Protein AF-0000000081582496 (afdb_homodimer)

Organism: NCBI:txid460523

Solvent-accessible surface area (backbone atoms only — not comparable to full-atom values): 32795 Å² total; per-residue (Å²): 132,81,77,72,76,75,75,75,60,67,48,39,59,70,50,70,57,38,61,45,75,78,51,91,51,25,32,35,33,73,54,89,53,68,57,45,88,94,46,88,23,47,51,65,20,52,56,51,10,37,45,50,36,55,61,50,64,74,45,65,82,84,45,55,41,68,44,33,37,45,34,38,58,63,46,76,42,65,54,88,54,52,40,36,38,40,53,42,82,64,35,84,55,95,46,43,34,33,32,37,34,37,32,26,52,83,92,40,62,26,34,41,30,43,34,34,34,30,39,67,72,52,60,71,69,73,53,64,67,69,48,64,46,75,47,62,74,78,61,83,85,82,77,72,66,38,47,50,65,61,41,47,51,44,29,15,64,70,65,73,37,63,89,49,40,64,62,48,48,53,54,52,72,30,41,46,47,43,46,37,34,44,53,44,44,32,26,65,86,64,49,52,73,71,59,74,72,46,71,79,52,75,46,69,44,32,39,24,45,35,80,91,40,65,69,86,48,70,60,47,21,48,16,50,44,42,32,59,67,50,63,65,45,76,40,45,54,33,41,46,64,82,33,37,46,86,65,64,77,41,76,43,67,45,34,42,33,40,39,48,69,44,64,62,67,83,66,43,61,29,41,32,41,35,36,73,60,34,31,41,92,31,29,33,37,34,39,34,39,32,21,47,71,84,40,66,27,31,39,37,38,34,38,27,41,42,31,89,133,80,78,72,76,75,74,74,60,67,46,40,57,70,50,71,58,40,62,45,75,80,52,90,50,26,32,36,32,75,54,88,54,69,57,45,91,93,47,88,20,46,53,64,20,53,55,51,10,35,44,49,36,56,61,50,63,73,45,66,82,83,44,56,41,67,42,32,36,46,36,37,56,62,47,75,42,64,55,89,54,53,40,36,37,40,53,42,82,64,36,84,55,94,47,43,34,33,32,38,35,38,32,27,51,82,91,40,62,26,34,42,30,43,35,34,34,29,40,66,74,52,61,70,68,73,52,64,67,67,49,63,47,75,45,64,76,77,61,84,85,82,76,74,66,36,48,49,63,59,40,47,51,44,28,16,64,69,65,74,38,62,87,49,40,64,63,48,48,55,54,50,70,30,42,46,45,44,48,37,34,45,55,42,43,31,27,64,87,64,49,53,72,72,59,73,71,47,71,79,51,74,44,68,44,33,40,27,46,35,81,92,41,65,68,88,47,70,60,47,22,46,16,49,46,42,32,59,65,50,60,65,45,75,40,45,55,32,41,46,65,81,34,38,46,85,65,64,76,41,77,44,68,44,35,44,34,40,40,50,68,44,65,61,66,82,67,43,61,29,42,32,42,35,34,74,61,34,30,40,91,32,30,34,35,34,36,33,40,31,21,49,72,83,42,66,26,31,40,36,39,33,39,26,40,42,31,88

pLDDT: mean 91.7, std 11.13, range [24.85, 98.92]

Nearest PDB structures (foldseek):
  4qfw-assembly3_C  TM=8.342E-01  e=4.354E-23  Yersinia pestis
  4qfw-assembly1_A  TM=8.258E-01  e=9.793E-23  Yersinia pestis
  4r4u-assembly2_D  TM=8.215E-01  e=9.242E-23  Yersinia pestis
  3rd7-assembly1_A  TM=8.370E-01  e=1.488E-21  Mycobacterium avium 104
  1c8u-assembly1_B  TM=7.742E-01  e=6.919E-23  Escherichia coli

Structure (mmCIF, N/CA/C/O backbone):
data_AF-0000000081582496-model_v1
#
loop_
_entity.id
_entity.type
_entity.pdbx_description
1 polymer 'Acyl-CoA thioesterase II'
#
loop_
_atom_site.group_PDB
_atom_site.id
_atom_site.type_symbol
_atom_site.label_atom_id
_atom_site.label_alt_id
_atom_site.label_comp_id
_atom_site.label_asym_id
_atom_site.label_entity_id
_atom_site.label_seq_id
_atom_site.pdbx_PDB_ins_code
_atom_site.Cartn_x
_atom_site.Cartn_y
_atom_site.Cartn_z
_atom_site.occupancy
_atom_site.B_iso_or_equiv
_atom_site.auth_seq_id
_atom_site.auth_comp_id
_atom_site.auth_asym_id
_atom_site.auth_atom_id
_atom_site.pdbx_PDB_model_num
ATOM 1 N N . MET A 1 1 ? -4.523 48.758 4.085 1 25.29 1 MET A N 1
ATOM 2 C CA . MET A 1 1 ? -5.417 47.7 3.623 1 25.29 1 MET A CA 1
ATOM 3 C C . MET A 1 1 ? -5.265 46.447 4.478 1 25.29 1 MET A C 1
ATOM 5 O O . MET A 1 1 ? -4.181 45.864 4.546 1 25.29 1 MET A O 1
ATOM 9 N N . LEU A 1 2 ? -5.959 46.281 5.609 1 25.79 2 LEU A N 1
ATOM 10 C CA . LEU A 1 2 ? -5.875 45.351 6.73 1 25.79 2 LEU A CA 1
ATOM 11 C C . LEU A 1 2 ? -5.902 43.906 6.241 1 25.79 2 LEU A C 1
ATOM 13 O O . LEU A 1 2 ? -6.847 43.494 5.564 1 25.79 2 LEU A O 1
ATOM 17 N N . LYS A 1 3 ? -4.798 43.379 5.773 1 33.47 3 LYS A N 1
ATOM 18 C CA . LYS A 1 3 ? -4.622 41.948 5.546 1 33.47 3 LYS A CA 1
ATOM 19 C C . LYS A 1 3 ? -5.41 41.129 6.565 1 33.47 3 LYS A C 1
ATOM 21 O O . LYS A 1 3 ? -5.143 41.201 7.766 1 33.47 3 LYS A O 1
ATOM 26 N N . THR A 1 4 ? -6.713 41.06 6.446 1 34.92 4 THR A N 1
ATOM 27 C CA . THR A 1 4 ? -7.64 40.383 7.346 1 34.92 4 THR A CA 1
ATOM 28 C C . THR A 1 4 ? -7.041 39.074 7.855 1 34.92 4 THR A C 1
ATOM 30 O O . THR A 1 4 ? -6.507 38.284 7.073 1 34.92 4 THR A O 1
ATOM 33 N N . ALA A 1 5 ? -6.509 39.025 8.996 1 35.31 5 ALA A N 1
ATOM 34 C CA . ALA A 1 5 ? -6.197 37.884 9.853 1 35.31 5 ALA A CA 1
ATOM 35 C C . ALA A 1 5 ? -7.149 36.722 9.587 1 35.31 5 ALA A C 1
ATOM 37 O O . ALA A 1 5 ? -8.324 36.775 9.959 1 35.31 5 ALA A O 1
ATOM 38 N N . ARG A 1 6 ? -7.235 36.133 8.483 1 40.43 6 ARG A N 1
ATOM 39 C CA . ARG A 1 6 ? -8.03 34.935 8.231 1 40.43 6 ARG A CA 1
ATOM 40 C C . ARG A 1 6 ? -8.07 34.035 9.461 1 40.43 6 ARG A C 1
ATOM 42 O O . ARG A 1 6 ? -7.031 33.56 9.924 1 40.43 6 ARG A O 1
ATOM 49 N N . ARG A 1 7 ? -8.917 34.256 10.439 1 40.38 7 ARG A N 1
ATOM 50 C CA . ARG A 1 7 ? -9.23 33.613 11.712 1 40.38 7 ARG A CA 1
ATOM 51 C C . ARG A 1 7 ? -9.123 32.095 11.599 1 40.38 7 ARG A C 1
ATOM 53 O O . ARG A 1 7 ? -9.838 31.474 10.811 1 40.38 7 ARG A O 1
ATOM 60 N N . TYR A 1 8 ? -7.948 31.611 11.731 1 45.64 8 TYR A N 1
ATOM 61 C CA . TYR A 1 8 ? -7.736 30.18 11.917 1 45.64 8 TYR A CA 1
ATOM 62 C C . TYR A 1 8 ? -8.702 29.616 12.952 1 45.64 8 TYR A C 1
ATOM 64 O O . TYR A 1 8 ? -8.46 29.719 14.157 1 45.64 8 TYR A O 1
ATOM 72 N N . SER A 1 9 ? -9.935 29.955 12.846 1 47.35 9 SER A N 1
ATOM 73 C CA . SER A 1 9 ? -10.839 29.249 13.748 1 47.35 9 SER A CA 1
ATOM 74 C C . SER A 1 9 ? -10.437 27.786 13.9 1 47.35 9 SER A C 1
ATOM 76 O O . SER A 1 9 ? -9.844 27.202 12.991 1 47.35 9 SER A O 1
ATOM 78 N N . THR A 1 10 ? -10.324 27.422 15.224 1 56.46 10 THR A N 1
ATOM 79 C CA . THR A 1 10 ? -10.097 26.032 15.602 1 56.46 10 THR A CA 1
ATOM 80 C C . THR A 1 10 ? -10.803 25.086 14.635 1 56.46 10 THR A C 1
ATOM 82 O O . THR A 1 10 ? -11.994 25.246 14.36 1 56.46 10 THR A O 1
ATOM 85 N N . ARG A 1 11 ? -9.968 24.352 13.918 1 75.79 11 ARG A N 1
ATOM 86 C CA . ARG A 1 11 ? -10.469 23.392 12.94 1 75.79 11 ARG A CA 1
ATOM 87 C C . ARG A 1 11 ? -11.106 22.19 13.63 1 75.79 11 ARG A C 1
ATOM 89 O O . ARG A 1 11 ? -10.455 21.504 14.421 1 75.79 11 ARG A O 1
ATOM 96 N N . ALA A 1 12 ? -12.48 22.2 13.746 1 85.24 12 ALA A N 1
ATOM 97 C CA . ALA A 1 12 ? -13.225 21.065 14.284 1 85.24 12 ALA A CA 1
ATOM 98 C C . ALA A 1 12 ? -13.414 19.982 13.226 1 85.24 12 ALA A C 1
ATOM 100 O O . ALA A 1 12 ? -13.621 20.284 12.049 1 85.24 12 ALA A O 1
ATOM 101 N N . PHE A 1 13 ? -13.256 18.7 13.698 1 91.38 13 PHE A N 1
ATOM 102 C CA . PHE A 1 13 ? -13.48 17.59 12.779 1 91.38 13 PHE A CA 1
ATOM 103 C C . PHE A 1 13 ? -14.873 17.669 12.165 1 91.38 13 PHE A C 1
ATOM 105 O O . PHE A 1 13 ? -15.084 17.228 11.034 1 91.38 13 PHE A O 1
ATOM 112 N N . GLU A 1 14 ? -15.734 18.344 12.9 1 88.09 14 GLU A N 1
ATOM 113 C CA . GLU A 1 14 ? -17.088 18.527 12.386 1 88.09 14 GLU A CA 1
ATOM 114 C C . GLU A 1 14 ? -17.077 19.276 11.056 1 88.09 14 GLU A C 1
ATOM 116 O O . GLU A 1 14 ? -17.899 19.004 10.178 1 88.09 14 GLU A O 1
ATOM 121 N N . ASN A 1 15 ? -16.175 20.196 10.975 1 89.93 15 ASN A N 1
ATOM 122 C CA . ASN A 1 15 ? -16.065 20.963 9.738 1 89.93 15 ASN A CA 1
ATOM 123 C C . ASN A 1 15 ? -15.19 20.249 8.712 1 89.93 15 ASN A C 1
ATOM 125 O O . ASN A 1 15 ? -15.558 20.146 7.541 1 89.93 15 ASN A O 1
ATOM 129 N N . ILE A 1 16 ? -14.112 19.734 9.167 1 93.65 16 ILE A N 1
ATOM 130 C CA . ILE A 1 16 ? -13.143 19.088 8.288 1 93.65 16 ILE A CA 1
ATOM 131 C C . ILE A 1 16 ? -13.794 17.898 7.588 1 93.65 16 ILE A C 1
ATOM 133 O O . ILE A 1 16 ? -13.596 17.69 6.389 1 93.65 16 ILE A O 1
ATOM 137 N N . LEU A 1 17 ? -14.652 17.161 8.314 1 95.89 17 LEU A N 1
ATOM 138 C CA . LEU A 1 17 ? -15.158 15.889 7.812 1 95.89 17 LEU A CA 1
ATOM 139 C C . LEU A 1 17 ? -16.611 16.019 7.366 1 95.89 17 LEU A C 1
ATOM 141 O O . LEU A 1 17 ? -17.249 15.023 7.017 1 95.89 17 LEU A O 1
ATOM 145 N N . HIS A 1 18 ? -17.09 17.238 7.404 1 94.17 18 HIS A N 1
ATOM 146 C CA . HIS A 1 18 ? -18.463 17.438 6.956 1 94.17 18 HIS A CA 1
ATOM 147 C C . HIS A 1 18 ? -18.566 17.353 5.437 1 94.17 18 HIS A C 1
ATOM 149 O O . HIS A 1 18 ? -17.935 18.137 4.724 1 94.17 18 HIS A O 1
ATOM 155 N N . LEU A 1 19 ? -19.338 16.44 4.932 1 96.65 19 LEU A N 1
ATOM 156 C CA . LEU A 1 19 ? -19.586 16.259 3.506 1 96.65 19 LEU A CA 1
ATOM 157 C C . LEU A 1 19 ? -21.078 16.336 3.2 1 96.65 19 LEU A C 1
ATOM 159 O O . LEU A 1 19 ? -21.848 15.471 3.624 1 96.65 19 LEU A O 1
ATOM 163 N N . ARG A 1 20 ? -21.429 17.285 2.446 1 96.9 20 ARG A N 1
ATOM 164 C CA . ARG A 1 20 ? -22.823 17.428 2.037 1 96.9 20 ARG A CA 1
ATOM 165 C C . ARG A 1 20 ? -23.113 16.609 0.784 1 96.9 20 ARG A C 1
ATOM 167 O O . ARG A 1 20 ? -22.475 16.804 -0.253 1 96.9 20 ARG A O 1
ATOM 174 N N . PRO A 1 21 ? -24.116 15.739 0.883 1 96.61 21 PRO A N 1
ATOM 175 C CA . PRO A 1 21 ? -24.494 15.032 -0.342 1 96.61 21 PRO A CA 1
ATOM 176 C C . PRO A 1 21 ? -25.153 15.947 -1.372 1 96.61 21 PRO A C 1
ATOM 178 O O . PRO A 1 21 ? -25.975 16.795 -1.014 1 96.61 21 PRO A O 1
ATOM 181 N N . THR A 1 22 ? -24.843 15.864 -2.595 1 96.18 22 THR A N 1
ATOM 182 C CA . THR A 1 22 ? -25.444 16.677 -3.646 1 96.18 22 THR A CA 1
ATOM 183 C C . THR A 1 22 ? -26.157 15.798 -4.669 1 96.18 22 THR A C 1
ATOM 185 O O . THR A 1 22 ? -27.261 16.122 -5.112 1 96.18 22 THR A O 1
ATOM 188 N N . GLN A 1 23 ? -25.548 14.801 -5.194 1 95.2 23 GLN A N 1
ATOM 189 C CA . GLN A 1 23 ? -26.08 13.783 -6.093 1 95.2 23 GLN A CA 1
ATOM 190 C C . GLN A 1 23 ? -25.76 12.38 -5.585 1 95.2 23 GLN A C 1
ATOM 192 O O . GLN A 1 23 ? -25.145 12.221 -4.529 1 95.2 23 GLN A O 1
ATOM 197 N N . HIS A 1 24 ? -26.282 11.503 -6.294 1 95.71 24 HIS A N 1
ATOM 198 C CA . HIS A 1 24 ? -25.985 10.126 -5.917 1 95.71 24 HIS A CA 1
ATOM 199 C C . HIS A 1 24 ? -24.481 9.874 -5.887 1 95.71 24 HIS A C 1
ATOM 201 O O . HIS A 1 24 ? -23.798 10.051 -6.899 1 95.71 24 HIS A O 1
ATOM 207 N N . ASN A 1 25 ? -24.01 9.565 -4.743 1 97.3 25 ASN A N 1
ATOM 208 C CA . ASN A 1 25 ? -22.616 9.194 -4.521 1 97.3 25 ASN A CA 1
ATOM 209 C C . ASN A 1 25 ? -21.674 10.358 -4.812 1 97.3 25 ASN A C 1
ATOM 211 O O . ASN A 1 25 ? -20.55 10.152 -5.275 1 97.3 25 ASN A O 1
ATOM 215 N N . VAL A 1 26 ? -22.188 11.627 -4.705 1 98.48 26 VAL A N 1
ATOM 216 C CA . VAL A 1 26 ? -21.362 12.825 -4.816 1 98.48 26 VAL A CA 1
ATOM 217 C C . VAL A 1 26 ? -21.492 13.662 -3.546 1 98.48 26 VAL A C 1
ATOM 219 O O . VAL A 1 26 ? -22.604 13.958 -3.101 1 98.48 26 VAL A O 1
ATOM 222 N N . PHE A 1 27 ? -20.39 14.06 -2.977 1 98.52 27 PHE A N 1
ATOM 223 C CA . PHE A 1 27 ? -20.338 14.778 -1.709 1 98.52 27 PHE A CA 1
ATOM 224 C C . PHE A 1 27 ? -19.456 16.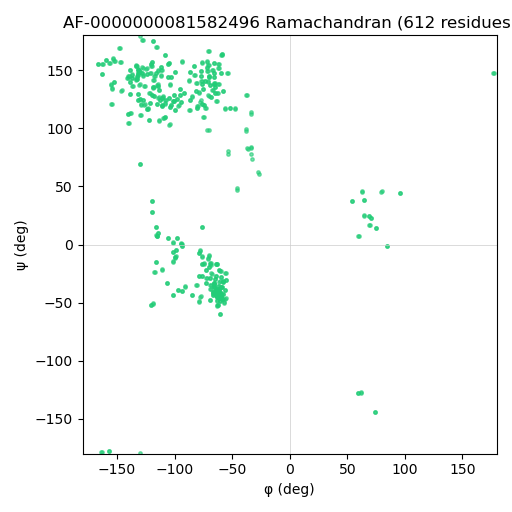016 -1.823 1 98.52 27 PHE A C 1
ATOM 226 O O . PHE A 1 27 ? -18.458 16.009 -2.546 1 98.52 27 PHE A O 1
ATOM 233 N N . VAL A 1 28 ? -19.774 17.08 -1.037 1 98.02 28 VAL A N 1
ATOM 234 C CA . VAL A 1 28 ? -19.051 18.342 -1.151 1 98.02 28 VAL A CA 1
ATOM 235 C C . VAL A 1 28 ? -18.64 18.829 0.237 1 98.02 28 VAL A C 1
ATOM 237 O O . VAL A 1 28 ? -19.437 18.788 1.177 1 98.02 28 VAL A O 1
ATOM 240 N N . ASN A 1 29 ? -17.432 19.144 0.368 1 96.55 29 ASN A N 1
ATOM 241 C CA . ASN A 1 29 ? -16.961 19.912 1.515 1 96.55 29 ASN A CA 1
ATOM 242 C C . ASN A 1 29 ? -16.709 21.372 1.148 1 96.55 29 ASN A C 1
ATOM 244 O O . ASN A 1 29 ? -15.845 21.668 0.321 1 96.55 29 ASN A O 1
ATOM 248 N N . ASP A 1 30 ? -17.374 22.237 1.77 1 92.75 30 ASP A N 1
ATOM 249 C CA . ASP A 1 30 ? -17.243 23.664 1.492 1 92.75 30 ASP A CA 1
ATOM 250 C C . ASP A 1 30 ? -16.702 24.412 2.708 1 92.75 30 ASP A C 1
ATOM 252 O O . ASP A 1 30 ? -16.85 25.632 2.809 1 92.75 30 ASP A O 1
ATOM 256 N N . SER A 1 31 ? -16.192 23.678 3.604 1 89.55 31 SER A N 1
ATOM 257 C CA . SER A 1 31 ? -15.66 24.305 4.809 1 89.55 31 SER A CA 1
ATOM 258 C C . SER A 1 31 ? -14.361 25.049 4.518 1 89.55 31 SER A C 1
ATOM 260 O O . SER A 1 31 ? -13.695 24.777 3.517 1 89.55 31 SER A O 1
ATOM 262 N N . HIS A 1 32 ? -14.085 25.962 5.359 1 85.09 32 HIS A N 1
ATOM 263 C CA . HIS A 1 32 ? -12.807 26.66 5.274 1 85.09 32 HIS A CA 1
ATOM 264 C C . HIS A 1 32 ? -11.665 25.783 5.775 1 85.09 32 HIS A C 1
ATOM 266 O O . HIS A 1 32 ? -11.604 25.454 6.962 1 85.09 32 HIS A O 1
ATOM 272 N N . MET A 1 33 ? -10.9 25.397 4.874 1 88.51 33 MET A N 1
ATOM 273 C CA . MET A 1 33 ? -9.732 24.593 5.225 1 88.51 33 MET A CA 1
ATOM 274 C C . MET A 1 33 ? -8.456 25.425 5.148 1 88.51 33 MET A C 1
ATOM 276 O O . MET A 1 33 ? -8.427 26.464 4.487 1 88.51 33 MET A O 1
ATOM 280 N N . VAL A 1 34 ? -7.466 24.985 5.881 1 88.49 34 VAL A N 1
ATOM 281 C CA . VAL A 1 34 ? -6.225 25.75 5.959 1 88.49 34 VAL A CA 1
ATOM 282 C C . VAL A 1 34 ? -5.071 24.923 5.398 1 88.49 34 VAL A C 1
ATOM 284 O O . VAL A 1 34 ? -5.039 23.701 5.559 1 88.49 34 VAL A O 1
ATOM 287 N N . VAL A 1 35 ? -4.186 25.605 4.778 1 91.47 35 VAL A N 1
ATOM 288 C CA . VAL A 1 35 ? -2.951 24.99 4.303 1 91.47 35 VAL A CA 1
ATOM 289 C C . VAL A 1 35 ? -1.969 24.841 5.463 1 91.47 35 VAL A C 1
ATOM 291 O O . VAL A 1 35 ? -1.741 25.789 6.218 1 91.47 35 VAL A O 1
ATOM 294 N N . PRO A 1 36 ? -1.407 23.673 5.619 1 88.95 36 PRO A N 1
ATOM 295 C CA . PRO A 1 36 ? -0.453 23.473 6.712 1 88.95 36 PRO A CA 1
ATOM 296 C C . PRO A 1 36 ? 0.747 24.413 6.628 1 88.95 36 PRO A C 1
ATOM 298 O O . PRO A 1 36 ? 1.023 24.974 5.564 1 88.95 36 PRO A O 1
ATOM 301 N N . PHE A 1 37 ? 1.426 24.506 7.777 1 87.18 37 PHE A N 1
ATOM 302 C CA . PHE A 1 37 ? 2.664 25.273 7.854 1 87.18 37 PHE A CA 1
ATOM 303 C C . PHE A 1 37 ? 3.635 24.845 6.761 1 87.18 37 PHE A C 1
ATOM 305 O O . PHE A 1 37 ? 3.967 23.664 6.647 1 87.18 37 PHE A O 1
ATOM 312 N N . ARG A 1 38 ? 4.011 25.756 5.831 1 83.54 38 ARG A N 1
ATOM 313 C CA . ARG A 1 38 ? 4.944 25.563 4.725 1 83.54 38 ARG A CA 1
ATOM 314 C C . ARG A 1 38 ? 4.36 24.626 3.673 1 83.54 38 ARG A C 1
ATOM 316 O O . ARG A 1 38 ? 5.099 24.026 2.889 1 83.54 38 ARG A O 1
ATOM 323 N N . GLY A 1 39 ? 3.034 24.476 3.781 1 85.48 39 GLY A N 1
ATOM 324 C CA . GLY A 1 39 ? 2.386 23.613 2.805 1 85.48 39 GLY A CA 1
ATOM 325 C C . GLY A 1 39 ? 2.081 24.316 1.496 1 85.48 39 GLY A C 1
ATOM 326 O O . GLY A 1 39 ? 1.947 25.541 1.459 1 85.48 39 GLY A O 1
ATOM 327 N N . ARG A 1 40 ? 2.012 23.534 0.413 1 86.45 40 ARG A N 1
ATOM 328 C CA . ARG A 1 40 ? 1.677 24.048 -0.911 1 86.45 40 ARG A CA 1
ATOM 329 C C . ARG A 1 40 ? 0.207 23.805 -1.237 1 86.45 40 ARG A C 1
ATOM 331 O O . ARG A 1 40 ? -0.303 24.308 -2.24 1 86.45 40 ARG A O 1
ATOM 338 N N . GLY A 1 41 ? -0.45 23.047 -0.447 1 93.36 41 GLY A N 1
ATOM 339 C CA . GLY A 1 41 ? -1.846 22.66 -0.576 1 93.36 41 GLY A CA 1
ATOM 340 C C . GLY A 1 41 ? -2.426 22.087 0.703 1 93.36 41 GLY A C 1
ATOM 341 O O . GLY A 1 41 ? -1.753 22.052 1.735 1 93.36 41 GLY A O 1
ATOM 342 N N . LEU A 1 42 ? -3.656 21.721 0.569 1 94.81 42 LEU A N 1
ATOM 343 C CA . LEU A 1 42 ? -4.334 21.174 1.739 1 94.81 42 LEU A CA 1
ATOM 344 C C . LEU A 1 42 ? -3.651 19.897 2.216 1 94.81 42 LEU A C 1
ATOM 346 O O . LEU A 1 42 ? -2.917 19.26 1.458 1 94.81 42 LEU A O 1
ATOM 350 N N . TYR A 1 43 ? -3.832 19.6 3.498 1 95.24 43 TYR A N 1
ATOM 351 C CA . TYR A 1 43 ? -3.263 18.453 4.196 1 95.24 43 TYR A CA 1
ATOM 352 C C . TYR A 1 43 ? -3.792 17.146 3.618 1 95.24 43 TYR A C 1
ATOM 354 O O . TYR A 1 43 ? -5.003 16.918 3.588 1 95.24 43 TYR A O 1
ATOM 362 N N . GLY A 1 44 ? -2.899 16.235 3.162 1 96.57 44 GLY A N 1
ATOM 363 C CA . GLY A 1 44 ? -3.281 14.984 2.526 1 96.57 44 GLY A CA 1
ATOM 364 C C . GLY A 1 44 ? -4.144 14.105 3.41 1 96.57 44 GLY A C 1
ATOM 365 O O . GLY A 1 44 ? -5.051 13.426 2.923 1 96.57 44 GLY A O 1
ATOM 366 N N . GLY A 1 45 ? -3.836 14.13 4.695 1 97.07 45 GLY A N 1
ATOM 367 C CA . GLY A 1 45 ? -4.63 13.349 5.631 1 97.07 45 GLY A CA 1
ATOM 368 C C . GLY A 1 45 ? -6.088 13.766 5.668 1 97.07 45 GLY A C 1
ATOM 369 O O . GLY A 1 45 ? -6.965 12.948 5.952 1 97.07 45 GLY A O 1
ATOM 370 N N . ALA A 1 46 ? -6.324 15.026 5.445 1 96.96 46 ALA A N 1
ATOM 371 C CA . ALA A 1 46 ? -7.704 15.5 5.384 1 96.96 46 ALA A CA 1
ATOM 372 C C . ALA A 1 46 ? -8.43 14.92 4.172 1 96.96 46 ALA A C 1
ATOM 374 O O . ALA A 1 46 ? -9.602 14.549 4.262 1 96.96 46 ALA A O 1
ATOM 375 N N . LEU A 1 47 ? -7.72 14.865 3.049 1 98.17 47 LEU A N 1
ATOM 376 C CA . LEU A 1 47 ? -8.309 14.293 1.843 1 98.17 47 LEU A CA 1
ATOM 377 C C . LEU A 1 47 ? -8.632 12.816 2.045 1 98.17 47 LEU A C 1
ATOM 379 O O . LEU A 1 47 ? -9.72 12.36 1.687 1 98.17 47 LEU A O 1
ATOM 383 N N . ALA A 1 48 ? -7.703 12.096 2.64 1 98.68 48 ALA A N 1
ATOM 384 C CA . ALA A 1 48 ? -7.922 10.681 2.928 1 98.68 48 ALA A CA 1
ATOM 385 C C . ALA A 1 48 ? -9.102 10.492 3.877 1 98.68 48 ALA A C 1
ATOM 387 O O . ALA A 1 48 ? -9.935 9.606 3.673 1 98.68 48 ALA A O 1
ATOM 388 N N . ALA A 1 49 ? -9.134 11.312 4.885 1 98.43 49 ALA A N 1
ATOM 389 C CA . ALA A 1 49 ? -10.204 11.246 5.876 1 98.43 49 ALA A CA 1
ATOM 390 C C . ALA A 1 49 ? -11.566 11.478 5.229 1 98.43 49 ALA A C 1
ATOM 392 O O . ALA A 1 49 ? -12.508 10.716 5.46 1 98.43 49 ALA A O 1
ATOM 393 N N . GLN A 1 50 ? -11.652 12.495 4.442 1 98.45 50 GLN A N 1
ATOM 394 C CA . GLN A 1 50 ? -12.911 12.826 3.782 1 98.45 50 GLN A CA 1
ATOM 395 C C . GLN A 1 50 ? -13.305 11.747 2.777 1 98.45 50 GLN A C 1
ATOM 397 O O . GLN A 1 50 ? -14.491 11.463 2.597 1 98.45 50 GLN A O 1
ATOM 402 N N . ALA A 1 51 ? -12.344 11.12 2.137 1 98.87 51 ALA A N 1
ATOM 403 C CA . ALA A 1 51 ? -12.627 10.029 1.208 1 98.87 51 ALA A CA 1
ATOM 404 C C . ALA A 1 51 ? -13.258 8.843 1.93 1 98.87 51 ALA A C 1
ATOM 406 O O . ALA A 1 51 ? -14.21 8.239 1.431 1 98.87 51 ALA A O 1
ATOM 407 N N . ILE A 1 52 ? -12.733 8.501 3.086 1 98.62 52 ILE A N 1
ATOM 408 C CA . ILE A 1 52 ? -13.288 7.419 3.893 1 98.62 52 ILE A CA 1
ATOM 409 C C . ILE A 1 52 ? -14.728 7.749 4.278 1 98.62 52 ILE A C 1
ATOM 411 O O . ILE A 1 52 ? -15.62 6.907 4.149 1 98.62 52 ILE A O 1
ATOM 415 N N . VAL A 1 53 ? -14.903 8.966 4.708 1 98.1 53 VAL A N 1
ATOM 416 C CA . VAL A 1 53 ? -16.237 9.393 5.118 1 98.1 53 VAL A CA 1
ATOM 417 C C . VAL A 1 53 ? -17.191 9.324 3.927 1 98.1 53 VAL A C 1
ATOM 419 O O . VAL A 1 53 ? -18.309 8.819 4.049 1 98.1 53 VAL A O 1
ATOM 422 N N . ALA A 1 54 ? -16.766 9.813 2.769 1 98.67 54 ALA A N 1
ATOM 423 C CA . ALA A 1 54 ? -17.587 9.764 1.562 1 98.67 54 ALA A CA 1
ATOM 424 C C . ALA A 1 54 ? -17.96 8.327 1.21 1 98.67 54 ALA A C 1
ATOM 426 O O . ALA A 1 54 ? -19.123 8.032 0.928 1 98.67 54 ALA A O 1
ATOM 427 N N . ALA A 1 55 ? -17.007 7.427 1.23 1 98.63 55 ALA A N 1
ATOM 428 C CA . ALA A 1 55 ? -17.235 6.024 0.896 1 98.63 55 ALA A CA 1
ATOM 429 C C . ALA A 1 55 ? -18.253 5.394 1.843 1 98.63 55 ALA A C 1
ATOM 431 O O . ALA A 1 55 ? -19.168 4.692 1.404 1 98.63 55 ALA A O 1
ATOM 432 N N . LEU A 1 56 ? -18.099 5.676 3.124 1 98.09 56 LEU A N 1
ATOM 433 C CA . LEU A 1 56 ? -18.964 5.073 4.132 1 98.09 56 LEU A CA 1
ATOM 434 C C . LEU A 1 56 ? -20.367 5.667 4.071 1 98.09 56 LEU A C 1
ATOM 436 O O . LEU A 1 56 ? -21.35 4.982 4.362 1 98.09 56 LEU A O 1
ATOM 440 N N . GLN A 1 57 ? -20.474 6.875 3.65 1 97.16 57 GLN A N 1
ATOM 441 C CA . GLN A 1 57 ? -21.766 7.552 3.603 1 97.16 57 GLN A CA 1
ATOM 442 C C . GLN A 1 57 ? -22.619 7.028 2.45 1 97.16 57 GLN A C 1
ATOM 444 O O . GLN A 1 57 ? -23.823 7.288 2.394 1 97.16 57 GLN A O 1
ATOM 449 N N . THR A 1 58 ? -22.068 6.35 1.499 1 97.35 58 THR A N 1
ATOM 450 C CA . THR A 1 58 ? -22.855 5.742 0.432 1 97.35 58 THR A CA 1
ATOM 451 C C . THR A 1 58 ? -23.655 4.554 0.96 1 97.35 58 THR A C 1
ATOM 453 O O . THR A 1 58 ? -24.527 4.028 0.265 1 97.35 58 THR A O 1
ATOM 456 N N . GLU A 1 59 ? -23.353 4.094 2.179 1 95.12 59 GLU A N 1
ATOM 457 C CA . GLU A 1 59 ? -23.979 2.918 2.776 1 95.12 59 GLU A CA 1
ATOM 458 C C . GLU A 1 59 ? -24.789 3.293 4.014 1 95.12 59 GLU A C 1
ATOM 460 O O . GLU A 1 59 ? -24.712 4.426 4.493 1 95.12 59 GLU A O 1
ATOM 465 N N . GLN A 1 60 ? -25.542 2.331 4.478 1 89.03 60 GLN A N 1
ATOM 466 C CA . GLN A 1 60 ? -26.281 2.549 5.717 1 89.03 60 GLN A CA 1
ATOM 467 C C . GLN A 1 60 ? -25.333 2.787 6.889 1 89.03 60 GLN A C 1
ATOM 469 O O . GLN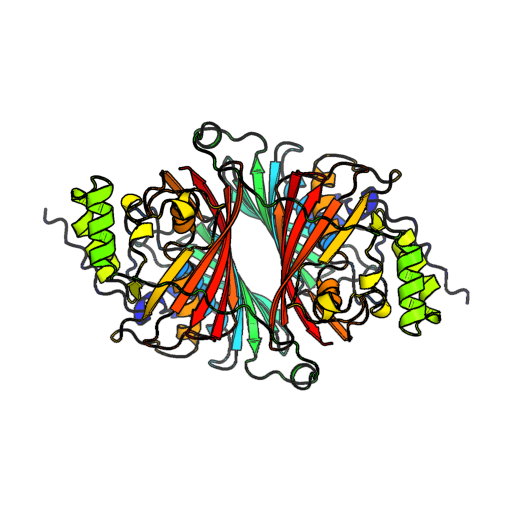 A 1 60 ? -24.38 2.031 7.087 1 89.03 60 GLN A O 1
ATOM 474 N N . CYS A 1 61 ? -25.603 3.806 7.602 1 83.41 61 CYS A N 1
ATOM 475 C CA . CYS A 1 61 ? -24.742 4.232 8.699 1 83.41 61 CYS A CA 1
ATOM 476 C C . CYS A 1 61 ? -24.574 3.118 9.726 1 83.41 61 CYS A C 1
ATOM 478 O O . CYS A 1 61 ? -25.548 2.464 10.103 1 83.41 61 CYS A O 1
ATOM 480 N N . GLY A 1 62 ? -23.393 2.921 10.072 1 85.6 62 GLY A N 1
ATOM 481 C CA . GLY A 1 62 ? -23.086 1.987 11.143 1 85.6 62 GLY A CA 1
ATOM 482 C C . GLY A 1 62 ? -22.996 0.548 10.671 1 85.6 62 GLY A C 1
ATOM 483 O O . GLY A 1 62 ? -22.601 -0.337 11.433 1 85.6 62 GLY A O 1
ATOM 484 N N . GLU A 1 63 ? -23.206 0.303 9.469 1 93.98 63 GLU A N 1
ATOM 485 C CA . GLU A 1 63 ? -23.255 -1.077 8.995 1 93.98 63 GLU A CA 1
ATOM 486 C C . GLU A 1 63 ? -21.952 -1.47 8.304 1 93.98 63 GLU A C 1
ATOM 488 O O . GLU A 1 63 ? -21.703 -2.653 8.063 1 93.98 63 GLU A O 1
ATOM 493 N N . TRP A 1 64 ? -21.18 -0.458 7.994 1 97.23 64 TRP A N 1
ATOM 494 C CA . TRP A 1 64 ? -19.951 -0.716 7.251 1 97.23 64 TRP A CA 1
ATOM 495 C C . TRP A 1 64 ? -18.759 -0.037 7.917 1 97.23 64 TRP A C 1
ATOM 497 O O . TRP A 1 64 ? -18.908 1.012 8.549 1 97.23 64 TRP A O 1
ATOM 507 N N . LYS A 1 65 ? -17.61 -0.604 7.817 1 97.55 65 LYS A N 1
ATOM 508 C CA . LYS A 1 65 ? -16.34 -0.056 8.286 1 97.55 65 LYS A CA 1
ATOM 509 C C . LYS A 1 65 ? -15.256 -0.192 7.221 1 97.55 65 LYS A C 1
ATOM 511 O O . LYS A 1 65 ? -15.337 -1.063 6.353 1 97.55 65 LYS A O 1
ATOM 516 N N . PRO A 1 66 ? -14.318 0.644 7.279 1 98.06 66 PRO A N 1
ATOM 517 C CA . PRO A 1 66 ? -13.25 0.517 6.284 1 98.06 66 PRO A CA 1
ATOM 518 C C . PRO A 1 66 ? -12.275 -0.614 6.606 1 98.06 66 PRO A C 1
ATOM 520 O O . PRO A 1 66 ? -11.994 -0.876 7.778 1 98.06 66 PRO A O 1
ATOM 523 N N . LEU A 1 67 ? -11.789 -1.261 5.608 1 97.57 67 LEU A N 1
ATOM 524 C CA . LEU A 1 67 ? -10.705 -2.231 5.703 1 97.57 67 LEU A CA 1
ATOM 525 C C . LEU A 1 67 ? -9.384 -1.616 5.251 1 97.57 67 LEU A C 1
ATOM 527 O O . LEU A 1 67 ? -8.345 -1.838 5.876 1 97.57 67 LEU A O 1
ATOM 531 N N . SER A 1 68 ? -9.475 -0.889 4.161 1 98.7 68 SER A N 1
ATOM 532 C CA . SER A 1 68 ? -8.263 -0.255 3.653 1 98.7 68 SER A CA 1
ATOM 533 C C . SER A 1 68 ? -8.595 0.915 2.734 1 98.7 68 SER A C 1
ATOM 535 O O . SER A 1 68 ? -9.714 1.015 2.226 1 98.7 68 SER A O 1
ATOM 537 N N . ILE A 1 69 ? -7.68 1.792 2.567 1 98.89 69 ILE A N 1
ATOM 538 C CA . ILE A 1 69 ? -7.735 2.859 1.573 1 98.89 69 ILE A CA 1
ATOM 539 C C . ILE A 1 69 ? -6.364 3.029 0.923 1 98.89 69 ILE A C 1
ATOM 541 O O . ILE A 1 69 ? -5.343 3.067 1.613 1 98.89 69 ILE A O 1
ATOM 545 N N . HIS A 1 70 ? -6.29 3.052 -0.386 1 98.91 70 HIS A N 1
ATOM 546 C CA . HIS A 1 70 ? -5.108 3.334 -1.193 1 98.91 70 HIS A CA 1
ATOM 547 C C . HIS A 1 70 ? -5.213 4.697 -1.869 1 98.91 70 HIS A C 1
ATOM 549 O O . HIS A 1 70 ? -5.962 4.859 -2.835 1 98.91 70 HIS A O 1
ATOM 555 N N . CYS A 1 71 ? -4.413 5.601 -1.413 1 98.84 71 CYS A N 1
ATOM 556 C CA . CYS A 1 71 ? -4.539 6.984 -1.86 1 98.84 71 CYS A CA 1
ATOM 557 C C . CYS A 1 71 ? -3.417 7.35 -2.824 1 98.84 71 CYS A C 1
ATOM 559 O O . CYS A 1 71 ? -2.278 6.912 -2.652 1 98.84 71 CYS A O 1
ATOM 561 N N . HIS A 1 72 ? -3.757 8.163 -3.792 1 98.78 72 HIS A N 1
ATOM 562 C CA . HIS A 1 72 ? -2.787 8.808 -4.67 1 98.78 72 HIS A CA 1
ATOM 563 C C . HIS A 1 72 ? -2.981 10.32 -4.687 1 98.78 72 HIS A C 1
ATOM 565 O O . HIS A 1 72 ? -4.053 10.809 -5.05 1 98.78 72 HIS A O 1
ATOM 571 N N . PHE A 1 73 ? -1.949 11.004 -4.305 1 97.89 73 PHE A N 1
ATOM 572 C CA . PHE A 1 73 ? -1.955 12.462 -4.343 1 97.89 73 PHE A CA 1
ATOM 573 C C . PHE A 1 73 ? -1.511 12.97 -5.709 1 97.89 73 PHE A C 1
ATOM 575 O O . PHE A 1 73 ? -0.342 12.837 -6.077 1 97.89 73 PHE A O 1
ATOM 582 N N . LEU A 1 74 ? -2.422 13.652 -6.438 1 97.97 74 LEU A N 1
ATOM 583 C CA . LEU A 1 74 ? -2.188 13.916 -7.854 1 97.97 74 LEU A CA 1
ATOM 584 C C . LEU A 1 74 ? -1.845 15.384 -8.083 1 97.97 74 LEU A C 1
ATOM 586 O O . LEU A 1 74 ? -1.131 15.718 -9.032 1 97.97 74 LEU A O 1
ATOM 590 N N . ALA A 1 75 ? -2.417 16.281 -7.286 1 96.15 75 ALA A N 1
ATOM 591 C CA . ALA A 1 75 ? -2.174 17.718 -7.385 1 96.15 75 ALA A CA 1
ATOM 592 C C . ALA A 1 75 ? -2.476 18.418 -6.062 1 96.15 75 ALA A C 1
ATOM 594 O O . ALA A 1 75 ? -3.258 17.916 -5.252 1 96.15 75 ALA A O 1
ATOM 595 N N . ALA A 1 76 ? -1.864 19.542 -5.873 1 94.93 76 ALA A N 1
ATOM 596 C CA . ALA A 1 76 ? -2.139 20.335 -4.678 1 94.93 76 ALA A CA 1
ATOM 597 C C . ALA A 1 76 ? -3.58 20.835 -4.672 1 94.93 76 ALA A C 1
ATOM 599 O O . ALA A 1 76 ? -4.074 21.339 -5.684 1 94.93 76 ALA A O 1
ATOM 600 N N . VAL A 1 77 ? -4.234 20.633 -3.594 1 95.69 77 VAL A N 1
ATOM 601 C CA . VAL A 1 77 ? -5.604 21.107 -3.423 1 95.69 77 VAL A CA 1
ATOM 602 C C . VAL A 1 77 ? -5.598 22.458 -2.712 1 95.69 77 VAL A C 1
ATOM 604 O O . VAL A 1 77 ? -4.917 22.63 -1.698 1 95.69 77 VAL A O 1
ATOM 607 N N . GLN A 1 78 ? -6.372 23.402 -3.221 1 93.41 78 GLN A N 1
ATOM 608 C CA . GLN A 1 78 ? -6.368 24.762 -2.692 1 93.41 78 GLN A CA 1
ATOM 609 C C . GLN A 1 78 ? -7.549 24.991 -1.753 1 93.41 78 GLN A C 1
ATOM 611 O O . GLN A 1 78 ? -8.611 24.39 -1.925 1 93.41 78 GLN A O 1
ATOM 616 N N . PRO A 1 79 ? -7.356 25.82 -0.783 1 90.81 79 PRO A N 1
ATOM 617 C CA . PRO A 1 79 ? -8.384 26.01 0.243 1 90.81 79 PRO A CA 1
ATOM 618 C C . PRO A 1 79 ? -9.551 26.866 -0.244 1 90.81 79 PRO A C 1
ATOM 620 O O . PRO A 1 79 ? -10.597 26.919 0.408 1 90.81 79 PRO A O 1
ATOM 623 N N . ASP A 1 80 ? -9.479 27.498 -1.341 1 87.86 80 ASP A N 1
ATOM 624 C CA . ASP A 1 80 ? -10.407 28.56 -1.718 1 87.86 80 ASP A CA 1
ATOM 625 C C . ASP A 1 80 ? -11.558 28.011 -2.558 1 87.86 80 ASP A C 1
ATOM 627 O O . ASP A 1 80 ? -12.417 28.769 -3.013 1 87.86 80 ASP A O 1
ATOM 631 N N . MET A 1 81 ? -11.607 26.746 -2.829 1 91.35 81 MET A N 1
ATOM 632 C CA . MET A 1 81 ? -12.661 26.132 -3.631 1 91.35 81 MET A CA 1
ATOM 633 C C . MET A 1 81 ? -13.235 24.907 -2.928 1 91.35 81 MET A C 1
ATOM 635 O O . MET A 1 81 ? -12.523 24.213 -2.2 1 91.35 81 MET A O 1
ATOM 639 N N . PRO A 1 82 ? -14.5 24.674 -3.209 1 94.9 82 PRO A N 1
ATOM 640 C CA . PRO A 1 82 ? -15.088 23.462 -2.633 1 94.9 82 PRO A CA 1
ATOM 641 C C . PRO A 1 82 ? -14.403 22.186 -3.116 1 94.9 82 PRO A C 1
ATOM 643 O O . PRO A 1 82 ? -13.874 22.149 -4.23 1 94.9 82 PRO A O 1
ATOM 646 N N . LEU A 1 83 ? -14.457 21.213 -2.285 1 97.37 83 LEU A N 1
ATOM 647 C CA . LEU A 1 83 ? -13.945 19.887 -2.612 1 97.37 83 LEU A CA 1
ATOM 648 C C . LEU A 1 83 ? -15.082 18.941 -2.984 1 97.37 83 LEU A C 1
ATOM 650 O O . LEU A 1 83 ? -16.013 18.744 -2.199 1 97.37 83 LEU A O 1
ATOM 654 N N . VAL A 1 84 ? -15.034 18.35 -4.158 1 98.51 84 VAL A N 1
ATOM 655 C CA . VAL A 1 84 ? -16.095 17.465 -4.626 1 98.51 84 VAL A CA 1
ATOM 656 C C . VAL A 1 84 ? -15.586 16.026 -4.672 1 98.51 84 VAL A C 1
ATOM 658 O O . VAL A 1 84 ? -14.64 15.718 -5.4 1 98.51 84 VAL A O 1
ATOM 661 N N . TYR A 1 85 ? -16.214 15.17 -3.922 1 98.71 85 TYR A N 1
ATOM 662 C CA . TYR A 1 85 ? -15.881 13.75 -3.883 1 98.71 85 TYR A CA 1
ATOM 663 C C . TYR A 1 85 ? -16.904 12.928 -4.657 1 98.71 85 TYR A C 1
ATOM 665 O O . TYR A 1 85 ? -18.089 12.917 -4.314 1 98.71 85 TYR A O 1
ATOM 673 N N . LYS A 1 86 ? -16.461 12.284 -5.661 1 98.77 86 LYS A N 1
ATOM 674 C CA . LYS A 1 86 ? -17.291 11.362 -6.43 1 98.77 86 LYS A CA 1
ATOM 675 C C . LYS A 1 86 ? -16.944 9.911 -6.109 1 98.77 86 LYS A C 1
ATOM 677 O O . LYS A 1 86 ? -15.78 9.513 -6.193 1 98.77 86 LYS A O 1
ATOM 682 N N . VAL A 1 87 ? -17.963 9.138 -5.733 1 98.8 87 VAL A N 1
ATOM 683 C CA . VAL A 1 87 ? -17.743 7.754 -5.326 1 98.8 87 VAL A CA 1
ATOM 684 C C . VAL A 1 87 ? -18.313 6.808 -6.381 1 98.8 87 VAL A C 1
ATOM 686 O O . VAL A 1 87 ? -19.472 6.942 -6.782 1 98.8 87 VAL A O 1
ATOM 689 N N . GLU A 1 88 ? -17.495 5.898 -6.834 1 98.53 88 GLU A N 1
ATOM 690 C CA . GLU A 1 88 ? -17.908 4.869 -7.784 1 98.53 88 GLU A CA 1
ATOM 691 C C . GLU A 1 88 ? -17.75 3.473 -7.188 1 98.53 88 GLU A C 1
ATOM 693 O O . GLU A 1 88 ? -16.716 3.159 -6.595 1 98.53 88 GLU A O 1
ATOM 698 N N . ASP A 1 89 ? -18.78 2.632 -7.397 1 98.3 89 ASP A N 1
ATOM 699 C CA . ASP A 1 89 ? -18.69 1.242 -6.96 1 98.3 89 ASP A CA 1
ATOM 700 C C . ASP A 1 89 ? -17.894 0.404 -7.957 1 98.3 89 ASP A C 1
ATOM 702 O O . ASP A 1 89 ? -18.305 0.243 -9.108 1 98.3 89 ASP A O 1
ATOM 706 N N . LEU A 1 90 ? -16.811 -0.129 -7.51 1 98.52 90 LEU A N 1
ATOM 707 C CA . LEU A 1 90 ? -16.034 -1.03 -8.353 1 98.52 90 LEU A CA 1
ATOM 708 C C . LEU A 1 90 ? -16.479 -2.476 -8.158 1 98.52 90 LEU A C 1
ATOM 710 O O . LEU A 1 90 ? -16.397 -3.285 -9.085 1 98.52 90 LEU A O 1
ATOM 714 N N . LYS A 1 91 ? -16.822 -2.792 -6.932 1 97.88 91 LYS A N 1
ATOM 715 C CA . LYS A 1 91 ? -17.315 -4.115 -6.562 1 97.88 91 LYS A CA 1
ATOM 716 C C . LYS A 1 91 ? -18.358 -4.022 -5.452 1 97.88 91 LYS A C 1
ATOM 718 O O . LYS A 1 91 ? -18.157 -3.316 -4.462 1 97.88 91 LYS A O 1
ATOM 723 N N . VAL A 1 92 ? -19.401 -4.695 -5.645 1 96.22 92 VAL A N 1
ATOM 724 C CA . VAL A 1 92 ? -20.447 -4.783 -4.631 1 96.22 92 VAL A CA 1
ATOM 725 C C . VAL A 1 92 ? -20.718 -6.248 -4.295 1 96.22 92 VAL A C 1
ATOM 727 O O . VAL A 1 92 ? -21.063 -7.039 -5.175 1 96.22 92 VAL A O 1
ATOM 730 N N . SER A 1 93 ? -20.467 -6.589 -3.107 1 93.78 93 SER A N 1
ATOM 731 C CA . SER A 1 93 ? -20.806 -7.916 -2.604 1 93.78 93 SER A CA 1
ATOM 732 C C . SER A 1 93 ? -21.57 -7.83 -1.287 1 93.78 93 SER A C 1
ATOM 734 O O . SER A 1 93 ? -21.827 -6.735 -0.783 1 93.78 93 SER A O 1
ATOM 736 N N . LYS A 1 94 ? -21.915 -8.97 -0.776 1 92.93 94 LYS A N 1
ATOM 737 C CA . LYS A 1 94 ? -22.714 -9.047 0.443 1 92.93 94 LYS A CA 1
ATOM 738 C C . LYS A 1 94 ? -21.943 -8.499 1.641 1 92.93 94 LYS A C 1
ATOM 740 O O . LYS A 1 94 ? -22.497 -7.758 2.456 1 92.93 94 LYS A O 1
ATOM 745 N N . ASN A 1 95 ? -20.618 -8.836 1.702 1 94.33 95 ASN A N 1
ATOM 746 C CA . ASN A 1 95 ? -19.866 -8.53 2.914 1 94.33 95 ASN A CA 1
ATOM 747 C C . ASN A 1 95 ? -18.753 -7.522 2.644 1 94.33 95 ASN A C 1
ATOM 749 O O . ASN A 1 95 ? -18.188 -6.949 3.577 1 94.33 95 ASN A O 1
ATOM 753 N N . TYR A 1 96 ? -18.426 -7.317 1.319 1 95.14 96 TYR A N 1
ATOM 754 C CA . TYR A 1 96 ? -17.306 -6.454 0.962 1 95.14 96 TYR A CA 1
ATOM 755 C C . TYR A 1 96 ? -17.653 -5.576 -0.234 1 95.14 96 TYR A C 1
ATOM 757 O O . TYR A 1 96 ? -18.33 -6.022 -1.164 1 95.14 96 TYR A O 1
ATOM 765 N N . GLN A 1 97 ? -17.233 -4.385 -0.171 1 97.87 97 GLN A N 1
ATOM 766 C CA . GLN A 1 97 ? -17.336 -3.475 -1.307 1 97.87 97 GLN A CA 1
ATOM 767 C C . GLN A 1 97 ? -16.014 -2.756 -1.559 1 97.87 97 GLN A C 1
ATOM 769 O O . GLN A 1 97 ? -15.262 -2.482 -0.621 1 97.87 97 GLN A O 1
ATOM 774 N N . VAL A 1 98 ? -15.717 -2.567 -2.817 1 98.71 98 VAL A N 1
ATOM 775 C CA . VAL A 1 98 ? -14.585 -1.741 -3.226 1 98.71 98 VAL A CA 1
ATOM 776 C C . VAL A 1 98 ? -15.09 -0.498 -3.955 1 98.71 98 VAL A C 1
ATOM 778 O O . VAL A 1 98 ? -15.878 -0.601 -4.898 1 98.71 98 VAL A O 1
ATOM 781 N N . LYS A 1 99 ? -14.639 0.661 -3.469 1 98.85 99 LYS A N 1
ATOM 782 C CA . LYS A 1 99 ? -15.113 1.936 -4 1 98.85 99 LYS A CA 1
ATOM 783 C C . LYS A 1 99 ? -13.946 2.821 -4.428 1 98.85 99 LYS A C 1
ATOM 785 O O . LYS A 1 99 ? -12.922 2.881 -3.745 1 98.85 99 LYS A O 1
ATOM 790 N N . GLU A 1 100 ? -14.104 3.418 -5.551 1 98.91 100 GLU A N 1
ATOM 791 C CA . GLU A 1 100 ? -13.174 4.466 -5.959 1 98.91 100 GLU A CA 1
ATOM 792 C C . GLU A 1 100 ? -13.707 5.849 -5.597 1 98.91 100 GLU A C 1
ATOM 794 O O . GLU A 1 100 ? -14.866 6.166 -5.874 1 98.91 100 GLU A O 1
ATOM 799 N N . VAL A 1 101 ? -12.924 6.647 -4.937 1 98.91 101 VAL A N 1
ATOM 800 C CA . VAL A 1 101 ? -13.273 8.014 -4.563 1 98.91 101 VAL A CA 1
ATOM 801 C C . VAL A 1 101 ? -12.355 8.998 -5.284 1 98.91 101 VAL A C 1
ATOM 803 O O . VAL A 1 101 ? -11.134 8.957 -5.113 1 98.91 101 VAL A O 1
ATOM 806 N N . ARG A 1 102 ? -12.9 9.886 -6.072 1 98.85 102 ARG A N 1
ATOM 807 C CA . ARG A 1 102 ? -12.151 10.907 -6.798 1 98.85 102 ARG A CA 1
ATOM 808 C C . ARG A 1 102 ? -12.468 12.301 -6.265 1 98.85 102 ARG A C 1
ATOM 810 O O . ARG A 1 102 ? -13.636 12.678 -6.154 1 98.85 102 ARG A O 1
ATOM 817 N N . LEU A 1 103 ? -11.471 12.964 -5.895 1 98.79 103 LEU A N 1
ATOM 818 C CA . LEU A 1 103 ? -11.626 14.35 -5.465 1 98.79 103 LEU A CA 1
ATOM 819 C C . LEU A 1 103 ? -11.364 15.31 -6.62 1 98.79 103 LEU A C 1
ATOM 821 O O . LEU A 1 103 ? -10.269 15.323 -7.187 1 98.79 103 LEU A O 1
ATOM 825 N N . LEU A 1 104 ? -12.323 16.095 -6.878 1 97.99 104 LEU A N 1
ATOM 826 C CA . LEU A 1 104 ? -12.214 17.116 -7.914 1 97.99 104 LEU A CA 1
ATOM 827 C C . LEU A 1 104 ? -12.246 18.514 -7.305 1 97.99 104 LEU A C 1
ATOM 829 O O . LEU A 1 104 ? -13.029 18.779 -6.39 1 97.99 104 LEU A O 1
ATOM 833 N N . GLN A 1 105 ? -11.435 19.302 -7.661 1 94.54 105 GLN A N 1
ATOM 834 C CA . GLN A 1 105 ? -11.516 20.746 -7.466 1 94.54 105 GLN A CA 1
ATOM 835 C C . GLN A 1 105 ? -11.664 21.474 -8.799 1 94.54 105 GLN A C 1
ATOM 837 O O . GLN A 1 105 ? -10.704 21.578 -9.566 1 94.54 105 GLN A O 1
ATOM 842 N N . GLY A 1 106 ? -12.863 21.963 -9.027 1 91.94 106 GLY A N 1
ATOM 843 C CA . GLY A 1 106 ? -13.191 22.317 -10.399 1 91.94 106 GLY A CA 1
ATOM 844 C C . GLY A 1 106 ? -13.156 21.132 -11.345 1 91.94 106 GLY A C 1
ATOM 845 O O . GLY A 1 106 ? -13.799 20.111 -11.094 1 91.94 106 GLY A O 1
ATOM 846 N N . GLU A 1 107 ? -12.434 21.241 -12.41 1 92.32 107 GLU A N 1
ATOM 847 C CA . GLU A 1 107 ? -12.351 20.164 -13.392 1 92.32 107 GLU A CA 1
ATOM 848 C C . GLU A 1 107 ? -11.094 19.324 -13.185 1 92.32 107 GLU A C 1
ATOM 850 O O . GLU A 1 107 ? -10.871 18.344 -13.899 1 92.32 107 GLU A O 1
ATOM 855 N N . LYS A 1 108 ? -10.421 19.625 -12.172 1 95.13 108 LYS A N 1
ATOM 856 C CA . LYS A 1 108 ? -9.128 18.977 -11.975 1 95.13 108 LYS A CA 1
ATOM 857 C C . LYS A 1 108 ? -9.232 17.836 -10.968 1 95.13 108 LYS A C 1
ATOM 859 O O . LYS A 1 108 ? -9.761 18.017 -9.869 1 95.13 108 LYS A O 1
ATOM 864 N N . LEU A 1 109 ? -8.828 16.685 -11.428 1 98.41 109 LEU A N 1
ATOM 865 C CA . LEU A 1 109 ? -8.67 15.57 -10.5 1 98.41 109 LEU A CA 1
ATOM 866 C C . LEU A 1 109 ? -7.436 15.762 -9.626 1 98.41 109 LEU A C 1
ATOM 868 O O . LEU A 1 109 ? -6.309 15.769 -10.127 1 98.41 109 LEU A O 1
ATOM 872 N N . ALA A 1 110 ? -7.641 15.87 -8.315 1 97.9 110 ALA A N 1
ATOM 873 C CA . ALA A 1 110 ? -6.525 16.227 -7.443 1 97.9 110 ALA A CA 1
ATOM 874 C C . ALA A 1 110 ? -6.118 15.049 -6.563 1 97.9 110 ALA A C 1
ATOM 876 O O . ALA A 1 110 ? -5.016 15.03 -6.009 1 97.9 110 ALA A O 1
ATOM 877 N N . PHE A 1 111 ? -6.987 14.177 -6.4 1 98.52 111 PHE A N 1
ATOM 878 C CA . PHE A 1 111 ? -6.788 13.064 -5.479 1 98.52 111 PHE A CA 1
ATOM 879 C C . PHE A 1 111 ? -7.645 11.869 -5.88 1 98.52 111 PHE A C 1
ATOM 881 O O . PHE A 1 111 ? -8.783 12.036 -6.324 1 98.52 111 PHE A O 1
ATOM 888 N N . ASN A 1 112 ? -7.096 10.646 -5.815 1 98.87 112 ASN A N 1
ATOM 889 C CA . ASN A 1 112 ? -7.794 9.393 -6.081 1 98.87 112 ASN A CA 1
ATOM 890 C C . ASN A 1 112 ? -7.553 8.371 -4.973 1 98.87 112 ASN A C 1
ATOM 892 O O . ASN A 1 112 ? -6.434 8.244 -4.474 1 98.87 112 ASN A O 1
ATOM 896 N N . ALA A 1 113 ? -8.629 7.704 -4.607 1 98.88 113 ALA A N 1
ATOM 897 C CA . ALA A 1 113 ? -8.492 6.659 -3.597 1 98.88 113 ALA A CA 1
ATOM 898 C C . ALA A 1 113 ? -9.368 5.455 -3.931 1 98.88 113 ALA A C 1
ATOM 900 O O . ALA A 1 113 ? -10.447 5.606 -4.509 1 98.88 113 ALA A O 1
ATOM 901 N N . VAL A 1 114 ? -8.883 4.31 -3.656 1 98.91 114 VAL A N 1
ATOM 902 C CA . VAL A 1 114 ? -9.688 3.093 -3.685 1 98.91 114 VAL A CA 1
ATOM 903 C C . VAL A 1 114 ? -9.879 2.565 -2.265 1 98.91 114 VAL A C 1
ATOM 905 O O . VAL A 1 114 ? -8.904 2.257 -1.574 1 98.91 114 VAL A O 1
ATOM 908 N N . CYS A 1 115 ? -11.122 2.48 -1.868 1 98.7 115 CYS A N 1
ATOM 909 C CA . CYS A 1 115 ? -11.499 2.089 -0.514 1 98.7 115 CYS A CA 1
ATOM 910 C C . CYS A 1 115 ? -12.172 0.722 -0.508 1 98.7 115 CYS A C 1
ATOM 912 O O . CYS A 1 115 ? -13.125 0.491 -1.254 1 98.7 115 CYS A O 1
ATOM 914 N N . THR A 1 116 ? -11.661 -0.151 0.279 1 98.55 116 THR A N 1
ATOM 915 C CA . THR A 1 116 ? -12.373 -1.389 0.575 1 98.55 116 THR A CA 1
ATOM 916 C C . THR A 1 116 ? -13.115 -1.282 1.904 1 98.55 116 THR A C 1
ATOM 918 O O . THR A 1 116 ? -12.523 -0.921 2.924 1 98.55 116 THR A O 1
ATOM 921 N N . ILE A 1 117 ? -14.399 -1.528 1.907 1 98.17 117 ILE A N 1
ATOM 922 C CA . ILE A 1 117 ? -15.184 -1.483 3.136 1 98.17 117 ILE A CA 1
ATOM 923 C C . ILE A 1 117 ? -15.839 -2.84 3.381 1 98.17 117 ILE A C 1
ATOM 925 O O . ILE A 1 117 ? -16.022 -3.625 2.448 1 98.17 117 ILE A O 1
ATOM 929 N N . GLN A 1 118 ? -16.121 -3.11 4.583 1 96.75 118 GLN A N 1
ATOM 930 C CA . GLN A 1 118 ? -16.665 -4.389 5.027 1 96.75 118 GLN A CA 1
ATOM 931 C C . GLN A 1 118 ? -17.862 -4.186 5.951 1 96.75 118 GLN A C 1
ATOM 933 O O . GLN A 1 118 ? -17.877 -3.258 6.763 1 96.75 118 GLN A O 1
ATOM 938 N N . LYS A 1 119 ? -18.762 -5.06 5.823 1 95.95 119 LYS A N 1
ATOM 939 C CA . LYS A 1 119 ? -19.851 -5.042 6.795 1 95.95 119 LYS A CA 1
ATOM 940 C C . LYS A 1 119 ? -19.331 -5.288 8.209 1 95.95 119 LYS A C 1
ATOM 942 O O . LYS A 1 119 ? -18.469 -6.144 8.418 1 95.95 119 LYS A O 1
ATOM 947 N N . THR A 1 120 ? -19.875 -4.529 9.118 1 94.22 120 THR A N 1
ATOM 948 C CA . THR A 1 120 ? -19.457 -4.653 10.509 1 94.22 120 THR A CA 1
ATOM 949 C C . THR A 1 120 ? -19.806 -6.033 11.058 1 94.22 120 THR A C 1
ATOM 951 O O . THR A 1 120 ? -19.006 -6.645 11.769 1 94.22 120 THR A O 1
ATOM 954 N N . LEU A 1 121 ? -20.986 -6.525 10.713 1 92.82 121 LEU A N 1
ATOM 955 C CA . LEU A 1 121 ? -21.412 -7.886 11.023 1 92.82 121 LEU A CA 1
ATOM 956 C C . LEU A 1 121 ? -21.475 -8.736 9.759 1 92.82 121 LEU A C 1
ATOM 958 O O . LEU A 1 121 ? -22.364 -8.551 8.925 1 92.82 121 LEU A O 1
ATOM 962 N N . LEU A 1 122 ? -20.531 -9.675 9.635 1 91.62 122 LEU A N 1
ATOM 963 C CA . LEU A 1 122 ? -20.449 -10.507 8.439 1 91.62 122 LEU A CA 1
ATOM 964 C C . LEU A 1 122 ? -21.614 -11.489 8.379 1 91.62 122 LEU A C 1
ATOM 966 O O . LEU A 1 122 ? -22.035 -12.023 9.408 1 91.62 122 LEU A O 1
ATOM 970 N N . GLU A 1 123 ? -22.032 -11.712 7.214 1 91.26 123 GLU A N 1
ATOM 971 C CA . GLU A 1 123 ? -23.153 -12.623 6.997 1 91.26 123 GLU A CA 1
ATOM 972 C C . GLU A 1 123 ? -22.699 -13.897 6.291 1 91.26 123 GLU A C 1
ATOM 974 O O . GLU A 1 123 ? -21.626 -13.929 5.684 1 91.26 123 GLU A O 1
ATOM 979 N N . GLY A 1 124 ? -23.425 -14.983 6.534 1 88.41 124 GLY A N 1
ATOM 980 C CA . GLY A 1 124 ? -23.181 -16.237 5.839 1 88.41 124 GLY A CA 1
ATOM 981 C C . GLY A 1 124 ? -21.932 -16.952 6.319 1 88.41 124 GLY A C 1
ATOM 982 O O . GLY A 1 124 ? -21.638 -16.962 7.516 1 88.41 124 GLY A O 1
ATOM 983 N N . THR A 1 125 ? -21.233 -17.618 5.36 1 81.56 125 THR A N 1
ATOM 984 C CA . THR A 1 125 ? -20.074 -18.439 5.694 1 81.56 125 THR A CA 1
ATOM 985 C C . THR A 1 125 ? -18.947 -17.58 6.258 1 81.56 125 THR A C 1
ATOM 987 O O . THR A 1 125 ? -18.189 -18.029 7.12 1 81.56 125 THR A O 1
ATOM 990 N N . ALA A 1 126 ? -18.926 -16.405 5.815 1 80.83 126 ALA A N 1
ATOM 991 C CA . ALA A 1 126 ? -17.876 -15.5 6.276 1 80.83 126 ALA A CA 1
ATOM 992 C C . ALA A 1 126 ? -18.024 -15.201 7.765 1 80.83 126 ALA A C 1
ATOM 994 O O . ALA A 1 126 ? -17.031 -14.969 8.459 1 80.83 126 ALA A O 1
ATOM 995 N N . GLY A 1 127 ? -19.259 -15.172 8.201 1 79.19 127 GLY A N 1
ATOM 996 C CA . GLY A 1 127 ? -19.513 -14.897 9.606 1 79.19 127 GLY A CA 1
ATOM 997 C C . GLY A 1 127 ? -19.288 -16.102 10.5 1 79.19 127 GLY A C 1
ATOM 998 O O . GLY A 1 127 ? -19.289 -15.98 11.727 1 79.19 127 GLY A O 1
ATOM 999 N N . LYS A 1 128 ? -19.047 -17.294 9.915 1 79.4 128 LYS A N 1
ATOM 1000 C CA . LYS A 1 128 ? -18.947 -18.528 10.688 1 79.4 128 LYS A CA 1
ATOM 1001 C C . LYS A 1 128 ? -17.542 -19.119 10.602 1 79.4 128 LYS A C 1
ATOM 1003 O O . LYS A 1 128 ? -17.3 -20.231 11.076 1 79.4 128 LYS A O 1
ATOM 1008 N N . VAL A 1 129 ? -16.684 -18.333 9.995 1 76.97 129 VAL A N 1
ATOM 1009 C CA . VAL A 1 129 ? -15.347 -18.869 9.759 1 76.97 129 VAL A CA 1
ATOM 1010 C C . VAL A 1 129 ? -14.616 -19.04 11.089 1 76.97 129 VAL A C 1
ATOM 1012 O O . VAL A 1 129 ? -14.632 -18.141 11.933 1 76.97 129 VAL A O 1
ATOM 1015 N N . THR A 1 130 ? -14.112 -20.276 11.295 1 75.51 130 THR A N 1
ATOM 1016 C CA . THR A 1 130 ? -13.298 -20.593 12.463 1 75.51 130 THR A CA 1
ATOM 1017 C C . THR A 1 130 ? -11.829 -20.736 12.076 1 75.51 130 THR A C 1
ATOM 1019 O O . THR A 1 130 ? -11.507 -20.934 10.902 1 75.51 130 THR A O 1
ATOM 1022 N N . GLY A 1 131 ? -10.869 -20.55 12.942 1 70.66 131 GLY A N 1
ATOM 1023 C CA . GLY A 1 131 ? -9.451 -20.721 12.666 1 70.66 131 GLY A CA 1
ATOM 1024 C C . GLY A 1 131 ? -8.753 -19.423 12.306 1 70.66 131 GLY A C 1
ATOM 1025 O O . GLY A 1 131 ? -7.932 -19.388 11.386 1 70.66 131 GLY A O 1
ATOM 1026 N N . GLN A 1 132 ? -9.124 -18.422 13.138 1 79.72 132 GLN A N 1
ATOM 1027 C CA . GLN A 1 132 ? -8.606 -17.081 12.888 1 79.72 132 GLN A CA 1
ATOM 1028 C C . GLN A 1 132 ? -7.232 -16.894 13.525 1 79.72 132 GLN A C 1
ATOM 1030 O O . GLN A 1 132 ? -6.969 -17.416 14.61 1 79.72 132 GLN A O 1
ATOM 1035 N N . LEU A 1 133 ? -6.357 -16.46 12.682 1 82.75 133 LEU A N 1
ATOM 1036 C CA . LEU A 1 133 ? -5.05 -16.041 13.178 1 82.75 133 LEU A CA 1
ATOM 1037 C C . LEU A 1 133 ? -5.131 -14.664 13.827 1 82.75 133 LEU A C 1
ATOM 1039 O O . LEU A 1 133 ? -5.956 -13.836 13.436 1 82.75 133 LEU A O 1
ATOM 1043 N N . HIS A 1 134 ? -4.379 -14.56 14.931 1 86.19 134 HIS A N 1
ATOM 1044 C CA . HIS A 1 134 ? -4.356 -13.259 15.592 1 86.19 134 HIS A CA 1
ATOM 1045 C C . HIS A 1 134 ? -2.958 -12.924 16.101 1 86.19 134 HIS A C 1
ATOM 1047 O O . HIS A 1 134 ? -2.449 -13.583 17.01 1 86.19 134 HIS A O 1
ATOM 1053 N N . HIS A 1 135 ? -2.377 -11.92 15.478 1 90.53 135 HIS A N 1
ATOM 1054 C CA . HIS A 1 135 ? -1.11 -11.416 15.995 1 90.53 135 HIS A CA 1
ATOM 1055 C C . HIS A 1 135 ? -0.8 -10.03 15.439 1 90.53 135 HIS A C 1
ATOM 1057 O O . HIS A 1 135 ? -1.237 -9.686 14.339 1 90.53 135 HIS A O 1
ATOM 1063 N N . HIS A 1 136 ? -0.177 -9.245 16.197 1 92.5 136 HIS A N 1
ATOM 1064 C CA . HIS A 1 136 ? 0.495 -8.015 15.795 1 92.5 136 HIS A CA 1
ATOM 1065 C C . HIS A 1 136 ? 1.642 -7.679 16.742 1 92.5 136 HIS A C 1
ATOM 1067 O O . HIS A 1 136 ? 1.702 -8.196 17.86 1 92.5 136 HIS A O 1
ATOM 1073 N N . ARG A 1 137 ? 2.561 -6.872 16.357 1 92.14 137 ARG A N 1
ATOM 1074 C CA . ARG A 1 137 ? 3.659 -6.451 17.221 1 92.14 137 ARG A CA 1
ATOM 1075 C C . ARG A 1 137 ? 3.147 -5.621 18.393 1 92.14 137 ARG A C 1
ATOM 1077 O O . ARG A 1 137 ? 2.062 -5.041 18.323 1 92.14 137 ARG A O 1
ATOM 1084 N N . ASN A 1 138 ? 3.91 -5.607 19.455 1 94.61 138 ASN A N 1
ATOM 1085 C CA . ASN A 1 138 ? 3.631 -4.691 20.556 1 94.61 138 ASN A CA 1
ATOM 1086 C C . ASN A 1 138 ? 3.955 -3.248 20.18 1 94.61 138 ASN A C 1
ATOM 1088 O O . ASN A 1 138 ? 4.825 -3 19.343 1 94.61 138 ASN A O 1
ATOM 1092 N N . PRO A 1 139 ? 3.209 -2.294 20.768 1 95.56 139 PRO A N 1
ATOM 1093 C CA . PRO A 1 139 ? 3.541 -0.892 20.507 1 95.56 139 PRO A CA 1
ATOM 1094 C C . PRO A 1 139 ? 4.959 -0.53 20.943 1 95.56 139 PRO A C 1
ATOM 1096 O O . PRO A 1 139 ? 5.475 -1.095 21.911 1 95.56 139 PRO A O 1
ATOM 1099 N N . PRO A 1 140 ? 5.565 0.367 20.232 1 93.54 140 PRO A N 1
ATOM 1100 C CA . PRO A 1 140 ? 6.886 0.818 20.675 1 93.54 140 PRO A CA 1
ATOM 1101 C C . PRO A 1 140 ? 6.836 1.589 21.992 1 93.54 140 PRO A C 1
ATOM 1103 O O . PRO A 1 140 ? 5.844 2.264 22.279 1 93.54 140 PRO A O 1
ATOM 1106 N N . ALA A 1 141 ? 7.911 1.467 22.707 1 88.1 141 ALA A N 1
ATOM 1107 C CA . ALA A 1 141 ? 8.029 2.177 23.978 1 88.1 141 ALA A CA 1
ATOM 1108 C C . ALA A 1 141 ? 9.019 3.333 23.872 1 88.1 141 ALA A C 1
ATOM 1110 O O . ALA A 1 141 ? 10.108 3.176 23.315 1 88.1 141 ALA A O 1
ATOM 1111 N N . VAL A 1 142 ? 8.511 4.466 24.219 1 85.41 142 VAL A N 1
ATOM 1112 C CA . VAL A 1 142 ? 9.409 5.615 24.214 1 85.41 142 VAL A CA 1
ATOM 1113 C C . VAL A 1 142 ? 9.175 6.459 25.465 1 85.41 142 VAL A C 1
ATOM 1115 O O . VAL A 1 142 ? 8.031 6.672 25.873 1 85.41 142 VAL A O 1
ATOM 1118 N N . ASP A 1 143 ? 10.268 6.891 26.082 1 82.65 143 ASP A N 1
ATOM 1119 C CA . ASP A 1 143 ? 10.203 7.766 27.249 1 82.65 143 ASP A CA 1
ATOM 1120 C C . ASP A 1 143 ? 10.666 9.179 26.902 1 82.65 143 ASP A C 1
ATOM 1122 O O . ASP A 1 143 ? 11.16 9.423 25.799 1 82.65 143 ASP A O 1
ATOM 1126 N N . GLY A 1 144 ? 10.313 10.117 27.79 1 91.49 144 GLY A N 1
ATOM 1127 C CA . GLY A 1 144 ? 10.855 11.465 27.721 1 91.49 144 GLY A CA 1
ATOM 1128 C C . GLY A 1 144 ? 10.171 12.331 26.68 1 91.49 144 GLY A C 1
ATOM 1129 O O . GLY A 1 144 ? 10.836 13.042 25.923 1 91.49 144 GLY A O 1
ATOM 1130 N N . LEU A 1 145 ? 8.906 12.309 26.612 1 96.12 145 LEU A N 1
ATOM 1131 C CA . LEU A 1 145 ? 8.146 13.1 25.651 1 96.12 145 LEU A CA 1
ATOM 1132 C C . LEU A 1 145 ? 7.96 14.529 26.149 1 96.12 145 LEU A C 1
ATOM 1134 O O . LEU A 1 145 ? 7.85 14.761 27.355 1 96.12 145 LEU A O 1
ATOM 1138 N N . VAL A 1 146 ? 7.949 15.479 25.268 1 97.32 146 VAL A N 1
ATOM 1139 C CA . VAL A 1 146 ? 7.626 16.874 25.548 1 97.32 146 VAL A CA 1
ATOM 1140 C C . VAL A 1 146 ? 6.405 17.295 24.734 1 97.32 146 VAL A C 1
ATOM 1142 O O . VAL A 1 146 ? 6.098 16.689 23.704 1 97.32 146 VAL A O 1
ATOM 1145 N N . ASP A 1 147 ? 5.731 18.274 25.154 1 97.18 147 ASP A N 1
ATOM 1146 C CA . ASP A 1 147 ? 4.561 18.752 24.423 1 97.18 147 ASP A CA 1
ATOM 1147 C C . ASP A 1 147 ? 4.97 19.435 23.12 1 97.18 147 ASP A C 1
ATOM 1149 O O . ASP A 1 147 ? 6.137 19.787 22.936 1 97.18 147 ASP A O 1
ATOM 1153 N N . GLN A 1 148 ? 4.053 19.67 22.252 1 96.75 148 GLN A N 1
ATOM 1154 C CA . GLN A 1 148 ? 4.329 20.168 20.909 1 96.75 148 GLN A CA 1
ATOM 1155 C C . GLN A 1 148 ? 4.985 21.545 20.956 1 96.75 148 GLN A C 1
ATOM 1157 O O . GLN A 1 148 ? 5.891 21.834 20.172 1 96.75 148 GLN A O 1
ATOM 1162 N N . ASN A 1 149 ? 4.557 22.435 21.845 1 97.69 149 ASN A N 1
ATOM 1163 C CA . ASN A 1 149 ? 5.12 23.781 21.881 1 97.69 149 ASN A CA 1
ATOM 1164 C C . ASN A 1 149 ? 6.582 23.765 22.316 1 97.69 149 ASN A C 1
ATOM 1166 O O . ASN A 1 149 ? 7.411 24.479 21.748 1 97.69 149 ASN A O 1
ATOM 1170 N N . THR A 1 150 ? 6.866 22.963 23.346 1 97.68 150 THR A N 1
ATOM 1171 C CA . THR A 1 150 ? 8.253 22.781 23.762 1 97.68 150 THR A CA 1
ATOM 1172 C C . THR A 1 150 ? 9.087 22.201 22.623 1 97.68 150 THR A C 1
ATOM 1174 O O . THR A 1 150 ? 10.206 22.655 22.373 1 97.68 150 THR A O 1
ATOM 1177 N N . ALA A 1 151 ? 8.564 21.241 21.941 1 96.51 151 ALA A N 1
ATOM 1178 C CA . ALA A 1 151 ? 9.255 20.636 20.805 1 96.51 151 ALA A CA 1
ATOM 1179 C C . ALA A 1 151 ? 9.545 21.673 19.723 1 96.51 151 ALA A C 1
ATOM 1181 O O . ALA A 1 151 ? 10.649 21.716 19.176 1 96.51 151 ALA A O 1
ATOM 1182 N N . PHE A 1 152 ? 8.583 22.494 19.409 1 96.78 152 PHE A N 1
ATOM 1183 C CA . PHE A 1 152 ? 8.733 23.518 18.382 1 96.78 152 PHE A CA 1
ATOM 1184 C C . PHE A 1 152 ? 9.762 24.56 18.803 1 96.78 152 PHE A C 1
ATOM 1186 O O . PHE A 1 152 ? 10.504 25.08 17.967 1 96.78 152 PHE A O 1
ATOM 1193 N N . GLU A 1 153 ? 9.82 24.892 20.088 1 97.73 153 GLU A N 1
ATOM 1194 C CA . GLU A 1 153 ? 10.838 25.802 20.603 1 97.73 153 GLU A CA 1
ATOM 1195 C C . GLU A 1 153 ? 12.238 25.222 20.424 1 97.73 153 GLU A C 1
ATOM 1197 O O . GLU A 1 153 ? 13.157 25.924 19.997 1 97.73 153 GLU A O 1
ATOM 1202 N N . LEU A 1 154 ? 12.353 23.968 20.756 1 96 154 LEU A N 1
ATOM 1203 C CA . LEU A 1 154 ? 13.627 23.285 20.554 1 96 154 LEU A CA 1
ATOM 1204 C C . LEU A 1 154 ? 14.037 23.323 19.086 1 96 154 LEU A C 1
ATOM 1206 O O . LEU A 1 154 ? 15.196 23.598 18.768 1 96 154 LEU A O 1
ATOM 1210 N N . TRP A 1 155 ? 13.106 23.017 18.234 1 94.93 155 TRP A N 1
ATOM 1211 C CA . TRP A 1 155 ? 13.347 23.034 16.795 1 94.93 155 TRP A CA 1
ATOM 1212 C C . TRP A 1 155 ? 13.834 24.406 16.34 1 94.93 155 TRP A C 1
ATOM 1214 O O . TRP A 1 155 ? 14.838 24.512 15.633 1 94.93 155 TRP A O 1
ATOM 1224 N N . ALA A 1 156 ? 13.112 25.48 16.749 1 96.25 156 ALA A N 1
ATOM 1225 C CA . ALA A 1 156 ? 13.444 26.841 16.334 1 96.25 156 ALA A CA 1
ATOM 1226 C C . ALA A 1 156 ? 14.833 27.24 16.825 1 96.25 156 ALA A C 1
ATOM 1228 O O . ALA A 1 156 ? 15.61 27.846 16.083 1 96.25 156 ALA A O 1
ATOM 1229 N N . GLU A 1 157 ? 15.138 26.861 18.015 1 96.14 157 GLU A N 1
ATOM 1230 C CA . GLU A 1 157 ? 16.422 27.198 18.622 1 96.14 157 GLU A CA 1
ATOM 1231 C C . GLU A 1 157 ? 17.567 26.455 17.939 1 96.14 157 GLU A C 1
ATOM 1233 O O . GLU A 1 157 ? 18.577 27.06 17.575 1 96.14 157 GLU A O 1
ATOM 1238 N N . SER A 1 158 ? 17.383 25.215 17.767 1 93.76 158 SER A N 1
ATOM 1239 C CA . SER A 1 158 ? 18.456 24.359 17.269 1 93.76 158 SER A CA 1
ATOM 1240 C C . SER A 1 158 ? 18.715 24.605 15.786 1 93.76 158 SER A C 1
ATOM 1242 O O . SER A 1 158 ? 19.792 24.286 15.278 1 93.76 158 SER A O 1
ATOM 1244 N N . ASN A 1 159 ? 17.739 25.15 15.072 1 92.06 159 ASN A N 1
ATOM 1245 C CA . ASN A 1 159 ? 17.886 25.298 13.628 1 92.06 159 ASN A CA 1
ATOM 1246 C C . ASN A 1 159 ? 17.905 26.766 13.213 1 92.06 159 ASN A C 1
ATOM 1248 O O . ASN A 1 159 ? 17.869 27.08 12.022 1 92.06 159 ASN A O 1
ATOM 1252 N N . GLY A 1 160 ? 17.943 27.643 14.143 1 93.33 160 GLY A N 1
ATOM 1253 C CA . GLY A 1 160 ? 17.984 29.068 13.857 1 93.33 160 GLY A CA 1
ATOM 1254 C C . GLY A 1 160 ? 16.735 29.574 13.16 1 93.33 160 GLY A C 1
ATOM 1255 O O . GLY A 1 160 ? 16.82 30.357 12.212 1 93.33 160 GLY A O 1
ATOM 1256 N N . ARG A 1 161 ? 15.559 29.078 13.532 1 94.12 161 ARG A N 1
ATOM 1257 C CA . ARG A 1 161 ? 14.305 29.399 12.86 1 94.12 161 ARG A CA 1
ATOM 1258 C C . ARG A 1 161 ? 13.325 30.068 13.818 1 94.12 161 ARG A C 1
ATOM 1260 O O . ARG A 1 161 ? 12.132 29.758 13.811 1 94.12 161 ARG A O 1
ATOM 1267 N N . GLN A 1 162 ? 13.815 30.913 14.713 1 95.74 162 GLN A N 1
ATOM 1268 C CA . GLN A 1 162 ? 13.007 31.583 15.726 1 95.74 162 GLN A CA 1
ATOM 1269 C C . GLN A 1 162 ? 11.922 32.442 15.085 1 95.74 162 GLN A C 1
ATOM 1271 O O . GLN A 1 162 ? 10.836 32.602 15.646 1 95.74 162 GLN A O 1
ATOM 1276 N N . GLY A 1 163 ? 12.195 32.899 13.905 1 94.85 163 GLY A N 1
ATOM 1277 C CA . GLY A 1 163 ? 11.248 33.758 13.21 1 94.85 163 GLY A CA 1
ATOM 1278 C C . GLY A 1 163 ? 9.992 33.029 12.772 1 94.85 163 GLY A C 1
ATOM 1279 O O . GLY A 1 163 ? 8.958 33.654 12.526 1 94.85 163 GLY A O 1
ATOM 1280 N N . GLU A 1 164 ? 10.021 31.699 12.737 1 95.17 164 GLU A N 1
ATOM 1281 C CA . GLU A 1 164 ? 8.904 30.894 12.251 1 95.17 164 GLU A CA 1
ATOM 1282 C C . GLU A 1 164 ? 8.103 30.306 13.41 1 95.17 164 GLU A C 1
ATOM 1284 O O . GLU A 1 164 ? 7.043 29.713 13.2 1 95.17 164 GLU A O 1
ATOM 1289 N N . LEU A 1 165 ? 8.591 30.491 14.628 1 96.55 165 LEU A N 1
ATOM 1290 C CA . LEU A 1 165 ? 8.063 29.796 15.797 1 96.55 165 LEU A CA 1
ATOM 1291 C C . LEU A 1 165 ? 6.609 30.181 16.048 1 96.55 165 LEU A C 1
ATOM 1293 O O . LEU A 1 165 ? 5.77 29.316 16.311 1 96.55 165 LEU A O 1
ATOM 1297 N N . HIS A 1 166 ? 6.288 31.436 15.958 1 96.14 166 HIS A N 1
ATOM 1298 C CA . HIS A 1 166 ? 4.935 31.899 16.242 1 96.14 166 HIS A CA 1
ATOM 1299 C C . HIS A 1 166 ? 3.931 31.302 15.262 1 96.14 166 HIS A C 1
ATOM 1301 O O . HIS A 1 166 ? 2.885 30.793 15.671 1 96.14 166 HIS A O 1
ATOM 1307 N N . SER A 1 167 ? 4.248 31.362 13.979 1 94.23 167 SER A N 1
ATOM 1308 C CA . SER A 1 167 ? 3.366 30.823 12.949 1 94.23 167 SER A CA 1
ATOM 1309 C C . SER A 1 167 ? 3.208 29.313 13.091 1 94.23 167 SER A C 1
ATOM 1311 O O . SER A 1 167 ? 2.114 28.778 12.901 1 94.23 167 SER A O 1
ATOM 1313 N N . LEU A 1 168 ? 4.276 28.701 13.434 1 94.94 168 LEU A N 1
ATOM 1314 C CA . LEU A 1 168 ? 4.272 27.256 13.633 1 94.94 168 LEU A CA 1
ATOM 1315 C C . LEU A 1 168 ? 3.357 26.869 14.79 1 94.94 168 LEU A C 1
ATOM 1317 O O . LEU A 1 168 ? 2.46 26.038 14.626 1 94.94 168 LEU A O 1
ATOM 1321 N N . LYS A 1 169 ? 3.555 27.49 15.925 1 95.94 169 LYS A N 1
ATOM 1322 C CA . LYS A 1 169 ? 2.735 27.218 17.102 1 95.94 169 LYS A CA 1
ATOM 1323 C C . LYS A 1 169 ? 1.266 27.536 16.834 1 95.94 169 LYS A C 1
ATOM 1325 O O . LYS A 1 169 ? 0.38 26.77 17.216 1 95.94 169 LYS A O 1
ATOM 1330 N N . HIS A 1 170 ? 1.064 28.64 16.183 1 94.01 170 HIS A N 1
ATOM 1331 C CA . HIS A 1 170 ? -0.304 29.054 15.892 1 94.01 170 HIS A CA 1
ATOM 1332 C C . HIS A 1 170 ? -1.024 28.016 15.038 1 94.01 170 HIS A C 1
ATOM 1334 O O . HIS A 1 170 ? -2.169 27.657 15.323 1 94.01 170 HIS A O 1
ATOM 1340 N N . PHE A 1 171 ? -0.433 27.514 14.06 1 93.71 171 PHE A N 1
ATOM 1341 C CA . PHE A 1 171 ? -1.052 26.541 13.168 1 93.71 171 PHE A CA 1
ATOM 1342 C C . PHE A 1 171 ? -1.426 25.273 13.925 1 93.71 171 PHE A C 1
ATOM 1344 O O . PHE A 1 171 ? -2.589 24.865 13.927 1 93.71 171 PHE A O 1
ATOM 1351 N N . TYR A 1 172 ? -0.481 24.703 14.65 1 94.4 172 TYR A N 1
ATOM 1352 C CA . TYR A 1 172 ? -0.692 23.385 15.237 1 94.4 172 TYR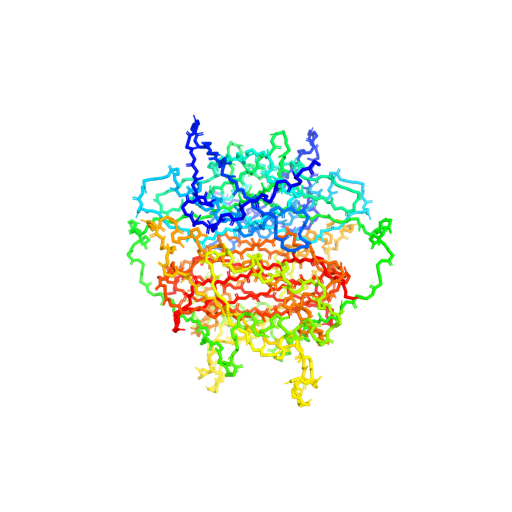 A CA 1
ATOM 1353 C C . TYR A 1 172 ? -1.551 23.478 16.492 1 94.4 172 TYR A C 1
ATOM 1355 O O . TYR A 1 172 ? -2.262 22.531 16.837 1 94.4 172 TYR A O 1
ATOM 1363 N N . ASN A 1 173 ? -1.487 24.641 17.147 1 94.22 173 ASN A N 1
ATOM 1364 C CA . ASN A 1 173 ? -2.35 24.832 18.307 1 94.22 173 ASN A CA 1
ATOM 1365 C C . ASN A 1 173 ? -3.818 24.929 17.904 1 94.22 173 ASN A C 1
ATOM 1367 O O . ASN A 1 173 ? -4.709 24.76 18.739 1 94.22 173 ASN A O 1
ATOM 1371 N N . ASN A 1 174 ? -4.081 25.159 16.618 1 92.28 174 ASN A N 1
ATOM 1372 C CA . ASN A 1 174 ? -5.456 25.283 16.146 1 92.28 174 ASN A CA 1
ATOM 1373 C C . ASN A 1 174 ? -5.935 24.001 15.472 1 92.28 174 ASN A C 1
ATOM 1375 O O . ASN A 1 174 ? -7.072 23.93 15.001 1 92.28 174 ASN A O 1
ATOM 1379 N N . GLU A 1 175 ? -5.095 23.022 15.452 1 93.14 175 GLU A N 1
ATOM 1380 C CA . GLU A 1 175 ? -5.495 21.698 14.986 1 93.14 175 GLU A CA 1
ATOM 1381 C C . GLU A 1 175 ? -6.313 20.964 16.046 1 93.14 175 GLU A C 1
ATOM 1383 O O . GLU A 1 175 ? -6.113 21.171 17.245 1 93.14 175 GLU A O 1
ATOM 1388 N N . PRO A 1 176 ? -7.193 20.132 15.631 1 92.89 176 PRO A N 1
ATOM 1389 C CA . PRO A 1 176 ? -7.995 19.376 16.595 1 92.89 176 PRO A CA 1
ATOM 1390 C C . PRO A 1 176 ? -7.22 18.227 17.235 1 92.89 176 PRO A C 1
ATOM 1392 O O . PRO A 1 176 ? -7.817 17.345 17.858 1 92.89 176 PRO A O 1
ATOM 1395 N N . ILE A 1 177 ? -5.931 18.213 17.12 1 94.05 177 ILE A N 1
ATOM 1396 C CA . ILE A 1 177 ? -5.025 17.181 17.613 1 94.05 177 ILE A CA 1
ATOM 1397 C C . ILE A 1 177 ? -3.923 17.82 18.454 1 94.05 177 ILE A C 1
ATOM 1399 O O . ILE A 1 177 ? -3.525 18.96 18.204 1 94.05 177 ILE A O 1
ATOM 1403 N N . GLU A 1 178 ? -3.505 17.136 19.436 1 94.73 178 GLU A N 1
ATOM 1404 C CA . GLU A 1 178 ? -2.315 17.504 20.197 1 94.73 178 GLU A CA 1
ATOM 1405 C C . GLU A 1 178 ? -1.211 16.463 20.031 1 94.73 178 GLU A C 1
ATOM 1407 O O . GLU A 1 178 ? -1.49 15.271 19.89 1 94.73 178 GLU A O 1
ATOM 1412 N N . TRP A 1 179 ? -0.011 16.957 20.109 1 96.5 179 TRP A N 1
ATOM 1413 C CA . TRP A 1 179 ? 1.127 16.075 19.874 1 96.5 179 TRP A CA 1
ATOM 1414 C C . TRP A 1 179 ? 2.088 16.098 21.059 1 96.5 179 TRP A C 1
ATOM 1416 O O . TRP A 1 179 ? 2.14 17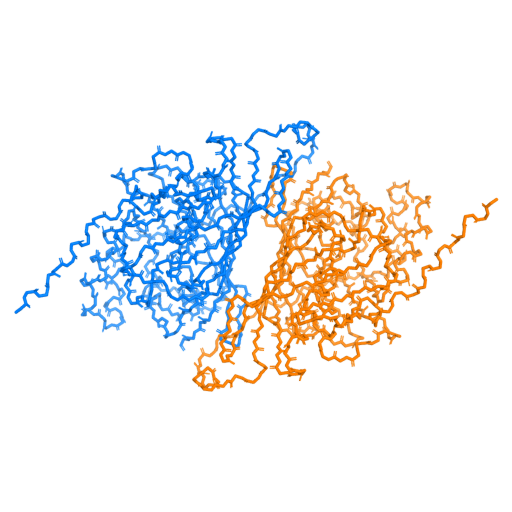.078 21.804 1 96.5 179 TRP A O 1
ATOM 1426 N N . GLN A 1 180 ? 2.761 15.029 21.239 1 96.84 180 GLN A N 1
ATOM 1427 C CA . GLN A 1 180 ? 3.979 14.907 22.035 1 96.84 180 GLN A CA 1
ATOM 1428 C C . GLN A 1 180 ? 5.093 14.238 21.236 1 96.84 180 GLN A C 1
ATOM 1430 O O . GLN A 1 180 ? 4.826 13.43 20.343 1 96.84 180 GLN A O 1
ATOM 1435 N N . PHE A 1 181 ? 6.282 14.628 21.524 1 96.11 181 PHE A N 1
ATOM 1436 C CA . PHE A 1 181 ? 7.419 14.129 20.76 1 96.11 181 PHE A CA 1
ATOM 1437 C C . PHE A 1 181 ? 8.595 13.821 21.679 1 96.11 181 PHE A C 1
ATOM 1439 O O . PHE A 1 181 ? 8.781 14.484 22.701 1 96.11 181 PHE A O 1
ATOM 1446 N N . PRO A 1 182 ? 9.397 12.85 21.274 1 94.59 182 PRO A N 1
ATOM 1447 C CA . PRO A 1 182 ? 10.747 12.847 21.841 1 94.59 182 PRO A CA 1
ATOM 1448 C C . PRO A 1 182 ? 11.562 14.071 21.431 1 94.59 182 PRO A C 1
ATOM 1450 O O . PRO A 1 182 ? 11.571 14.447 20.256 1 94.59 182 PRO A O 1
ATOM 1453 N N . PRO A 1 183 ? 12.244 14.666 22.358 1 94.26 183 PRO A N 1
ATOM 1454 C CA . PRO A 1 183 ? 12.983 15.889 22.036 1 94.26 183 PRO A CA 1
ATOM 1455 C C . PRO A 1 183 ? 13.997 15.687 20.912 1 94.26 183 PRO A C 1
ATOM 1457 O O . PRO A 1 183 ? 14.25 16.607 20.13 1 94.26 183 PRO A O 1
ATOM 1460 N N . HIS A 1 184 ? 14.548 14.52 20.829 1 93.33 184 HIS A N 1
ATOM 1461 C CA . HIS A 1 184 ? 15.604 14.252 19.86 1 93.33 184 HIS A CA 1
ATOM 1462 C C . HIS A 1 184 ? 15.058 14.244 18.436 1 93.33 184 HIS A C 1
ATOM 1464 O O . HIS A 1 184 ? 15.824 14.173 17.473 1 93.33 184 HIS A O 1
ATOM 1470 N N . MET A 1 185 ? 13.749 14.289 18.248 1 94.29 185 MET A N 1
ATOM 1471 C CA . MET A 1 185 ? 13.154 14.42 16.921 1 94.29 185 MET A CA 1
ATOM 1472 C C . MET A 1 185 ? 13.448 15.793 16.326 1 94.29 185 MET A C 1
ATOM 1474 O O . MET A 1 185 ? 13.474 15.952 15.104 1 94.29 185 MET A O 1
ATOM 1478 N N . PHE A 1 186 ? 13.687 16.744 17.205 1 94.92 186 PHE A N 1
ATOM 1479 C CA . PHE A 1 186 ? 13.768 18.129 16.756 1 94.92 186 PHE A CA 1
ATOM 1480 C C . PHE A 1 186 ? 15.154 18.704 17.019 1 94.92 186 PHE A C 1
ATOM 1482 O O . PHE A 1 186 ? 15.541 19.707 16.417 1 94.92 186 PHE A O 1
ATOM 1489 N N . ASP A 1 187 ? 15.863 18.141 17.98 1 94.13 187 ASP A N 1
ATOM 1490 C CA . ASP A 1 187 ? 17.201 18.58 18.362 1 94.13 187 ASP A CA 1
ATOM 1491 C C . ASP A 1 187 ? 18.172 17.403 18.412 1 94.13 187 ASP A C 1
ATOM 1493 O O . ASP A 1 187 ? 18.144 16.607 19.353 1 94.13 187 ASP A O 1
ATOM 1497 N N . LEU A 1 188 ? 19.052 17.392 17.525 1 92.98 188 LEU A N 1
ATOM 1498 C CA . LEU A 1 188 ? 19.97 16.268 17.376 1 92.98 188 LEU A CA 1
ATOM 1499 C C . LEU A 1 188 ? 20.952 16.211 18.541 1 92.98 188 LEU A C 1
ATOM 1501 O O . LEU A 1 188 ? 21.594 15.183 18.767 1 92.98 188 LEU A O 1
ATOM 1505 N N . ALA A 1 189 ? 21.098 17.326 19.227 1 93.34 189 ALA A N 1
ATOM 1506 C CA . ALA A 1 189 ? 21.987 17.34 20.386 1 93.34 189 ALA A CA 1
ATOM 1507 C C . ALA A 1 189 ? 21.479 16.404 21.478 1 93.34 189 ALA A C 1
ATOM 1509 O O . ALA A 1 189 ? 22.241 15.993 22.356 1 93.34 189 ALA A O 1
ATOM 1510 N N . GLN A 1 190 ? 20.23 16.025 21.382 1 91.94 190 GLN A N 1
ATOM 1511 C CA . GLN A 1 190 ? 19.609 15.169 22.387 1 91.94 190 GLN A CA 1
ATOM 1512 C C . GLN A 1 190 ? 19.708 13.698 21.992 1 91.94 190 GLN A C 1
ATOM 1514 O O . GLN A 1 190 ? 19.221 12.823 22.712 1 91.94 190 GLN A O 1
ATOM 1519 N N . VAL A 1 191 ? 20.277 13.406 20.86 1 91.84 191 VAL A N 1
ATOM 1520 C CA . VAL A 1 191 ? 20.44 12.028 20.409 1 91.84 191 VAL A CA 1
ATOM 1521 C C . VAL A 1 191 ? 21.661 11.405 21.082 1 91.84 191 VAL A C 1
ATOM 1523 O O . VAL A 1 191 ? 22.744 11.995 21.086 1 91.84 191 VAL A O 1
ATOM 1526 N N . SER A 1 192 ? 21.459 10.3 21.558 1 90.06 192 SER A N 1
ATOM 1527 C CA . SER A 1 192 ? 22.554 9.614 22.236 1 90.06 192 SER A CA 1
ATOM 1528 C C . SER A 1 192 ? 23.618 9.156 21.244 1 90.06 192 SER A C 1
ATOM 1530 O O . SER A 1 192 ? 23.309 8.853 20.09 1 90.06 192 SER A O 1
ATOM 1532 N N . GLU A 1 193 ? 24.797 9.016 21.672 1 91.38 193 GLU A N 1
ATOM 1533 C CA . GLU A 1 193 ? 25.909 8.605 20.82 1 91.38 193 GLU A CA 1
ATOM 1534 C C . GLU A 1 193 ? 25.689 7.201 20.265 1 91.38 193 GLU A C 1
ATOM 1536 O O . GLU A 1 193 ? 25.895 6.959 19.074 1 91.38 193 GLU A O 1
ATOM 1541 N N . PRO A 1 194 ? 25.187 6.327 21.079 1 90.18 194 PRO A N 1
ATOM 1542 C CA . PRO A 1 194 ? 24.915 4.994 20.536 1 90.18 194 PRO A CA 1
ATOM 1543 C C . PRO A 1 194 ? 23.882 5.015 19.411 1 90.18 194 PRO A C 1
ATOM 1545 O O . PRO A 1 194 ? 24.011 4.271 18.436 1 90.18 194 PRO A O 1
ATOM 1548 N N . GLU A 1 195 ? 22.918 5.815 19.46 1 87.15 195 GLU A N 1
ATOM 1549 C CA . GLU A 1 195 ? 21.867 5.874 18.448 1 87.15 195 GLU A CA 1
ATOM 1550 C C . GLU A 1 195 ? 22.407 6.404 17.123 1 87.15 195 GLU A C 1
ATOM 1552 O O . GLU A 1 195 ? 21.965 5.981 16.053 1 87.15 195 GLU A O 1
ATOM 1557 N N . LYS A 1 196 ? 23.269 7.259 17.238 1 88.15 196 LYS A N 1
ATOM 1558 C CA . LYS A 1 196 ? 23.852 7.852 16.038 1 88.15 196 LYS A CA 1
ATOM 1559 C C . LYS A 1 196 ? 24.556 6.797 15.189 1 88.15 196 LYS A C 1
ATOM 1561 O O . LYS A 1 196 ? 24.735 6.981 13.984 1 88.15 196 LYS A O 1
ATOM 1566 N N . LYS A 1 197 ? 24.902 5.735 15.839 1 86.63 197 LYS A N 1
ATOM 1567 C CA . LYS A 1 197 ? 25.673 4.701 15.154 1 86.63 197 LYS A CA 1
ATOM 1568 C C . LYS A 1 197 ? 24.77 3.567 14.678 1 86.63 197 LYS A C 1
ATOM 1570 O O . LYS A 1 197 ? 25.224 2.657 13.981 1 86.63 197 LYS A O 1
ATOM 1575 N N . LEU A 1 198 ? 23.549 3.66 15.026 1 82.2 198 LEU A N 1
ATOM 1576 C CA . LEU A 1 198 ? 22.615 2.591 14.688 1 82.2 198 LEU A CA 1
ATOM 1577 C C . LEU A 1 198 ? 22.022 2.807 13.299 1 82.2 198 LEU A C 1
ATOM 1579 O O . LEU A 1 198 ? 21.867 3.947 12.856 1 82.2 198 LEU A O 1
ATOM 1583 N N . PRO A 1 199 ? 21.733 1.647 12.673 1 80.53 199 PRO A N 1
ATOM 1584 C CA . PRO A 1 199 ? 20.994 1.76 11.414 1 80.53 199 PRO A CA 1
ATOM 1585 C C . PRO A 1 199 ? 19.648 2.461 11.58 1 80.53 199 PRO A C 1
ATOM 1587 O O . PRO A 1 199 ? 19.177 2.642 12.706 1 80.53 199 PRO A O 1
ATOM 1590 N N . VAL A 1 200 ? 19.163 2.838 10.481 1 81.16 200 VAL A N 1
ATOM 1591 C CA . VAL A 1 200 ? 17.857 3.49 10.454 1 81.16 200 VAL A CA 1
ATOM 1592 C C . VAL A 1 200 ? 16.861 2.685 11.286 1 81.16 200 VAL A C 1
ATOM 1594 O O . VAL A 1 200 ? 16.651 1.496 11.035 1 81.16 200 VAL A O 1
ATOM 1597 N N . SER A 1 201 ? 16.379 3.38 12.357 1 85.37 201 SER A N 1
ATOM 1598 C CA . SER A 1 201 ? 15.49 2.708 13.299 1 85.37 201 SER A CA 1
ATOM 1599 C C . SER A 1 201 ? 14.121 3.38 13.342 1 85.37 201 SER A C 1
ATOM 1601 O O . SER A 1 201 ? 13.922 4.434 12.736 1 85.37 201 SER A O 1
ATOM 1603 N N . GLU A 1 202 ? 13.272 2.79 14.06 1 93.22 202 GLU A N 1
ATOM 1604 C CA . GLU A 1 202 ? 11.898 3.261 14.201 1 93.22 202 GLU A CA 1
ATOM 1605 C C . GLU A 1 202 ? 11.836 4.546 15.021 1 93.22 202 GLU A C 1
ATOM 1607 O O . GLU A 1 202 ? 12.559 4.694 16.008 1 93.22 202 GLU A O 1
ATOM 1612 N N . ARG A 1 203 ? 10.973 5.481 14.603 1 95.2 203 ARG A N 1
ATOM 1613 C CA . ARG A 1 203 ? 10.643 6.687 15.355 1 95.2 203 ARG A CA 1
ATOM 1614 C C . ARG A 1 203 ? 9.154 6.742 15.676 1 95.2 203 ARG A C 1
ATOM 1616 O O . ARG A 1 203 ? 8.336 6.171 14.952 1 95.2 203 ARG A O 1
ATOM 1623 N N . THR A 1 204 ? 8.893 7.458 16.78 1 96 204 THR A N 1
ATOM 1624 C CA . THR A 1 204 ? 7.5 7.442 17.213 1 96 204 THR A CA 1
ATOM 1625 C C . THR A 1 204 ? 6.906 8.847 17.179 1 96 204 THR A C 1
ATOM 1627 O O . THR A 1 204 ? 7.595 9.825 17.477 1 96 204 THR A O 1
ATOM 1630 N N . LEU A 1 205 ? 5.687 8.926 16.783 1 95.7 205 LEU A N 1
ATOM 1631 C CA . LEU A 1 205 ? 4.817 10.094 16.858 1 95.7 205 LEU A CA 1
ATOM 1632 C C . LEU A 1 205 ? 3.646 9.84 17.802 1 95.7 205 LEU A C 1
ATOM 1634 O O . LEU A 1 205 ? 3.07 8.75 17.804 1 95.7 205 LEU A O 1
ATOM 1638 N N . TRP A 1 206 ? 3.334 10.868 18.622 1 96.61 206 TRP A N 1
ATOM 1639 C CA . TRP A 1 206 ? 2.249 10.719 19.586 1 96.61 206 TRP A CA 1
ATOM 1640 C C . TRP A 1 206 ? 1.155 11.753 19.339 1 96.61 206 TRP A C 1
ATOM 1642 O O . TRP A 1 206 ? 1.438 12.946 19.208 1 96.61 206 TRP A O 1
ATOM 1652 N N . TYR A 1 207 ? -0.078 11.251 19.243 1 94.27 207 TYR A N 1
ATOM 1653 C CA . TYR A 1 207 ? -1.25 12.065 18.938 1 94.27 207 TYR A CA 1
ATOM 1654 C C . TYR A 1 207 ? -2.348 11.85 19.973 1 94.27 207 TYR A C 1
ATOM 1656 O O . TYR A 1 207 ? -2.432 10.784 20.586 1 94.27 207 TYR A O 1
ATOM 1664 N N . LYS A 1 208 ? -3.102 12.815 20.127 1 94.64 208 LYS A N 1
ATOM 1665 C CA . LYS A 1 208 ? -4.353 12.678 20.867 1 94.64 208 LYS A CA 1
ATOM 1666 C C . LYS A 1 208 ? -5.389 13.692 20.39 1 94.64 208 LYS A C 1
ATOM 1668 O O . LYS A 1 208 ? -5.048 14.835 20.079 1 94.64 208 LYS A O 1
ATOM 1673 N N . LEU A 1 209 ? -6.63 13.271 20.293 1 94.09 209 LEU A N 1
ATOM 1674 C CA . LEU A 1 209 ? -7.708 14.201 19.977 1 94.09 209 LEU A CA 1
ATOM 1675 C C . LEU A 1 209 ? -7.926 15.19 21.118 1 94.09 209 LEU A C 1
ATOM 1677 O O . LEU A 1 209 ? -7.958 14.798 22.286 1 94.09 209 LEU A O 1
ATOM 1681 N N . ARG A 1 210 ? -8.026 16.442 20.768 1 93.09 210 ARG A N 1
ATOM 1682 C CA . ARG A 1 210 ? -8.36 17.423 21.795 1 93.09 210 ARG A CA 1
ATOM 1683 C C . ARG A 1 210 ? -9.773 17.201 22.325 1 93.09 210 ARG A C 1
ATOM 1685 O O . ARG A 1 210 ? -10.7 16.956 21.551 1 93.09 210 ARG A O 1
ATOM 1692 N N . PRO A 1 211 ? -9.953 17.301 23.604 1 86.53 211 PRO A N 1
ATOM 1693 C CA . PRO A 1 211 ? -11.258 17.025 24.209 1 86.53 211 PRO A CA 1
ATOM 1694 C C . PRO A 1 211 ? -12.38 17.863 23.6 1 86.53 211 PRO A C 1
ATOM 1696 O O . PRO A 1 211 ? -13.522 17.404 23.516 1 86.53 211 PRO A O 1
ATOM 1699 N N . LYS A 1 212 ? -12.157 18.947 23.166 1 83.85 212 LYS A N 1
ATOM 1700 C CA . LYS A 1 212 ? -13.17 19.868 22.661 1 83.85 212 LYS A CA 1
ATOM 1701 C C . LYS A 1 212 ? -13.624 19.472 21.259 1 83.85 212 LYS A C 1
ATOM 1703 O O . LYS A 1 212 ? -14.618 19.995 20.751 1 83.85 212 LYS A O 1
ATOM 1708 N N . PHE A 1 213 ? -12.969 18.473 20.723 1 83.86 213 PHE A N 1
ATOM 1709 C CA . PHE A 1 213 ? -13.291 18.062 19.362 1 83.86 213 PHE A CA 1
ATOM 1710 C C . PHE A 1 213 ? -13.516 16.556 19.29 1 83.86 213 PHE A C 1
ATOM 1712 O O . PHE A 1 213 ? -12.799 15.85 18.577 1 83.86 213 PHE A O 1
ATOM 1719 N N . PRO A 1 214 ? -14.59 16.158 19.872 1 80.59 214 PRO A N 1
ATOM 1720 C CA . PRO A 1 214 ? -14.873 14.722 19.81 1 80.59 214 PRO A CA 1
ATOM 1721 C C . PRO A 1 214 ? -15.412 14.285 18.449 1 80.59 214 PRO A C 1
ATOM 1723 O O . PRO A 1 214 ? -15.887 15.118 17.673 1 80.59 214 PRO A O 1
ATOM 1726 N N . ALA A 1 215 ? -15.219 12.987 18.206 1 86.07 215 ALA A N 1
ATOM 1727 C CA . ALA A 1 215 ? -15.882 12.433 17.029 1 86.07 215 ALA A CA 1
ATOM 1728 C C . ALA A 1 215 ? -17.399 12.47 17.185 1 86.07 215 ALA A C 1
ATOM 1730 O O . ALA A 1 215 ? -17.928 12.134 18.247 1 86.07 215 ALA A O 1
ATOM 1731 N N . ALA A 1 216 ? -18.068 12.804 16.165 1 85.61 216 ALA A N 1
ATOM 1732 C CA . ALA A 1 216 ? -19.522 12.93 16.226 1 85.61 216 ALA A CA 1
ATOM 1733 C C . ALA A 1 216 ? -20.196 11.566 16.106 1 85.61 216 ALA A C 1
ATOM 1735 O O . ALA A 1 216 ? -21.292 11.36 16.633 1 85.61 216 ALA A O 1
ATOM 1736 N N . ASN A 1 217 ? -19.701 10.684 15.386 1 90.45 217 ASN A N 1
ATOM 1737 C CA . ASN A 1 217 ? -20.238 9.349 15.142 1 90.45 217 ASN A CA 1
ATOM 1738 C C . ASN A 1 217 ? -19.147 8.377 14.704 1 90.45 217 ASN A C 1
ATOM 1740 O O . ASN A 1 217 ? -17.977 8.751 14.613 1 90.45 217 ASN A O 1
ATOM 1744 N N . GLU A 1 218 ? -19.505 7.201 14.419 1 91.87 218 GLU A N 1
ATOM 1745 C CA . GLU A 1 218 ? -18.546 6.15 14.091 1 91.87 218 GLU A CA 1
ATOM 1746 C C . GLU A 1 218 ? -17.877 6.416 12.745 1 91.87 218 GLU A C 1
ATOM 1748 O O . GLU A 1 218 ? -16.69 6.133 12.57 1 91.87 218 GLU A O 1
ATOM 1753 N N . ILE A 1 219 ? -18.61 6.896 11.825 1 95.11 219 ILE A N 1
ATOM 1754 C CA . ILE A 1 219 ? -18.061 7.209 10.51 1 95.11 219 ILE A CA 1
ATOM 1755 C C . ILE A 1 219 ? -16.944 8.241 10.649 1 95.11 219 ILE A C 1
ATOM 1757 O O . ILE A 1 219 ? -15.87 8.085 10.063 1 95.11 219 ILE A O 1
ATOM 1761 N N . GLN A 1 220 ? -17.155 9.238 11.466 1 94.13 220 GLN A N 1
ATOM 1762 C CA . GLN A 1 220 ? -16.138 10.261 11.688 1 94.13 220 GLN A CA 1
ATOM 1763 C C . GLN A 1 220 ? -14.91 9.674 12.378 1 94.13 220 GLN A C 1
ATOM 1765 O O . GLN A 1 220 ? -13.784 10.108 12.127 1 94.13 220 GLN A O 1
ATOM 1770 N N . ARG A 1 221 ? -15.143 8.74 13.239 1 95.24 221 ARG A N 1
ATOM 1771 C CA . ARG A 1 221 ? -14.013 8.13 13.932 1 95.24 221 ARG A CA 1
ATOM 1772 C C . ARG A 1 221 ? -13.06 7.463 12.946 1 95.24 221 ARG A C 1
ATOM 1774 O O . ARG A 1 221 ? -11.84 7.546 13.1 1 95.24 221 ARG A O 1
ATOM 1781 N N . TRP A 1 222 ? -13.634 6.821 11.98 1 97.42 222 TRP A N 1
ATOM 1782 C CA . TRP A 1 222 ? -12.799 6.216 10.948 1 97.42 222 TRP A CA 1
ATOM 1783 C C . TRP A 1 222 ? -12.08 7.286 10.133 1 97.42 222 TRP A C 1
ATOM 1785 O O . TRP A 1 222 ? -10.907 7.128 9.787 1 97.42 222 TRP A O 1
ATOM 1795 N N . GLY A 1 223 ? -12.825 8.393 9.804 1 97.58 223 GLY A N 1
ATOM 1796 C CA . GLY A 1 223 ? -12.19 9.524 9.149 1 97.58 223 GLY A CA 1
ATOM 1797 C C . GLY A 1 223 ? -11.044 10.113 9.951 1 97.58 223 GLY A C 1
ATOM 1798 O O . GLY A 1 223 ? -9.983 10.411 9.4 1 97.58 223 GLY A O 1
ATOM 1799 N N . ILE A 1 224 ? -11.237 10.247 11.244 1 96.98 224 ILE A N 1
ATOM 1800 C CA . ILE A 1 224 ? -10.223 10.796 12.137 1 96.98 224 ILE A CA 1
ATOM 1801 C C . ILE A 1 224 ? -9.005 9.876 12.162 1 96.98 224 ILE A C 1
ATOM 1803 O O . ILE A 1 224 ? -7.864 10.345 12.164 1 96.98 224 ILE A O 1
ATOM 1807 N N . THR A 1 225 ? -9.232 8.574 12.155 1 97.37 225 THR A N 1
ATOM 1808 C CA . THR A 1 225 ? -8.13 7.621 12.092 1 97.37 225 THR A CA 1
ATOM 1809 C C . THR A 1 225 ? -7.252 7.89 10.873 1 97.37 225 THR A C 1
ATOM 1811 O O . THR A 1 225 ? -6.027 7.967 10.989 1 97.37 225 THR A O 1
ATOM 1814 N N . ALA A 1 226 ? -7.887 8.077 9.766 1 98.27 226 ALA A N 1
ATOM 1815 C CA . ALA A 1 226 ? -7.143 8.366 8.543 1 98.27 226 ALA A CA 1
ATOM 1816 C C . ALA A 1 226 ? -6.42 9.706 8.644 1 98.27 226 ALA A C 1
ATOM 1818 O O . ALA A 1 226 ? -5.261 9.825 8.24 1 98.27 226 ALA A O 1
ATOM 1819 N N . TYR A 1 227 ? -7.048 10.695 9.185 1 97.2 227 TYR A N 1
ATOM 1820 C CA . TYR A 1 227 ? -6.522 12.049 9.312 1 97.2 227 TYR A CA 1
ATOM 1821 C C . TYR A 1 227 ? -5.193 12.051 10.058 1 97.2 227 TYR A C 1
ATOM 1823 O O . TYR A 1 227 ? -4.255 12.749 9.667 1 97.2 227 TYR A O 1
ATOM 1831 N N . LEU A 1 228 ? -5.075 11.264 11.03 1 96.63 228 LEU A N 1
ATOM 1832 C CA . LEU A 1 228 ? -3.94 11.272 11.946 1 96.63 228 LEU A CA 1
ATOM 1833 C C . LEU A 1 228 ? -2.717 10.626 11.303 1 96.63 228 LEU A C 1
ATOM 1835 O O . LEU A 1 228 ? -1.581 10.985 11.62 1 96.63 228 LEU A O 1
ATOM 1839 N N . THR A 1 229 ? -2.907 9.741 10.38 1 97.39 229 THR A N 1
ATOM 1840 C CA . THR A 1 229 ? -1.853 8.831 9.945 1 97.39 229 THR A CA 1
ATOM 1841 C C . THR A 1 229 ? -0.853 9.552 9.045 1 97.39 229 THR A C 1
ATOM 1843 O O . THR A 1 229 ? 0.267 9.077 8.847 1 97.39 229 THR A O 1
ATOM 1846 N N . ASP A 1 230 ? -1.255 10.688 8.537 1 96.48 230 ASP A N 1
ATOM 1847 C CA . ASP A 1 230 ? -0.404 11.334 7.542 1 96.48 230 ASP A CA 1
ATOM 1848 C C . ASP A 1 230 ? 0.423 12.454 8.169 1 96.48 230 ASP A C 1
ATOM 1850 O O . ASP A 1 230 ? 1.324 13 7.529 1 96.48 230 ASP A O 1
ATOM 1854 N N . TYR A 1 231 ? 0.165 12.869 9.372 1 94.86 231 TYR A N 1
ATOM 1855 C CA . TYR A 1 231 ? 0.861 13.992 9.989 1 94.86 231 TYR A CA 1
ATOM 1856 C C . TYR A 1 231 ? 2.304 13.627 10.316 1 94.86 231 TYR A C 1
ATOM 1858 O O . TYR A 1 231 ? 2.564 12.592 10.935 1 94.86 231 TYR A O 1
ATOM 1866 N N . PHE A 1 232 ? 3.25 14.379 9.917 1 94.28 232 PHE A N 1
ATOM 1867 C CA . PHE A 1 232 ? 4.684 14.295 10.163 1 94.28 232 PHE A CA 1
ATOM 1868 C C . PHE A 1 232 ? 5.247 12.979 9.64 1 94.28 232 PHE A C 1
ATOM 1870 O O . PHE A 1 232 ? 6.394 12.631 9.928 1 94.28 232 PHE A O 1
ATOM 1877 N N . TYR A 1 233 ? 4.43 12.241 8.943 1 94.73 233 TYR A N 1
ATOM 1878 C CA . TYR A 1 233 ? 4.779 10.883 8.542 1 94.73 233 TYR A CA 1
ATOM 1879 C C . TYR A 1 233 ? 6.026 10.876 7.666 1 94.73 233 TYR A C 1
ATOM 1881 O O . TYR A 1 233 ? 7.082 10.394 8.082 1 94.73 233 TYR A O 1
ATOM 1889 N N . LEU A 1 234 ? 5.961 11.535 6.57 1 92.61 234 LEU A N 1
ATOM 1890 C CA . LEU A 1 234 ? 7.1 11.569 5.659 1 92.61 234 LEU A CA 1
ATOM 1891 C C . LEU A 1 234 ? 8.252 12.368 6.259 1 92.61 234 LEU A C 1
ATOM 1893 O O . LEU A 1 234 ? 9.421 12.06 6.014 1 92.61 234 LEU A O 1
ATOM 1897 N N . ASN A 1 235 ? 7.942 13.325 7.087 1 92.59 235 ASN A N 1
ATOM 1898 C CA . ASN A 1 235 ? 8.96 14.138 7.744 1 92.59 235 ASN A CA 1
ATOM 1899 C C . ASN A 1 235 ? 9.825 13.302 8.683 1 92.59 235 ASN A C 1
ATOM 1901 O O . ASN A 1 235 ? 10.978 13.649 8.946 1 92.59 235 ASN A O 1
ATOM 1905 N N . THR A 1 236 ? 9.242 12.235 9.18 1 93.9 236 THR A N 1
ATOM 1906 C CA . THR A 1 236 ? 9.976 11.363 10.09 1 93.9 236 THR A CA 1
ATOM 1907 C C . THR A 1 236 ? 11.219 10.796 9.41 1 93.9 236 THR A C 1
ATOM 1909 O O . THR A 1 236 ? 12.194 10.445 10.079 1 93.9 236 THR A O 1
ATOM 1912 N N . ASN A 1 237 ? 11.174 10.768 8.103 1 91.51 237 ASN A N 1
ATOM 1913 C CA . ASN A 1 237 ? 12.336 10.307 7.351 1 91.51 237 ASN A CA 1
ATOM 1914 C C . ASN A 1 237 ? 13.574 11.144 7.662 1 91.51 237 ASN A C 1
ATOM 1916 O O . ASN A 1 237 ? 14.697 10.638 7.621 1 91.51 237 ASN A O 1
ATOM 1920 N N . MET A 1 238 ? 13.395 12.434 7.967 1 91.1 238 MET A N 1
ATOM 1921 C CA . MET A 1 238 ? 14.515 13.288 8.352 1 91.1 238 MET A CA 1
ATOM 1922 C C . MET A 1 238 ? 15.205 12.751 9.601 1 91.1 238 MET A C 1
ATOM 1924 O O . MET A 1 238 ? 16.421 12.554 9.608 1 91.1 238 MET A O 1
ATOM 1928 N N . ARG A 1 239 ? 14.413 12.394 10.538 1 92.04 239 ARG A N 1
ATOM 1929 C CA . ARG A 1 239 ? 15.003 11.913 11.783 1 92.04 239 ARG A CA 1
ATOM 1930 C C . ARG A 1 239 ? 15.6 10.521 11.605 1 92.04 239 ARG A C 1
ATOM 1932 O O . ARG A 1 239 ? 16.613 10.191 12.225 1 92.04 239 ARG A O 1
ATOM 1939 N N . LEU A 1 240 ? 15.012 9.79 10.813 1 90.55 240 LEU A N 1
ATOM 1940 C CA . LEU A 1 240 ? 15.531 8.46 10.514 1 90.55 240 LEU A CA 1
ATOM 1941 C C . LEU A 1 240 ? 16.899 8.548 9.845 1 90.55 240 LEU A C 1
ATOM 1943 O O . LEU A 1 240 ? 17.657 7.575 9.841 1 90.55 240 LEU A O 1
ATOM 1947 N N . ASN A 1 241 ? 17.236 9.744 9.33 1 88.38 241 ASN A N 1
ATOM 1948 C CA . ASN A 1 241 ? 18.522 9.984 8.683 1 88.38 241 ASN A CA 1
ATOM 1949 C C . ASN A 1 241 ? 19.318 11.069 9.404 1 88.38 241 ASN A C 1
ATOM 1951 O O . ASN A 1 241 ? 20.007 11.866 8.766 1 88.38 241 ASN A O 1
ATOM 1955 N N . MET A 1 242 ? 19.135 11.247 10.624 1 90.2 242 MET A N 1
ATOM 1956 C CA . MET A 1 242 ? 19.905 12.081 11.543 1 90.2 242 MET A CA 1
ATOM 1957 C C . MET A 1 242 ? 19.822 13.55 11.143 1 90.2 242 MET A C 1
ATOM 1959 O O . MET A 1 242 ? 20.841 14.242 11.09 1 90.2 242 MET A O 1
ATOM 1963 N N . ARG A 1 243 ? 18.612 13.882 10.87 1 90.96 243 ARG A N 1
ATOM 1964 C CA . ARG A 1 243 ? 18.228 15.275 10.665 1 90.96 243 ARG A CA 1
ATOM 1965 C C . ARG A 1 243 ? 16.975 15.621 11.462 1 90.96 243 ARG A C 1
ATOM 1967 O O . ARG A 1 243 ? 16.078 14.789 11.61 1 90.96 243 ARG A O 1
ATOM 1974 N N . PRO A 1 244 ? 16.927 16.859 11.885 1 92.85 244 PRO A N 1
ATOM 1975 C CA . PRO A 1 244 ? 15.734 17.224 12.653 1 92.85 244 PRO A CA 1
ATOM 1976 C C . PRO A 1 244 ? 14.457 17.176 11.817 1 92.85 244 PRO A C 1
ATOM 1978 O O . PRO A 1 244 ? 14.492 17.448 10.614 1 92.85 244 PRO A O 1
ATOM 1981 N N . LEU A 1 245 ? 13.445 16.857 12.446 1 92.4 245 LEU A N 1
ATOM 1982 C CA . LEU A 1 245 ? 12.134 16.929 11.811 1 92.4 245 LEU A CA 1
ATOM 1983 C C . LEU A 1 245 ? 11.879 18.323 11.248 1 92.4 245 LEU A C 1
ATOM 1985 O O . LEU A 1 245 ? 12.41 19.311 11.759 1 92.4 245 LEU A O 1
ATOM 1989 N N . MET A 1 246 ? 11.103 18.418 10.087 1 90.06 246 MET A N 1
ATOM 1990 C CA . MET A 1 246 ? 10.629 19.649 9.459 1 90.06 246 MET A CA 1
ATOM 1991 C C . MET A 1 246 ? 11.789 20.431 8.85 1 90.06 246 MET A C 1
ATOM 1993 O O . MET A 1 246 ? 11.788 21.663 8.867 1 90.06 246 MET A O 1
ATOM 1997 N N . THR A 1 247 ? 12.903 19.802 8.49 1 87.38 247 THR A N 1
ATOM 1998 C CA . THR A 1 247 ? 14.048 20.459 7.869 1 87.38 247 THR A CA 1
ATOM 1999 C C . THR A 1 247 ? 14.249 19.959 6.441 1 87.38 247 THR A C 1
ATOM 2001 O O . THR A 1 247 ? 15.301 20.187 5.84 1 87.38 247 THR A O 1
ATOM 2004 N N . THR A 1 248 ? 13.26 19.201 5.955 1 83.94 248 THR A N 1
ATOM 2005 C CA . THR A 1 248 ? 13.368 18.637 4.614 1 83.94 248 THR A CA 1
ATOM 2006 C C . THR A 1 248 ? 13.358 19.741 3.561 1 83.94 248 THR A C 1
ATOM 2008 O O . THR A 1 248 ? 12.684 20.76 3.727 1 83.94 248 THR A O 1
ATOM 2011 N N . LYS A 1 249 ? 14.124 19.57 2.482 1 82.85 249 LYS A N 1
ATOM 2012 C CA . LYS A 1 249 ? 14.12 20.5 1.357 1 82.85 249 LYS A CA 1
ATOM 2013 C C . LYS A 1 249 ? 12.909 20.27 0.458 1 82.85 249 LYS A C 1
ATOM 2015 O O . LYS A 1 249 ? 12.195 21.215 0.115 1 82.85 249 LYS A O 1
ATOM 2020 N N . ILE A 1 250 ? 12.701 19.004 0.108 1 82.32 250 ILE A N 1
ATOM 2021 C CA . ILE A 1 250 ? 11.549 18.572 -0.677 1 82.32 250 ILE A CA 1
ATOM 2022 C C . ILE A 1 250 ? 10.902 17.356 -0.019 1 82.32 250 ILE A C 1
ATOM 2024 O O . ILE A 1 250 ? 11.59 16.397 0.341 1 82.32 250 ILE A O 1
ATOM 2028 N N . SER A 1 251 ? 9.714 17.452 0.253 1 87.44 251 SER A N 1
ATOM 2029 C CA . SER A 1 251 ? 8.932 16.348 0.8 1 87.44 251 SER A CA 1
ATOM 2030 C C . SER A 1 251 ? 7.537 16.3 0.184 1 87.44 251 SER A C 1
ATOM 2032 O O . SER A 1 251 ? 6.681 17.126 0.508 1 87.44 251 SER A O 1
ATOM 2034 N N . VAL A 1 252 ? 7.362 15.368 -0.696 1 89.81 252 VAL A N 1
ATOM 2035 C CA . VAL A 1 252 ? 6.077 15.229 -1.373 1 89.81 252 VAL A CA 1
ATOM 2036 C C . VAL A 1 252 ? 5.6 13.781 -1.284 1 89.81 252 VAL A C 1
ATOM 2038 O O . VAL A 1 252 ? 6.298 12.863 -1.72 1 89.81 252 VAL A O 1
ATOM 2041 N N . SER A 1 253 ? 4.453 13.666 -0.687 1 94.63 253 SER A N 1
ATOM 2042 C CA . SER A 1 253 ? 3.844 12.341 -0.642 1 94.63 253 SER A CA 1
ATOM 2043 C C . SER A 1 253 ? 3.254 11.957 -1.995 1 94.63 253 SER A C 1
ATOM 2045 O O . SER A 1 253 ? 2.581 12.766 -2.636 1 94.63 253 SER A O 1
ATOM 2047 N N . LEU A 1 254 ? 3.513 10.767 -2.424 1 96.3 254 LEU A N 1
ATOM 2048 C CA . LEU A 1 254 ? 2.961 10.285 -3.686 1 96.3 254 LEU A CA 1
ATOM 2049 C C . LEU A 1 254 ? 1.702 9.458 -3.448 1 96.3 254 LEU A C 1
ATOM 2051 O O . LEU A 1 254 ? 0.738 9.554 -4.211 1 96.3 254 LEU A O 1
ATOM 2055 N N . ASP A 1 255 ? 1.731 8.703 -2.442 1 98.36 255 ASP A N 1
ATOM 2056 C CA . ASP A 1 255 ? 0.609 7.843 -2.077 1 98.36 255 ASP A CA 1
ATOM 2057 C C . ASP A 1 255 ? 0.52 7.67 -0.562 1 98.36 255 ASP A C 1
ATOM 2059 O O . ASP A 1 255 ? 1.364 8.18 0.177 1 98.36 255 ASP A O 1
ATOM 2063 N N . HIS A 1 256 ? -0.526 7.127 -0.097 1 98.67 256 HIS A N 1
ATOM 2064 C CA . HIS A 1 256 ? -0.743 6.799 1.308 1 98.67 256 HIS A CA 1
ATOM 2065 C C . HIS A 1 256 ? -1.738 5.654 1.459 1 98.67 256 HIS A C 1
ATOM 2067 O O . HIS A 1 256 ? -2.867 5.739 0.971 1 98.67 256 HIS A O 1
ATOM 2073 N N . ILE A 1 257 ? -1.295 4.581 2.082 1 98.85 257 ILE A N 1
ATOM 2074 C CA . ILE A 1 257 ? -2.136 3.406 2.284 1 98.85 257 ILE A CA 1
ATOM 2075 C C . ILE A 1 257 ? -2.402 3.212 3.775 1 98.85 257 ILE A C 1
ATOM 2077 O O . ILE A 1 257 ? -1.494 3.355 4.598 1 98.85 257 ILE A O 1
ATOM 2081 N N . ILE A 1 258 ? -3.608 2.925 4.065 1 98.83 258 ILE A N 1
ATOM 2082 C CA . ILE A 1 258 ? -4.002 2.614 5.435 1 98.83 258 ILE A CA 1
ATOM 2083 C C . ILE A 1 258 ? -4.751 1.284 5.467 1 98.83 258 ILE A C 1
ATOM 2085 O O . ILE A 1 258 ? -5.72 1.092 4.729 1 98.83 258 ILE A O 1
ATOM 2089 N N . TYR A 1 259 ? -4.3 0.381 6.232 1 98.64 259 TYR A N 1
ATOM 2090 C CA . TYR A 1 259 ? -5.068 -0.798 6.614 1 98.64 259 TYR A CA 1
ATOM 2091 C C . TYR A 1 259 ? -5.676 -0.628 8.001 1 98.64 259 TYR A C 1
ATOM 2093 O O . TYR A 1 259 ? -4.958 -0.618 9.004 1 98.64 259 TYR A O 1
ATOM 2101 N N . PHE A 1 260 ? -6.957 -0.602 8.03 1 97.99 260 PHE A N 1
ATOM 2102 C CA . PHE A 1 260 ? -7.657 -0.282 9.268 1 97.99 260 PHE A CA 1
ATOM 2103 C C . PHE A 1 260 ? -7.883 -1.537 10.102 1 97.99 260 PHE A C 1
ATOM 2105 O O . PHE A 1 260 ? -8.202 -2.599 9.563 1 97.99 260 PHE A O 1
ATOM 2112 N N . ARG A 1 261 ? -7.73 -1.35 11.395 1 96.26 261 ARG A N 1
ATOM 2113 C CA . ARG A 1 261 ? -8.046 -2.439 12.313 1 96.26 261 ARG A CA 1
ATOM 2114 C C . ARG A 1 261 ? -9.139 -2.029 13.295 1 96.26 261 ARG A C 1
ATOM 2116 O O . ARG A 1 261 ? -10.153 -2.717 13.426 1 96.26 261 ARG A O 1
ATOM 2123 N N . GLU A 1 262 ? -8.916 -0.886 13.955 1 94.56 262 GLU A N 1
ATOM 2124 C CA . GLU A 1 262 ? -9.861 -0.331 14.919 1 94.56 262 GLU A CA 1
ATOM 2125 C C . GLU A 1 262 ? -9.965 1.186 14.78 1 94.56 262 GLU A C 1
ATOM 2127 O O . GLU A 1 262 ? -8.987 1.85 14.432 1 94.56 262 GLU A O 1
ATOM 2132 N N . PRO A 1 263 ? -11.183 1.721 15.009 1 94.18 263 PRO A N 1
ATOM 2133 C CA . PRO A 1 263 ? -11.277 3.183 15.027 1 94.18 263 PRO A CA 1
ATOM 2134 C C . PRO A 1 263 ? -10.635 3.8 16.267 1 94.18 263 PRO A C 1
ATOM 2136 O O . PRO A 1 263 ? -10.619 3.179 17.333 1 94.18 263 PRO A O 1
ATOM 2139 N N . VAL A 1 264 ? -10.168 5.01 16.161 1 95.18 264 VAL A N 1
ATOM 2140 C CA . VAL A 1 264 ? -9.529 5.685 17.286 1 95.18 264 VAL A CA 1
ATOM 2141 C C . VAL A 1 264 ? -10.575 6.028 18.344 1 95.18 264 VAL A C 1
ATOM 2143 O O . VAL A 1 264 ? -11.718 6.351 18.014 1 95.18 264 VAL A O 1
ATOM 2146 N N . ALA A 1 265 ? -10.187 5.941 19.587 1 92.54 265 ALA A N 1
ATOM 2147 C CA . ALA A 1 265 ? -11.007 6.373 20.716 1 92.54 265 ALA A CA 1
ATOM 2148 C C . ALA A 1 265 ? -10.679 7.81 21.114 1 92.54 265 ALA A C 1
ATOM 2150 O O . ALA A 1 265 ? -9.578 8.298 20.85 1 92.54 265 ALA A O 1
ATOM 2151 N N . ASP A 1 266 ? -11.609 8.384 21.736 1 90.92 266 ASP A N 1
ATOM 2152 C CA . ASP A 1 266 ? -11.429 9.779 22.127 1 90.92 266 ASP A CA 1
ATOM 2153 C C . ASP A 1 266 ? -10.495 9.896 23.329 1 90.92 266 ASP A C 1
ATOM 2155 O O . ASP A 1 266 ? -10.523 9.053 24.228 1 90.92 266 ASP A O 1
ATOM 2159 N N . HIS A 1 267 ? -9.677 10.829 23.257 1 88.17 267 HIS A N 1
ATOM 2160 C CA . HIS A 1 267 ? -8.956 11.401 24.389 1 88.17 267 HIS A CA 1
ATOM 2161 C C . HIS A 1 267 ? -7.91 10.428 24.923 1 88.17 267 HIS A C 1
ATOM 2163 O O . HIS A 1 267 ? -7.625 10.413 26.123 1 88.17 267 HIS A O 1
ATOM 2169 N N . GLN A 1 268 ? -7.478 9.528 24.163 1 93.03 268 GLN A N 1
ATOM 2170 C CA . GLN A 1 268 ? -6.366 8.643 24.495 1 93.03 268 GLN A CA 1
ATOM 2171 C C . GLN A 1 268 ? -5.193 8.853 23.543 1 93.03 268 GLN A C 1
ATOM 2173 O O . GLN A 1 268 ? -5.39 9.139 22.36 1 93.03 268 GLN A O 1
ATOM 2178 N N . TRP A 1 269 ? -4.092 8.655 24.111 1 95.76 269 TRP A N 1
ATOM 2179 C CA . TRP A 1 269 ? -2.896 8.841 23.296 1 95.76 269 TRP A CA 1
ATOM 2180 C C . TRP A 1 269 ? -2.724 7.69 22.31 1 95.76 269 TRP A C 1
ATOM 2182 O O . TRP A 1 269 ? -2.995 6.533 22.643 1 95.76 269 TRP A O 1
ATOM 2192 N N . LEU A 1 270 ? -2.313 8.071 21.193 1 96.95 270 LEU A N 1
ATOM 2193 C CA . LEU A 1 270 ? -1.907 7.137 20.148 1 96.95 270 LEU A CA 1
ATOM 2194 C C . LEU A 1 270 ? -0.404 7.215 19.901 1 96.95 270 LEU A C 1
ATOM 2196 O O . LEU A 1 270 ? 0.191 8.29 20.008 1 96.95 270 LEU A O 1
ATOM 2200 N N . VAL A 1 271 ? 0.16 6.113 19.592 1 97.5 271 VAL A N 1
ATOM 2201 C CA . VAL A 1 271 ? 1.571 6.076 19.223 1 97.5 271 VAL A CA 1
ATOM 2202 C C . VAL A 1 271 ? 1.723 5.498 17.818 1 97.5 271 VAL A C 1
ATOM 2204 O O . VAL A 1 271 ? 1.234 4.402 17.534 1 97.5 271 VAL A O 1
ATOM 2207 N N . HIS A 1 272 ? 2.3 6.249 17.005 1 97.57 272 HIS A N 1
ATOM 2208 C CA . HIS A 1 272 ? 2.59 5.843 15.634 1 97.57 272 HIS A CA 1
ATOM 2209 C C . HIS A 1 272 ? 4.068 5.512 15.459 1 97.57 272 HIS A C 1
ATOM 2211 O O . HIS A 1 272 ? 4.907 6.413 15.398 1 97.57 272 HIS A O 1
ATOM 2217 N N . GLY A 1 273 ? 4.398 4.189 15.413 1 97.08 273 GLY A N 1
ATOM 2218 C CA . GLY A 1 273 ? 5.752 3.781 15.078 1 97.08 273 GLY A CA 1
ATOM 2219 C C . GLY A 1 273 ? 6.033 3.812 13.587 1 97.08 273 GLY A C 1
ATOM 2220 O O . GLY A 1 273 ? 5.372 3.118 12.811 1 97.08 273 GLY A O 1
ATOM 2221 N N . VAL A 1 274 ? 7.006 4.629 13.164 1 96.87 274 VAL A N 1
ATOM 2222 C CA . VAL A 1 274 ? 7.269 4.863 11.748 1 96.87 274 VAL A CA 1
ATOM 2223 C C . VAL A 1 274 ? 8.684 4.407 11.402 1 96.87 274 VAL A C 1
ATOM 2225 O O . VAL A 1 274 ? 9.633 4.697 12.135 1 96.87 274 VAL A O 1
ATOM 2228 N N . LYS A 1 275 ? 8.827 3.71 10.308 1 95.27 275 LYS A N 1
ATOM 2229 C CA . LYS A 1 275 ? 10.104 3.2 9.818 1 95.27 275 LYS A CA 1
ATOM 2230 C C . LYS A 1 275 ? 10.292 3.516 8.337 1 95.27 275 LYS A C 1
ATOM 2232 O O . LYS A 1 275 ? 9.315 3.649 7.597 1 95.27 275 LYS A O 1
ATOM 2237 N N . SER A 1 276 ? 11.491 3.662 8.006 1 94.37 276 SER A N 1
ATOM 2238 C CA . SER A 1 276 ? 11.853 3.747 6.595 1 94.37 276 SER A CA 1
ATOM 2239 C C . SER A 1 276 ? 12.297 2.392 6.056 1 94.37 276 SER A C 1
ATOM 2241 O O . SER A 1 276 ? 13.295 1.832 6.514 1 94.37 276 SER A O 1
ATOM 2243 N N . LEU A 1 277 ? 11.608 1.9 5.071 1 93.87 277 LEU A N 1
ATOM 2244 C CA . LEU A 1 277 ? 11.958 0.605 4.498 1 93.87 277 LEU A CA 1
ATOM 2245 C C . LEU A 1 277 ? 13.155 0.731 3.562 1 93.87 277 LEU A C 1
ATOM 2247 O O . LEU A 1 277 ? 14.061 -0.106 3.589 1 93.87 277 LEU A O 1
ATOM 2251 N N . SER A 1 278 ? 13.105 1.715 2.765 1 94.16 278 SER A N 1
ATOM 2252 C CA . SER A 1 278 ? 14.193 1.955 1.823 1 94.16 278 SER A CA 1
ATOM 2253 C C . SER A 1 278 ? 14.149 3.379 1.279 1 94.16 278 SER A C 1
ATOM 2255 O O . SER A 1 278 ? 13.097 4.021 1.291 1 94.16 278 SER A O 1
ATOM 2257 N N . CYS A 1 279 ? 15.274 3.792 0.882 1 92.9 279 CYS A N 1
ATOM 2258 C CA . CYS A 1 279 ? 15.414 5.052 0.161 1 92.9 279 CYS A CA 1
ATOM 2259 C C . CYS A 1 279 ? 16.361 4.9 -1.024 1 92.9 279 CYS A C 1
ATOM 2261 O O . CYS A 1 279 ? 17.314 4.121 -0.966 1 92.9 279 CYS A O 1
ATOM 2263 N N . GLY A 1 280 ? 16.05 5.63 -2.039 1 88.58 280 GLY A N 1
ATOM 2264 C CA . GLY A 1 280 ? 16.886 5.695 -3.227 1 88.58 280 GLY A CA 1
ATOM 2265 C C . GLY A 1 280 ? 16.294 6.554 -4.328 1 88.58 280 GLY A C 1
ATOM 2266 O O . GLY A 1 280 ? 15.072 6.631 -4.473 1 88.58 280 GLY A O 1
ATOM 2267 N N . ASP A 1 281 ? 17.142 7.148 -5.038 1 85.05 281 ASP A N 1
ATOM 2268 C CA . ASP A 1 281 ? 16.716 7.979 -6.16 1 85.05 281 ASP A CA 1
ATOM 2269 C C . ASP A 1 281 ? 15.706 9.032 -5.711 1 85.05 281 ASP A C 1
ATOM 2271 O O . ASP A 1 281 ? 14.654 9.195 -6.332 1 85.05 281 ASP A O 1
ATOM 2275 N N . SER A 1 282 ? 15.887 9.571 -4.552 1 87.49 282 SER A N 1
ATOM 2276 C CA . SER A 1 282 ? 15.111 10.669 -3.985 1 87.49 282 SER A CA 1
ATOM 2277 C C . SER A 1 282 ? 13.737 10.196 -3.523 1 87.49 282 SER A C 1
ATOM 2279 O O . SER A 1 282 ? 12.83 11.006 -3.325 1 87.49 282 SER A O 1
ATOM 2281 N N . LYS A 1 283 ? 13.596 8.899 -3.433 1 92.02 283 LYS A N 1
ATOM 2282 C CA . LYS A 1 283 ? 12.326 8.348 -2.968 1 92.02 283 LYS A CA 1
ATOM 2283 C C . LYS A 1 283 ? 12.522 7.497 -1.717 1 92.02 283 LYS A C 1
ATOM 2285 O O . LYS A 1 283 ? 13.574 6.88 -1.538 1 92.02 283 LYS A O 1
ATOM 2290 N N . CYS A 1 284 ? 11.526 7.531 -0.928 1 94.4 284 CYS A N 1
ATOM 2291 C CA . CYS A 1 284 ? 11.529 6.711 0.279 1 94.4 284 CYS A CA 1
ATOM 2292 C C . CYS A 1 284 ? 10.202 5.98 0.445 1 94.4 284 CYS A C 1
ATOM 2294 O O . CYS A 1 284 ? 9.146 6.516 0.104 1 94.4 284 CYS A O 1
ATOM 2296 N N . ILE A 1 285 ? 10.309 4.782 0.898 1 96.66 285 ILE A N 1
ATOM 2297 C CA . ILE A 1 285 ? 9.133 4.011 1.286 1 96.66 285 ILE A CA 1
ATOM 2298 C C . ILE A 1 285 ? 9.085 3.873 2.806 1 96.66 285 ILE A C 1
ATOM 2300 O O . ILE A 1 285 ? 10.012 3.335 3.416 1 96.66 285 ILE A O 1
ATOM 2304 N N . MET A 1 286 ? 7.993 4.359 3.311 1 96.69 286 MET A N 1
ATOM 2305 C CA . MET A 1 286 ? 7.807 4.349 4.759 1 96.69 286 MET A CA 1
ATOM 2306 C C . MET A 1 286 ? 6.693 3.387 5.157 1 96.69 286 MET A C 1
ATOM 2308 O O . MET A 1 286 ? 5.752 3.169 4.392 1 96.69 286 MET A O 1
ATOM 2312 N N . THR A 1 287 ? 6.837 2.865 6.309 1 97.1 287 THR A N 1
ATOM 2313 C CA . THR A 1 287 ? 5.785 2.052 6.909 1 97.1 287 THR A CA 1
ATOM 2314 C C . THR A 1 287 ? 5.54 2.466 8.357 1 97.1 287 THR A C 1
ATOM 2316 O O . THR A 1 287 ? 6.396 3.095 8.981 1 97.1 287 THR A O 1
ATOM 2319 N N . GLY A 1 288 ? 4.311 2.217 8.816 1 97.42 288 GLY A N 1
ATOM 2320 C CA . GLY A 1 288 ? 3.975 2.59 10.181 1 97.42 288 GLY A CA 1
ATOM 2321 C C . GLY A 1 288 ? 2.894 1.717 10.789 1 97.42 288 GLY A C 1
ATOM 2322 O O . GLY A 1 288 ? 2.161 1.035 10.069 1 97.42 288 GLY A O 1
ATOM 2323 N N . GLU A 1 289 ? 2.884 1.718 12.06 1 97.72 289 GLU A N 1
ATOM 2324 C CA . GLU A 1 289 ? 1.844 1.088 12.867 1 97.72 289 GLU A CA 1
ATOM 2325 C C . GLU A 1 289 ? 1.31 2.047 13.927 1 97.72 289 GLU A C 1
ATOM 2327 O O . GLU A 1 289 ? 2.083 2.624 14.695 1 97.72 289 GLU A O 1
ATOM 2332 N N . LEU A 1 290 ? 0.059 2.214 13.896 1 98 290 LEU A N 1
ATOM 2333 C CA . LEU A 1 290 ? -0.616 3.09 14.848 1 98 290 LEU A CA 1
ATOM 2334 C C . LEU A 1 290 ? -1.265 2.282 15.966 1 98 290 LEU A C 1
ATOM 2336 O O . LEU A 1 290 ? -2.049 1.367 15.701 1 98 290 LEU A O 1
ATOM 2340 N N . PHE A 1 291 ? -0.947 2.688 17.205 1 97.9 291 PHE A N 1
ATOM 2341 C CA . PHE A 1 291 ? -1.459 1.961 18.36 1 97.9 291 PHE A CA 1
ATOM 2342 C C . PHE A 1 291 ? -2.229 2.893 19.288 1 97.9 291 PHE A C 1
ATOM 2344 O O . PHE A 1 291 ? -1.892 4.072 19.412 1 97.9 291 PHE A O 1
ATOM 2351 N N . GLN A 1 292 ? -3.164 2.438 19.886 1 97.17 292 GLN A N 1
ATOM 2352 C CA . GLN A 1 292 ? -3.809 3.012 21.062 1 97.17 292 GLN A CA 1
ATOM 2353 C C . GLN A 1 292 ? -3.796 2.031 22.231 1 97.17 292 GLN A C 1
ATOM 2355 O O . GLN A 1 292 ? -4.554 1.059 22.241 1 97.17 292 GLN A O 1
ATOM 2360 N N . GLY A 1 293 ? -2.94 2.326 23.242 1 94.51 293 GLY A N 1
ATOM 2361 C CA . GLY A 1 293 ? -2.597 1.274 24.185 1 94.51 293 GLY A CA 1
ATOM 2362 C C . GLY A 1 293 ? -1.952 0.069 23.526 1 94.51 293 GLY A C 1
ATOM 2363 O O . GLY A 1 293 ? -0.993 0.211 22.764 1 94.51 293 GLY A O 1
ATOM 2364 N N . ASP A 1 294 ? -2.481 -1.1 23.777 1 94.27 294 ASP A N 1
ATOM 2365 C CA . ASP A 1 294 ? -1.932 -2.328 23.21 1 94.27 294 ASP A CA 1
ATOM 2366 C C . ASP A 1 294 ? -2.649 -2.703 21.915 1 94.27 294 ASP A C 1
ATOM 2368 O O . ASP A 1 294 ? -2.265 -3.663 21.243 1 94.27 294 ASP A O 1
ATOM 2372 N N . ASN A 1 295 ? -3.592 -1.883 21.531 1 95.08 295 ASN A N 1
ATOM 2373 C CA . ASN A 1 295 ? -4.392 -2.217 20.358 1 95.08 295 ASN A CA 1
ATOM 2374 C C . ASN A 1 295 ? -3.791 -1.629 19.084 1 95.08 295 ASN A C 1
ATOM 2376 O O . ASN A 1 295 ? -3.458 -0.443 19.04 1 95.08 295 ASN A O 1
ATOM 2380 N N . LEU A 1 296 ? -3.67 -2.466 18.121 1 97.12 296 LEU A N 1
ATOM 2381 C CA . LEU A 1 296 ? -3.287 -1.991 16.796 1 97.12 296 LEU A CA 1
ATOM 2382 C C . LEU A 1 296 ? -4.465 -1.318 16.099 1 97.12 296 LEU A C 1
ATOM 2384 O O . LEU A 1 296 ? -5.515 -1.936 15.908 1 97.12 296 LEU A O 1
ATOM 2388 N N . VAL A 1 297 ? -4.294 -0.075 15.746 1 97.44 297 VAL A N 1
ATOM 2389 C CA . VAL A 1 297 ? -5.359 0.723 15.148 1 97.44 297 VAL A CA 1
ATOM 2390 C C . VAL A 1 297 ? -5.264 0.653 13.625 1 97.44 297 VAL A C 1
ATOM 2392 O O . VAL A 1 297 ? -6.283 0.546 12.938 1 97.44 297 VAL A O 1
ATOM 2395 N N . ALA A 1 298 ? -4.005 0.7 13.105 1 98.03 298 ALA A N 1
ATOM 2396 C CA . ALA A 1 298 ? -3.837 0.693 11.654 1 98.03 298 ALA A CA 1
ATOM 2397 C C . ALA A 1 298 ? -2.385 0.423 11.271 1 98.03 298 ALA A C 1
ATOM 2399 O O . ALA A 1 298 ? -1.473 0.655 12.068 1 98.03 298 ALA A O 1
ATOM 2400 N N . HIS A 1 299 ? -2.195 -0.088 10.094 1 98.18 299 HIS A N 1
ATOM 2401 C CA . HIS A 1 299 ? -0.919 -0.09 9.387 1 98.18 299 HIS A CA 1
ATOM 2402 C C . HIS A 1 299 ? -0.895 0.97 8.291 1 98.18 299 HIS A C 1
ATOM 2404 O O . HIS A 1 299 ? -1.904 1.197 7.619 1 98.18 299 HIS A O 1
ATOM 2410 N N . THR A 1 300 ? 0.252 1.563 8.105 1 98.47 300 THR A N 1
ATOM 2411 C CA . THR A 1 300 ? 0.36 2.595 7.079 1 98.47 300 THR A CA 1
ATOM 2412 C C . THR A 1 300 ? 1.583 2.357 6.199 1 98.47 300 THR A C 1
ATOM 2414 O O . THR A 1 300 ? 2.608 1.86 6.672 1 98.47 300 THR A O 1
ATOM 2417 N N . ILE A 1 301 ? 1.474 2.692 4.939 1 98.43 301 ILE A N 1
ATOM 2418 C CA . ILE A 1 301 ? 2.571 2.675 3.978 1 98.43 301 ILE A CA 1
ATOM 2419 C C . ILE A 1 301 ? 2.517 3.931 3.111 1 98.43 301 ILE A C 1
ATOM 2421 O O . ILE A 1 301 ? 1.436 4.378 2.722 1 98.43 301 ILE A O 1
ATOM 2425 N N . GLN A 1 302 ? 3.684 4.437 2.796 1 98.13 302 GLN A N 1
ATOM 2426 C CA . GLN A 1 302 ? 3.728 5.641 1.973 1 98.13 302 GLN A CA 1
ATOM 2427 C C . GLN A 1 302 ? 5.036 5.727 1.193 1 98.13 302 GLN A C 1
ATOM 2429 O O . GLN A 1 302 ? 6.105 5.43 1.729 1 98.13 302 GLN A O 1
ATOM 2434 N N . GLN A 1 303 ? 4.898 6.038 -0.017 1 97.68 303 GLN A N 1
ATOM 2435 C CA . GLN A 1 303 ? 6.055 6.458 -0.8 1 97.68 303 GLN A CA 1
ATOM 2436 C C . GLN A 1 303 ? 6.058 7.97 -1.008 1 97.68 303 GLN A C 1
ATOM 2438 O O . GLN A 1 303 ? 5.009 8.571 -1.25 1 97.68 303 GLN A O 1
ATOM 2443 N N . GLY A 1 304 ? 7.204 8.581 -0.874 1 94.86 304 GLY A N 1
ATOM 2444 C CA . GLY A 1 304 ? 7.327 10.011 -1.106 1 94.86 304 GLY A CA 1
ATOM 2445 C C . GLY A 1 304 ? 8.673 10.409 -1.681 1 94.86 304 GLY A C 1
ATOM 2446 O O . GLY A 1 304 ? 9.629 9.633 -1.632 1 94.86 304 GLY A O 1
ATOM 2447 N N . LEU A 1 305 ? 8.676 11.561 -2.332 1 90.42 305 LEU A N 1
ATOM 2448 C CA . LEU A 1 305 ? 9.923 12.229 -2.685 1 90.42 305 LEU A CA 1
ATOM 2449 C C . LEU A 1 305 ? 10.516 12.947 -1.477 1 90.42 305 LEU A C 1
ATOM 2451 O O . LEU A 1 305 ? 9.826 13.721 -0.81 1 90.42 305 LEU A O 1
ATOM 2455 N N . SER A 1 306 ? 11.651 12.589 -1.209 1 86.9 306 SER A N 1
ATOM 2456 C CA . SER A 1 306 ? 12.312 13.197 -0.059 1 86.9 306 SER A CA 1
ATOM 2457 C C . SER A 1 306 ? 13.77 13.524 -0.368 1 86.9 306 SER A C 1
ATOM 2459 O O . SER A 1 306 ? 14.574 12.623 -0.614 1 86.9 306 SER A O 1
ATOM 2461 N N . VAL A 1 307 ? 14.051 14.806 -0.403 1 83.43 307 VAL A N 1
ATOM 2462 C CA . VAL A 1 307 ? 15.409 15.29 -0.627 1 83.43 307 VAL A CA 1
ATOM 2463 C C . VAL A 1 307 ? 15.881 16.086 0.588 1 83.43 307 VAL A C 1
ATOM 2465 O O . VAL A 1 307 ? 15.15 16.933 1.105 1 83.43 307 VAL A O 1
ATOM 2468 N N . ILE A 1 308 ? 17.032 15.699 1.08 1 82.44 308 ILE A N 1
ATOM 2469 C CA . ILE A 1 308 ? 17.517 16.304 2.316 1 82.44 308 ILE A CA 1
ATOM 2470 C C . ILE A 1 308 ? 18.687 17.236 2.009 1 82.44 308 ILE A C 1
ATOM 2472 O O . ILE A 1 308 ? 19.412 17.033 1.032 1 82.44 308 ILE A O 1
ATOM 2476 N N . MET B 1 1 ? -15.17 -40.403 -24.85 1 24.85 1 MET B N 1
ATOM 2477 C CA . MET B 1 1 ? -15.095 -38.978 -25.16 1 24.85 1 MET B CA 1
ATOM 2478 C C . MET B 1 1 ? -13.859 -38.348 -24.527 1 24.85 1 MET B C 1
ATOM 2480 O O . MET B 1 1 ? -13.726 -38.327 -23.302 1 24.85 1 MET B O 1
ATOM 2484 N N . LEU B 1 2 ? -12.662 -38.401 -25.13 1 25.89 2 LEU B N 1
ATOM 2485 C CA . LEU B 1 2 ? -11.282 -38.111 -24.758 1 25.89 2 LEU B CA 1
ATOM 2486 C C . LEU B 1 2 ? -11.156 -36.7 -24.193 1 25.89 2 LEU B C 1
ATOM 2488 O O . LEU B 1 2 ? -11.498 -35.724 -24.865 1 25.89 2 LEU B O 1
ATOM 2492 N N . LYS B 1 3 ? -11.529 -36.483 -22.964 1 33.28 3 LYS B N 1
ATOM 2493 C CA . LYS B 1 3 ? -11.222 -35.247 -22.25 1 33.28 3 LYS B CA 1
ATOM 2494 C C . LYS B 1 3 ? -9.873 -34.682 -22.685 1 33.28 3 LYS B C 1
ATOM 2496 O O . LYS B 1 3 ? -8.837 -35.327 -22.509 1 33.28 3 LYS B O 1
ATOM 2501 N N . THR B 1 4 ? -9.806 -34.047 -23.83 1 34.44 4 THR B N 1
ATOM 2502 C CA . THR B 1 4 ? -8.615 -33.476 -24.449 1 34.44 4 THR B CA 1
ATOM 2503 C C . THR B 1 4 ? -7.708 -32.845 -23.397 1 34.44 4 THR B C 1
ATOM 2505 O O . THR B 1 4 ? -8.174 -32.089 -22.541 1 34.44 4 THR B O 1
ATOM 2508 N N . ALA B 1 5 ? -6.719 -33.49 -22.951 1 35.15 5 ALA B N 1
ATOM 2509 C CA . ALA B 1 5 ? -5.514 -33.014 -22.276 1 35.15 5 ALA B CA 1
ATOM 2510 C C . ALA B 1 5 ? -5.194 -31.576 -22.674 1 35.15 5 ALA B C 1
ATOM 2512 O O . ALA B 1 5 ? -4.747 -31.32 -23.795 1 35.15 5 ALA B O 1
ATOM 2513 N N . ARG B 1 6 ? -5.968 -30.603 -22.46 1 40.3 6 ARG B N 1
ATOM 2514 C CA . ARG B 1 6 ? -5.639 -29.205 -22.721 1 40.3 6 ARG B CA 1
ATOM 2515 C C . ARG B 1 6 ? -4.158 -28.936 -22.479 1 40.3 6 ARG B C 1
ATOM 2517 O O . ARG B 1 6 ? -3.662 -29.121 -21.366 1 40.3 6 ARG B O 1
ATOM 2524 N N . ARG B 1 7 ? -3.266 -29.173 -23.405 1 40.21 7 ARG B N 1
ATOM 2525 C CA . ARG B 1 7 ? -1.821 -29.015 -23.532 1 40.21 7 ARG B CA 1
ATOM 2526 C C . ARG B 1 7 ? -1.345 -27.75 -22.826 1 40.21 7 ARG B C 1
ATOM 2528 O O . ARG B 1 7 ? -1.749 -26.642 -23.186 1 40.21 7 ARG B O 1
ATOM 2535 N N . TYR B 1 8 ? -1.162 -27.85 -21.572 1 46.01 8 TYR B N 1
ATOM 2536 C CA . TYR B 1 8 ? -0.444 -26.813 -20.839 1 46.01 8 TYR B CA 1
ATOM 2537 C C . TYR B 1 8 ? 0.832 -26.412 -21.569 1 46.01 8 TYR B C 1
ATOM 2539 O O . TYR B 1 8 ? 1.851 -27.1 -21.473 1 46.01 8 TYR B O 1
ATOM 2547 N N . SER B 1 9 ? 0.717 -26.157 -22.827 1 47.4 9 SER B N 1
ATOM 2548 C CA . SER B 1 9 ? 1.922 -25.599 -23.434 1 47.4 9 SER B CA 1
ATOM 2549 C C . SER B 1 9 ? 2.63 -24.644 -22.48 1 47.4 9 SER B C 1
ATOM 2551 O O . SER B 1 9 ? 1.992 -24.025 -21.625 1 47.4 9 SER B O 1
ATOM 2553 N N . THR B 1 10 ? 3.976 -24.953 -22.335 1 56.73 10 THR B N 1
ATOM 2554 C CA . THR B 1 10 ? 4.866 -24.077 -21.581 1 56.73 10 THR B CA 1
ATOM 2555 C C . THR B 1 10 ? 4.458 -22.617 -21.749 1 56.73 10 THR B C 1
ATOM 2557 O O . THR B 1 10 ? 4.277 -22.143 -22.873 1 56.73 10 THR B O 1
ATOM 2560 N N . ARG B 1 11 ? 3.998 -22.066 -20.636 1 75.57 11 ARG B N 1
ATOM 2561 C CA . ARG B 1 11 ? 3.57 -20.671 -20.613 1 75.57 11 ARG B CA 1
ATOM 2562 C C . ARG B 1 11 ? 4.761 -19.73 -20.756 1 75.57 11 ARG B C 1
ATOM 2564 O O . ARG B 1 11 ? 5.704 -19.79 -19.964 1 75.57 11 ARG B O 1
ATOM 2571 N N . ALA B 1 12 ? 5.003 -19.214 -22.015 1 85.1 12 ALA B N 1
ATOM 2572 C CA . ALA B 1 12 ? 6.04 -18.216 -22.261 1 85.1 12 ALA B CA 1
ATOM 2573 C C . ALA B 1 12 ? 5.551 -16.816 -21.899 1 85.1 12 ALA B C 1
ATOM 2575 O O . ALA B 1 12 ? 4.384 -16.483 -22.121 1 85.1 12 ALA B O 1
ATOM 2576 N N . PHE B 1 13 ? 6.488 -16.04 -21.246 1 91.22 13 PHE B N 1
ATOM 2577 C CA . PHE B 1 13 ? 6.14 -14.662 -20.919 1 91.22 13 PHE B CA 1
ATOM 2578 C C . PHE B 1 13 ? 5.708 -13.902 -22.167 1 91.22 13 PHE B C 1
ATOM 2580 O O . PHE B 1 13 ? 4.885 -12.987 -22.09 1 91.22 13 PHE B O 1
ATOM 2587 N N . GLU B 1 14 ? 6.191 -14.398 -23.29 1 87.97 14 GLU B N 1
ATOM 2588 C CA . GLU B 1 14 ? 5.801 -13.784 -24.555 1 87.97 14 GLU B CA 1
ATOM 2589 C C . GLU B 1 14 ? 4.29 -13.844 -24.756 1 87.97 14 GLU B C 1
ATOM 2591 O O . GLU B 1 14 ? 3.695 -12.918 -25.312 1 87.97 14 GLU B O 1
ATOM 2596 N N . ASN B 1 15 ? 3.744 -14.93 -24.322 1 89.9 15 ASN B N 1
ATOM 2597 C CA . ASN B 1 15 ? 2.299 -15.083 -24.451 1 89.9 15 ASN B CA 1
ATOM 2598 C C . ASN B 1 15 ? 1.559 -14.431 -23.286 1 89.9 15 ASN B C 1
ATOM 2600 O O . ASN B 1 15 ? 0.582 -13.71 -23.492 1 89.9 15 ASN B O 1
ATOM 2604 N N . ILE B 1 16 ? 2.057 -14.634 -22.132 1 93.6 16 ILE B N 1
A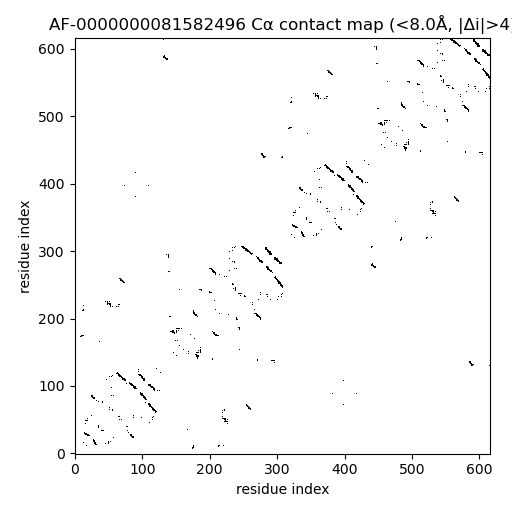TOM 2605 C CA . ILE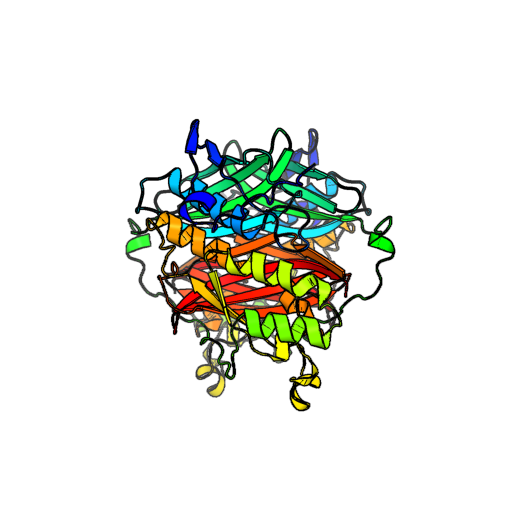 B 1 16 ? 1.413 -14.138 -20.921 1 93.6 16 ILE B CA 1
ATOM 2606 C C . ILE B 1 16 ? 1.34 -12.613 -20.963 1 93.6 16 ILE B C 1
ATOM 2608 O O . ILE B 1 16 ? 0.315 -12.025 -20.609 1 93.6 16 ILE B O 1
ATOM 2612 N N . LEU B 1 17 ? 2.395 -11.966 -21.483 1 95.82 17 LEU B N 1
ATOM 2613 C CA . LEU B 1 17 ? 2.517 -10.517 -21.373 1 95.82 17 LEU B CA 1
ATOM 2614 C C . LEU B 1 17 ? 2.226 -9.844 -22.71 1 95.82 17 LEU B C 1
ATOM 2616 O O . LEU B 1 17 ? 2.385 -8.629 -22.846 1 95.82 17 LEU B O 1
ATOM 2620 N N . HIS B 1 18 ? 1.82 -10.655 -23.652 1 94.15 18 HIS B N 1
ATOM 2621 C CA . HIS B 1 18 ? 1.491 -10.068 -24.946 1 94.15 18 HIS B CA 1
ATOM 2622 C C . HIS B 1 18 ? 0.159 -9.327 -24.893 1 94.15 18 HIS B C 1
ATOM 2624 O O . HIS B 1 18 ? -0.878 -9.926 -24.601 1 94.15 18 HIS B O 1
ATOM 2630 N N . LEU B 1 19 ? 0.157 -8.062 -25.166 1 96.67 19 LEU B N 1
ATOM 2631 C CA . LEU B 1 19 ? -1.034 -7.22 -25.209 1 96.67 19 LEU B CA 1
ATOM 2632 C C . LEU B 1 19 ? -1.173 -6.545 -26.569 1 96.67 19 LEU B C 1
ATOM 2634 O O . LEU B 1 19 ? -0.352 -5.7 -26.935 1 96.67 19 LEU B O 1
ATOM 2638 N N . ARG B 1 20 ? -2.194 -6.86 -27.241 1 96.9 20 ARG B N 1
ATOM 2639 C CA . ARG B 1 20 ? -2.462 -6.24 -28.534 1 96.9 20 ARG B CA 1
ATOM 2640 C C . ARG B 1 20 ? -3.235 -4.936 -28.367 1 96.9 20 ARG B C 1
ATOM 2642 O O . ARG B 1 20 ? -4.328 -4.925 -27.797 1 96.9 20 ARG B O 1
ATOM 2649 N N . PRO B 1 21 ? -2.681 -3.867 -28.911 1 96.62 21 PRO B N 1
ATOM 2650 C CA . PRO B 1 21 ? -3.462 -2.628 -28.869 1 96.62 21 PRO B CA 1
ATOM 2651 C C . PRO B 1 21 ? -4.694 -2.677 -29.77 1 96.62 21 PRO B C 1
ATOM 2653 O O . PRO B 1 21 ? -4.623 -3.183 -30.892 1 96.62 21 PRO B O 1
ATOM 2656 N N . THR B 1 22 ? -5.8 -2.231 -29.359 1 96.32 22 THR B N 1
ATOM 2657 C CA . THR B 1 22 ? -7.017 -2.21 -30.163 1 96.32 22 THR B CA 1
ATOM 2658 C C . THR B 1 22 ? -7.504 -0.778 -30.369 1 96.32 22 THR B C 1
ATOM 2660 O O . THR B 1 22 ? -7.909 -0.407 -31.472 1 96.32 22 THR B O 1
ATOM 2663 N N . GLN B 1 23 ? -7.656 0.006 -29.369 1 95.32 23 GLN B N 1
ATOM 2664 C CA . GLN B 1 23 ? -7.994 1.426 -29.362 1 95.32 23 GLN B CA 1
ATOM 2665 C C . GLN B 1 23 ? -6.998 2.224 -28.526 1 95.32 23 GLN B C 1
ATOM 2667 O O . GLN B 1 23 ? -6.042 1.663 -27.986 1 95.32 23 GLN B O 1
ATOM 2672 N N . HIS B 1 24 ? -7.229 3.443 -28.585 1 95.8 24 HIS B N 1
ATOM 2673 C CA . HIS B 1 24 ? -6.359 4.284 -27.77 1 95.8 24 HIS B CA 1
ATOM 2674 C C . HIS B 1 24 ? -6.399 3.862 -26.306 1 95.8 24 HIS B C 1
ATOM 2676 O O . HIS B 1 24 ? -7.463 3.864 -25.683 1 95.8 24 HIS B O 1
ATOM 2682 N N . ASN B 1 25 ? -5.281 3.45 -25.831 1 97.36 25 ASN B N 1
ATOM 2683 C CA . ASN B 1 25 ? -5.085 3.09 -24.431 1 97.36 25 ASN B CA 1
ATOM 2684 C C . ASN B 1 25 ? -5.929 1.88 -24.04 1 97.36 25 ASN B C 1
ATOM 2686 O O . ASN B 1 25 ? -6.39 1.782 -22.901 1 97.36 25 ASN B O 1
ATOM 2690 N N . VAL B 1 26 ? -6.297 1.014 -25.047 1 98.5 26 VAL B N 1
ATOM 2691 C CA . VAL B 1 26 ? -6.978 -0.25 -24.789 1 98.5 26 VAL B CA 1
ATOM 2692 C C . VAL B 1 26 ? -6.153 -1.406 -25.351 1 98.5 26 VAL B C 1
ATOM 2694 O O . VAL B 1 26 ? -5.745 -1.378 -26.515 1 98.5 26 VAL B O 1
ATOM 2697 N N . PHE B 1 27 ? -5.921 -2.413 -24.56 1 98.54 27 PHE B N 1
ATOM 2698 C CA . PHE B 1 27 ? -5.069 -3.545 -24.907 1 98.54 27 PHE B CA 1
ATOM 2699 C C 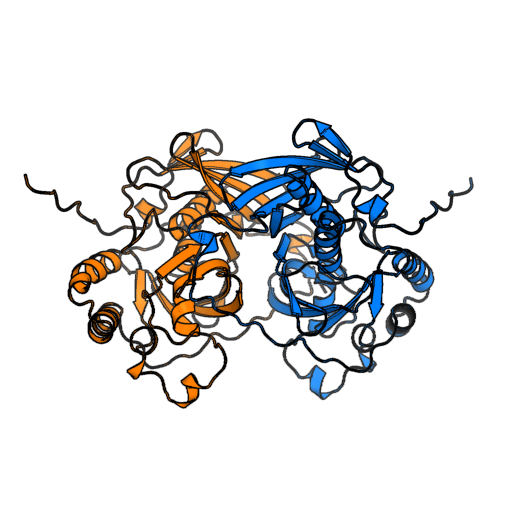. PHE B 1 27 ? -5.775 -4.863 -24.612 1 98.54 27 PHE B C 1
ATOM 2701 O O . PHE B 1 27 ? -6.537 -4.964 -23.648 1 98.54 27 PHE B O 1
ATOM 2708 N N . VAL B 1 28 ? -5.466 -5.923 -25.399 1 98.05 28 VAL B N 1
ATOM 2709 C CA . VAL B 1 28 ? -6.166 -7.196 -25.259 1 98.05 28 VAL B CA 1
ATOM 2710 C C . VAL B 1 28 ? -5.154 -8.337 -25.193 1 98.05 28 VAL B C 1
ATOM 2712 O O . VAL B 1 28 ? -4.195 -8.371 -25.968 1 98.05 28 VAL B O 1
ATOM 2715 N N . ASN B 1 29 ? -5.3 -9.142 -24.241 1 96.61 29 ASN B N 1
ATOM 2716 C CA . ASN B 1 29 ? -4.627 -10.436 -24.221 1 96.61 29 ASN B CA 1
ATOM 2717 C C . ASN B 1 29 ? -5.585 -11.571 -24.57 1 96.61 29 ASN B C 1
ATOM 2719 O O . ASN B 1 29 ? -6.553 -11.816 -23.849 1 96.61 29 ASN B O 1
ATOM 2723 N N . ASP B 1 30 ? -5.303 -12.262 -25.576 1 92.71 30 ASP B N 1
ATOM 2724 C CA . ASP B 1 30 ? -6.153 -13.36 -26.028 1 92.71 30 ASP B CA 1
ATOM 2725 C C . ASP B 1 30 ? -5.419 -14.696 -25.938 1 92.71 30 ASP B C 1
ATOM 2727 O O . ASP B 1 30 ? -5.811 -15.67 -26.584 1 92.71 30 ASP B O 1
ATOM 2731 N N . SER B 1 31 ? -4.362 -14.684 -25.239 1 89.46 31 SER B N 1
ATOM 2732 C CA . SER B 1 31 ? -3.587 -15.913 -25.105 1 89.46 31 SER B CA 1
ATOM 2733 C C . SER B 1 31 ? -4.3 -16.923 -24.213 1 89.46 31 SER B C 1
ATOM 2735 O O . SER B 1 31 ? -5.164 -16.553 -23.415 1 89.46 31 SER B O 1
ATOM 2737 N N . HIS B 1 32 ? -3.948 -18.126 -24.399 1 84.97 32 HIS B N 1
ATOM 2738 C CA . HIS B 1 32 ? -4.458 -19.175 -23.524 1 84.97 32 HIS B CA 1
ATOM 2739 C C . HIS B 1 32 ? -3.766 -19.145 -22.166 1 84.97 32 HIS B C 1
ATOM 2741 O O . HIS B 1 32 ? -2.567 -19.414 -22.069 1 84.97 32 HIS B O 1
ATOM 2747 N N . MET B 1 33 ? -4.497 -18.768 -21.247 1 88.49 33 MET B N 1
ATOM 2748 C CA . MET B 1 33 ? -3.973 -18.742 -19.885 1 88.49 33 MET B CA 1
ATOM 2749 C C . MET B 1 33 ? -4.533 -19.899 -19.064 1 88.49 33 MET B C 1
ATOM 2751 O O . MET B 1 33 ? -5.572 -20.465 -19.41 1 88.49 33 MET B O 1
ATOM 2755 N N . VAL B 1 34 ? -3.792 -20.257 -18.041 1 88.49 34 VAL B N 1
ATOM 2756 C CA . VAL B 1 34 ? -4.178 -21.413 -17.239 1 88.49 34 VAL B CA 1
ATOM 2757 C C . VAL B 1 34 ? -4.48 -20.973 -15.808 1 88.49 34 VAL B C 1
ATOM 2759 O O . VAL B 1 34 ? -3.836 -20.061 -15.283 1 88.49 34 VAL B O 1
ATOM 2762 N N . VAL B 1 35 ? -5.438 -21.629 -15.241 1 91.4 35 VAL B N 1
ATOM 2763 C CA . VAL B 1 35 ? -5.756 -21.434 -13.83 1 91.4 35 VAL B CA 1
ATOM 2764 C C . VAL B 1 35 ? -4.756 -22.198 -12.964 1 91.4 35 VAL B C 1
ATOM 2766 O O . VAL B 1 35 ? -4.489 -23.377 -13.208 1 91.4 35 VAL B O 1
ATOM 2769 N N . PRO B 1 36 ? -4.188 -21.546 -11.989 1 88.88 36 PRO B N 1
ATOM 2770 C CA . PRO B 1 36 ? -3.223 -22.229 -11.124 1 88.88 36 PRO B CA 1
ATOM 2771 C C . PRO B 1 36 ? -3.819 -23.447 -10.421 1 88.88 36 PRO B C 1
ATOM 2773 O O . PRO B 1 36 ? -5.043 -23.572 -10.326 1 88.88 36 PRO B O 1
ATOM 2776 N N . PHE B 1 37 ? -2.902 -24.278 -9.936 1 87.2 37 PHE B N 1
ATOM 2777 C CA . PHE B 1 37 ? -3.285 -25.437 -9.14 1 87.2 37 PHE B CA 1
ATOM 2778 C C . PHE B 1 37 ? -4.208 -25.029 -7.998 1 87.2 37 PHE B C 1
ATOM 2780 O O . PHE B 1 37 ? -3.865 -24.158 -7.196 1 87.2 37 PHE B O 1
ATOM 2787 N N . ARG B 1 38 ? -5.466 -25.531 -7.967 1 83.61 38 ARG B N 1
ATOM 2788 C CA . ARG B 1 38 ? -6.493 -25.294 -6.958 1 83.61 38 ARG B CA 1
ATOM 2789 C C . ARG B 1 38 ? -7.002 -23.858 -7.021 1 83.61 38 ARG B C 1
ATOM 2791 O O . ARG B 1 38 ? -7.559 -23.348 -6.047 1 83.61 38 ARG B O 1
ATOM 2798 N N . GLY B 1 39 ? -6.69 -23.243 -8.162 1 85.6 39 GLY B N 1
ATOM 2799 C CA . GLY B 1 39 ? -7.152 -21.873 -8.318 1 85.6 39 GLY B CA 1
ATOM 2800 C C . GLY B 1 39 ? -8.589 -21.778 -8.795 1 85.6 39 GLY B C 1
ATOM 2801 O O . GLY B 1 39 ? -9.098 -22.701 -9.435 1 85.6 39 GLY B O 1
ATOM 2802 N N . ARG B 1 40 ? -9.242 -20.662 -8.457 1 86.62 40 ARG B N 1
ATOM 2803 C CA . ARG B 1 40 ? -10.612 -20.396 -8.881 1 86.62 40 ARG B CA 1
ATOM 2804 C C . ARG B 1 40 ? -10.641 -19.462 -10.086 1 86.62 40 ARG B C 1
ATOM 2806 O O . ARG B 1 40 ? -11.696 -19.246 -10.686 1 86.62 40 ARG B O 1
ATOM 2813 N N . GLY B 1 41 ? -9.549 -18.895 -10.413 1 93.44 41 GLY B N 1
ATOM 2814 C CA . GLY B 1 41 ? -9.349 -17.959 -11.508 1 93.44 41 GLY B CA 1
ATOM 2815 C C . GLY B 1 41 ? -7.89 -17.791 -11.889 1 93.44 41 GLY B C 1
ATOM 2816 O O . GLY B 1 41 ? -7.017 -18.467 -11.341 1 93.44 41 GLY B O 1
ATOM 2817 N N . LEU B 1 42 ? -7.716 -16.939 -12.845 1 94.89 42 LEU B N 1
ATOM 2818 C CA . LEU B 1 42 ? -6.356 -16.707 -13.32 1 94.89 42 LEU B CA 1
ATOM 2819 C C . LEU B 1 42 ? -5.48 -16.145 -12.204 1 94.89 42 LEU B C 1
ATOM 2821 O O . LEU B 1 42 ? -5.991 -15.612 -11.217 1 94.89 42 LEU B O 1
ATOM 2825 N N . TYR B 1 43 ? -4.181 -16.364 -12.336 1 95.27 43 TYR B N 1
ATOM 2826 C CA . TYR B 1 43 ? -3.145 -15.951 -11.396 1 95.27 43 TYR B CA 1
ATOM 2827 C C . TYR B 1 43 ? -3.078 -14.433 -11.29 1 95.27 43 TYR B C 1
ATOM 2829 O O . TYR B 1 43 ? -2.877 -13.742 -12.292 1 95.27 43 TYR B O 1
ATOM 2837 N N . GLY B 1 44 ? -3.221 -13.871 -10.074 1 96.59 44 GLY B N 1
ATOM 2838 C CA . GLY B 1 44 ? -3.249 -12.434 -9.852 1 96.59 44 GLY B CA 1
ATOM 2839 C C . GLY B 1 44 ? -1.992 -11.732 -10.332 1 96.59 44 GLY B C 1
ATOM 2840 O O . GLY B 1 44 ? -2.055 -10.607 -10.83 1 96.59 44 GLY B O 1
ATOM 2841 N N . GLY B 1 45 ? -0.868 -12.413 -10.156 1 97.08 45 GLY B N 1
ATOM 2842 C CA . GLY B 1 45 ? 0.387 -11.841 -10.619 1 97.08 45 GLY B CA 1
ATOM 2843 C C . GLY B 1 45 ? 0.415 -11.598 -12.116 1 97.08 45 GLY B C 1
ATOM 2844 O O . GLY B 1 45 ? 1.102 -10.691 -12.591 1 97.08 45 GLY B O 1
ATOM 2845 N N . ALA B 1 46 ? -0.273 -12.429 -12.839 1 96.97 46 ALA B N 1
ATOM 2846 C CA . ALA B 1 46 ? -0.368 -12.225 -14.282 1 96.97 46 ALA B CA 1
ATOM 2847 C C . ALA B 1 46 ? -1.147 -10.953 -14.606 1 96.97 46 ALA B C 1
ATOM 2849 O O . ALA B 1 46 ? -0.781 -10.209 -15.519 1 96.97 46 ALA B O 1
ATOM 2850 N N . LEU B 1 47 ? -2.221 -10.734 -13.856 1 98.19 47 LEU B N 1
ATOM 2851 C CA . LEU B 1 47 ? -3.014 -9.527 -14.059 1 98.19 47 LEU B CA 1
ATOM 2852 C C . LEU B 1 47 ? -2.193 -8.279 -13.75 1 98.19 47 LEU B C 1
ATOM 2854 O O . LEU B 1 47 ? -2.211 -7.314 -14.517 1 98.19 47 LEU B O 1
ATOM 2858 N N . ALA B 1 48 ? -1.466 -8.32 -12.654 1 98.68 48 ALA B N 1
ATOM 2859 C CA . ALA B 1 48 ? -0.603 -7.201 -12.285 1 98.68 48 ALA B CA 1
ATOM 2860 C C . ALA B 1 48 ? 0.466 -6.959 -13.347 1 98.68 48 ALA B C 1
ATOM 2862 O O . ALA B 1 48 ? 0.734 -5.814 -13.718 1 98.68 48 ALA B O 1
ATOM 2863 N N . ALA B 1 49 ? 1.049 -8.03 -13.791 1 98.43 49 ALA B N 1
ATOM 2864 C CA . ALA B 1 49 ? 2.096 -7.954 -14.807 1 98.43 49 ALA B CA 1
ATOM 2865 C C . ALA B 1 49 ? 1.569 -7.317 -16.09 1 98.43 49 ALA B C 1
ATOM 2867 O O . ALA B 1 49 ? 2.196 -6.41 -16.642 1 98.43 49 ALA B O 1
ATOM 2868 N N . GLN B 1 50 ? 0.453 -7.78 -16.532 1 98.46 50 GLN B N 1
ATOM 2869 C CA . GLN B 1 50 ? -0.139 -7.261 -17.76 1 98.46 50 GLN B CA 1
ATOM 2870 C C . GLN B 1 50 ? -0.564 -5.804 -17.593 1 98.46 50 GLN B C 1
ATOM 2872 O O . GLN B 1 50 ? -0.476 -5.015 -18.536 1 98.46 50 GLN B O 1
ATOM 2877 N N . ALA B 1 51 ? -0.998 -5.426 -16.408 1 98.87 51 ALA B N 1
ATOM 2878 C CA . ALA B 1 51 ? -1.362 -4.037 -16.139 1 98.87 51 ALA B CA 1
ATOM 2879 C C . ALA B 1 51 ? -0.151 -3.117 -16.271 1 98.87 51 ALA B C 1
ATOM 2881 O O . ALA B 1 51 ? -0.25 -2.029 -16.844 1 98.87 51 ALA B O 1
ATOM 2882 N N . ILE B 1 52 ? 0.972 -3.533 -15.747 1 98.63 52 ILE B N 1
ATOM 2883 C CA . ILE B 1 52 ? 2.208 -2.767 -15.86 1 98.63 52 ILE B CA 1
ATOM 2884 C C . ILE B 1 52 ? 2.585 -2.608 -17.331 1 98.63 52 ILE B C 1
ATOM 2886 O O . ILE B 1 52 ? 2.912 -1.507 -17.779 1 98.63 52 ILE B O 1
ATOM 2890 N N . VAL B 1 53 ? 2.498 -3.702 -18.032 1 98.11 53 VAL B N 1
ATOM 2891 C CA . VAL B 1 53 ? 2.845 -3.678 -19.449 1 98.11 53 VAL B CA 1
ATOM 2892 C C . VAL B 1 53 ? 1.902 -2.738 -20.196 1 98.11 53 VAL B C 1
ATOM 2894 O O . VAL B 1 53 ? 2.344 -1.921 -21.008 1 98.11 53 VAL B O 1
ATOM 2897 N N . ALA B 1 54 ? 0.606 -2.83 -19.932 1 98.67 54 ALA B N 1
ATOM 2898 C CA . ALA B 1 54 ? -0.375 -1.953 -20.566 1 98.67 54 ALA B CA 1
ATOM 2899 C C . ALA B 1 54 ? -0.064 -0.486 -20.281 1 98.67 54 ALA B C 1
ATOM 2901 O O . ALA B 1 54 ? -0.067 0.344 -21.192 1 98.67 54 ALA B O 1
ATOM 2902 N N . ALA B 1 55 ? 0.213 -0.154 -19.041 1 98.65 55 ALA B N 1
ATOM 2903 C CA . ALA B 1 55 ? 0.511 1.219 -18.64 1 98.65 55 ALA B CA 1
ATOM 2904 C C . ALA B 1 55 ? 1.74 1.749 -19.372 1 98.65 55 ALA B C 1
ATOM 2906 O O . ALA B 1 55 ? 1.732 2.874 -19.878 1 98.65 55 ALA B O 1
ATOM 2907 N N . LEU B 1 56 ? 2.768 0.927 -19.447 1 98.09 56 LEU B N 1
ATOM 2908 C CA . LEU B 1 56 ? 4.026 1.35 -20.054 1 98.09 56 LEU B CA 1
ATOM 2909 C C . LEU B 1 56 ? 3.888 1.461 -21.569 1 98.09 56 LEU B C 1
ATOM 2911 O O . LEU B 1 56 ? 4.544 2.296 -22.196 1 98.09 56 LEU B O 1
ATOM 2915 N N . GLN B 1 57 ? 3.027 0.704 -22.136 1 97.18 57 GLN B N 1
ATOM 2916 C CA . GLN B 1 57 ? 2.853 0.701 -23.585 1 97.18 57 GLN B CA 1
ATOM 2917 C C . GLN B 1 57 ? 2.122 1.957 -24.053 1 97.18 57 GLN B C 1
ATOM 2919 O O . GLN B 1 57 ? 2.102 2.26 -25.248 1 97.18 57 GLN B O 1
ATOM 2924 N N . THR B 1 58 ? 1.476 2.68 -23.204 1 97.39 58 THR B N 1
ATOM 2925 C CA . THR B 1 58 ? 0.847 3.94 -23.584 1 97.39 58 THR B CA 1
ATOM 2926 C C . THR B 1 58 ? 1.901 5.01 -23.853 1 97.39 58 THR B C 1
ATOM 2928 O O . THR B 1 58 ? 1.585 6.085 -24.368 1 97.39 58 THR B O 1
ATOM 2931 N N . GLU B 1 59 ? 3.155 4.749 -23.482 1 95.18 59 GLU B N 1
ATOM 2932 C CA . GLU B 1 59 ? 4.248 5.71 -23.601 1 95.18 59 GLU B CA 1
ATOM 2933 C C . GLU B 1 59 ? 5.31 5.219 -24.581 1 95.18 59 GLU B C 1
ATOM 2935 O O . GLU B 1 59 ? 5.274 4.066 -25.017 1 95.18 59 GLU B O 1
ATOM 2940 N N . GLN B 1 60 ? 6.215 6.118 -24.897 1 89.21 60 GLN B N 1
ATOM 2941 C CA . GLN B 1 60 ? 7.334 5.724 -25.747 1 89.21 60 GLN B CA 1
ATOM 2942 C C . GLN B 1 60 ? 8.19 4.658 -25.07 1 89.21 60 GLN B C 1
ATOM 2944 O O . GLN B 1 60 ? 8.569 4.805 -23.906 1 89.21 60 GLN B O 1
ATOM 2949 N N . CYS B 1 61 ? 8.455 3.64 -25.789 1 83.48 61 CYS B N 1
ATOM 2950 C CA . CYS B 1 61 ? 9.178 2.487 -25.265 1 83.48 61 CYS B CA 1
ATOM 2951 C C . CYS B 1 61 ? 10.542 2.899 -24.723 1 83.48 61 CYS B C 1
ATOM 2953 O O . CYS B 1 61 ? 11.261 3.67 -25.36 1 83.48 61 CYS B O 1
ATOM 2955 N N . GLY B 1 62 ? 10.804 2.44 -23.596 1 85.73 62 GLY B N 1
ATOM 2956 C CA . GLY B 1 62 ? 12.119 2.629 -23.006 1 85.73 62 GLY B CA 1
ATOM 2957 C C . GLY B 1 62 ? 12.266 3.958 -22.289 1 85.73 62 GLY B C 1
ATOM 2958 O O . GLY B 1 62 ? 13.272 4.201 -21.619 1 85.73 62 GLY B O 1
ATOM 2959 N N . GLU B 1 63 ? 11.294 4.746 -22.295 1 94.04 63 GLU B N 1
ATOM 2960 C CA . GLU B 1 63 ? 11.429 6.084 -21.728 1 94.04 63 GLU B CA 1
ATOM 2961 C C . GLU B 1 63 ? 10.809 6.16 -20.336 1 94.04 63 GLU B C 1
ATOM 2963 O O . GLU B 1 63 ? 11.037 7.122 -19.601 1 94.04 63 GLU B O 1
ATOM 2968 N N . TRP B 1 64 ? 10.037 5.149 -20.037 1 97.24 64 TRP B N 1
ATOM 2969 C CA . TRP B 1 64 ? 9.326 5.165 -18.763 1 97.24 64 TRP B CA 1
ATOM 2970 C C . TRP B 1 64 ? 9.517 3.848 -18.016 1 97.24 64 TRP B C 1
ATOM 2972 O O . TRP B 1 64 ? 9.68 2.794 -18.636 1 97.24 64 TRP B O 1
ATOM 2982 N N . LYS B 1 65 ? 9.521 3.881 -16.729 1 97.55 65 LYS B N 1
ATOM 2983 C CA . LYS B 1 65 ? 9.581 2.723 -15.843 1 97.55 65 LYS B CA 1
ATOM 2984 C C . LYS B 1 65 ? 8.549 2.833 -14.724 1 97.55 65 LYS B C 1
ATOM 2986 O O . LYS B 1 65 ? 8.127 3.935 -14.368 1 97.55 65 LYS B O 1
ATOM 2991 N N . PRO B 1 66 ? 8.153 1.741 -14.232 1 98.06 66 PRO B N 1
ATOM 2992 C CA . PRO B 1 66 ? 7.185 1.823 -13.136 1 98.06 66 PRO B CA 1
ATOM 2993 C C . PRO B 1 66 ? 7.83 2.212 -11.807 1 98.06 66 PRO B C 1
ATOM 2995 O O . PRO B 1 66 ? 8.971 1.829 -11.535 1 98.06 66 PRO B O 1
ATOM 2998 N N . LEU B 1 67 ? 7.135 2.954 -11.019 1 97.56 67 LEU B N 1
ATOM 2999 C CA . LEU B 1 67 ? 7.497 3.262 -9.64 1 97.56 67 LEU B CA 1
ATOM 3000 C C . LEU B 1 67 ? 6.689 2.413 -8.664 1 97.56 67 LEU B C 1
ATOM 3002 O O . LEU B 1 67 ? 7.23 1.911 -7.676 1 97.56 67 LEU B O 1
ATOM 3006 N N . SER B 1 68 ? 5.415 2.311 -8.967 1 98.7 68 SER B N 1
ATOM 3007 C CA . SER B 1 68 ? 4.559 1.514 -8.095 1 98.7 68 SER B CA 1
ATOM 3008 C C . SER B 1 68 ? 3.285 1.083 -8.814 1 98.7 68 SER B C 1
ATOM 3010 O O . SER B 1 68 ? 2.912 1.67 -9.832 1 98.7 68 SER B O 1
ATOM 3012 N N . ILE B 1 69 ? 2.667 0.071 -8.338 1 98.89 69 ILE B N 1
ATOM 3013 C CA . ILE B 1 69 ? 1.338 -0.359 -8.759 1 98.89 69 ILE B CA 1
ATOM 3014 C C . ILE B 1 69 ? 0.524 -0.787 -7.54 1 98.89 69 ILE B C 1
ATOM 3016 O O . ILE B 1 69 ? 1.02 -1.52 -6.681 1 98.89 69 ILE B O 1
ATOM 3020 N N . HIS B 1 70 ? -0.68 -0.292 -7.384 1 98.92 70 HIS B N 1
ATOM 3021 C CA . HIS B 1 70 ? -1.658 -0.668 -6.37 1 98.92 70 HIS B CA 1
ATOM 3022 C C . HIS B 1 70 ? -2.814 -1.451 -6.983 1 98.92 70 HIS B C 1
ATOM 3024 O O . HIS B 1 70 ? -3.67 -0.876 -7.658 1 98.92 70 HIS B O 1
ATOM 3030 N N . CYS B 1 71 ? -2.862 -2.707 -6.672 1 98.84 71 CYS B N 1
ATOM 3031 C CA . CYS B 1 71 ? -3.817 -3.593 -7.328 1 98.84 71 CYS B CA 1
ATOM 3032 C C . CYS B 1 71 ? -4.967 -3.945 -6.393 1 98.84 71 CYS B C 1
ATOM 3034 O O . CYS B 1 71 ? -4.763 -4.119 -5.19 1 98.84 71 CYS B O 1
ATOM 3036 N N . HIS B 1 72 ? -6.139 -4.071 -6.969 1 98.79 72 HIS B N 1
ATOM 3037 C CA . HIS B 1 72 ? -7.308 -4.623 -6.295 1 98.79 72 HIS B CA 1
ATOM 3038 C C . HIS B 1 72 ? -7.92 -5.766 -7.099 1 98.79 72 HIS B C 1
ATOM 3040 O O . HIS B 1 72 ? -8.326 -5.574 -8.247 1 98.79 72 HIS B O 1
ATOM 3046 N N . PHE B 1 73 ? -7.965 -6.904 -6.48 1 97.92 73 PHE B N 1
ATOM 3047 C CA . PHE B 1 73 ? -8.593 -8.07 -7.089 1 97.92 73 PHE B CA 1
ATOM 3048 C C . PHE B 1 73 ? -10.088 -8.095 -6.795 1 97.92 73 PHE B C 1
ATOM 3050 O O . PHE B 1 73 ? -10.498 -8.306 -5.652 1 97.92 73 PHE B O 1
ATOM 3057 N N . LEU B 1 74 ? -10.928 -7.971 -7.848 1 97.99 74 LEU B N 1
ATOM 3058 C CA . LEU B 1 74 ? -12.344 -7.691 -7.639 1 97.99 74 LEU B CA 1
ATOM 3059 C C . LEU B 1 74 ? -13.191 -8.927 -7.925 1 97.99 74 LEU B C 1
ATOM 3061 O O . LEU B 1 74 ? -14.266 -9.095 -7.347 1 97.99 74 LEU B O 1
ATOM 3065 N N . ALA B 1 75 ? -12.769 -9.747 -8.877 1 96.17 75 ALA B N 1
ATOM 3066 C CA . ALA B 1 75 ? -13.471 -10.973 -9.25 1 96.17 75 ALA B CA 1
ATOM 3067 C C . ALA B 1 75 ? -12.522 -11.969 -9.911 1 96.17 75 ALA B C 1
ATOM 3069 O O . ALA B 1 75 ? -11.492 -11.58 -10.467 1 96.17 75 ALA B O 1
ATOM 3070 N N . ALA B 1 76 ? -12.88 -13.215 -9.84 1 94.96 76 ALA B N 1
ATOM 3071 C CA . ALA B 1 76 ? -12.088 -14.244 -10.509 1 94.96 76 ALA B CA 1
ATOM 3072 C C . ALA B 1 76 ? -12.121 -14.064 -12.024 1 94.96 76 ALA B C 1
ATOM 3074 O O . ALA B 1 76 ? -13.185 -13.838 -12.605 1 94.96 76 ALA B O 1
ATOM 3075 N N . VAL B 1 77 ? -10.995 -14.083 -12.605 1 95.71 77 VAL B N 1
ATOM 3076 C CA . VAL B 1 77 ? -10.875 -13.98 -14.056 1 95.71 77 VAL B CA 1
ATOM 3077 C C . VAL B 1 77 ? -10.777 -15.377 -14.666 1 95.71 77 VAL B C 1
ATOM 3079 O O . VAL B 1 77 ? -10.001 -16.213 -14.198 1 95.71 77 VAL B O 1
ATOM 3082 N N . GLN B 1 78 ? -11.528 -15.626 -15.725 1 93.43 78 GLN B N 1
ATOM 3083 C CA . GLN B 1 78 ? -11.602 -16.955 -16.323 1 93.43 78 GLN B CA 1
ATOM 3084 C C . GLN B 1 78 ? -10.712 -17.052 -17.559 1 93.43 78 GLN B C 1
ATOM 3086 O O . GLN B 1 78 ? -10.508 -16.061 -18.263 1 93.43 78 GLN B O 1
ATOM 3091 N N . PRO B 1 79 ? -10.195 -18.208 -17.801 1 90.82 79 PRO B N 1
ATOM 3092 C CA . PRO B 1 79 ? -9.228 -18.373 -18.888 1 90.82 79 PRO B CA 1
ATOM 3093 C C . PRO B 1 79 ? -9.888 -18.394 -20.266 1 90.82 79 PRO B C 1
ATOM 3095 O O . PRO B 1 79 ? -9.201 -18.284 -21.284 1 90.82 79 PRO B O 1
ATOM 3098 N N . ASP B 1 80 ? -11.15 -18.468 -20.373 1 87.92 80 ASP B N 1
ATOM 3099 C CA . ASP B 1 80 ? -11.821 -18.8 -21.626 1 87.92 80 ASP B CA 1
ATOM 3100 C C . ASP B 1 80 ? -12.23 -17.537 -22.381 1 87.92 80 ASP B C 1
ATOM 3102 O O . ASP B 1 80 ? -12.863 -17.616 -23.436 1 87.92 80 ASP B O 1
ATOM 3106 N N . MET B 1 81 ? -11.94 -16.384 -21.888 1 91.47 81 MET B N 1
ATOM 3107 C CA . MET B 1 81 ? -12.3 -15.123 -22.529 1 91.47 81 MET B CA 1
ATOM 3108 C C . MET B 1 81 ? -11.101 -14.183 -22.593 1 91.47 81 MET B C 1
ATOM 3110 O O . MET B 1 81 ? -10.237 -14.212 -21.714 1 91.47 81 MET B O 1
ATOM 3114 N N . PRO B 1 82 ? -11.12 -13.352 -23.621 1 94.96 82 PRO B N 1
ATOM 3115 C CA . PRO B 1 82 ? -10.04 -12.365 -23.693 1 94.96 82 PRO B CA 1
ATOM 3116 C C . PRO B 1 82 ? -10.037 -11.407 -22.504 1 94.96 82 PRO B C 1
ATOM 3118 O O . PRO B 1 82 ? -11.091 -11.135 -21.923 1 94.96 82 PRO B O 1
ATOM 3121 N N . LEU B 1 83 ? -8.89 -10.939 -22.209 1 97.41 83 LEU B N 1
ATOM 3122 C CA . LEU B 1 83 ? -8.705 -9.934 -21.168 1 97.41 83 LEU B CA 1
ATOM 3123 C C . LEU B 1 83 ? -8.526 -8.547 -21.778 1 97.41 83 LEU B C 1
ATOM 3125 O O . LEU B 1 83 ? -7.629 -8.336 -22.598 1 97.41 83 LEU B O 1
ATOM 3129 N N . VAL B 1 84 ? -9.347 -7.59 -21.403 1 98.52 84 VAL B N 1
ATOM 3130 C CA . VAL B 1 84 ? -9.289 -6.244 -21.962 1 98.52 84 VAL B CA 1
ATOM 3131 C C . VAL B 1 84 ? -8.801 -5.263 -20.898 1 98.52 84 VAL B C 1
ATOM 3133 O O . VAL B 1 84 ? -9.442 -5.095 -19.859 1 98.52 84 VAL B O 1
ATOM 3136 N N . TYR B 1 85 ? -7.702 -4.628 -21.166 1 98.72 85 TYR B N 1
ATOM 3137 C CA . TYR B 1 85 ? -7.127 -3.625 -20.277 1 98.72 85 TYR B CA 1
ATOM 3138 C C . TYR B 1 85 ? -7.379 -2.218 -20.805 1 98.72 85 TYR B C 1
ATOM 3140 O O . TYR B 1 85 ? -6.932 -1.871 -21.901 1 98.72 85 TYR B O 1
ATOM 3148 N N . LYS B 1 86 ? -8.074 -1.454 -20.059 1 98.78 86 LYS B N 1
ATOM 3149 C CA . LYS B 1 86 ? -8.3 -0.046 -20.369 1 98.78 86 LYS B CA 1
ATOM 3150 C C . LYS B 1 86 ? -7.457 0.857 -19.473 1 98.78 86 LYS B C 1
ATOM 3152 O O . LYS B 1 86 ? -7.498 0.737 -18.247 1 98.78 86 LYS B O 1
ATOM 3157 N N . VAL B 1 87 ? -6.688 1.745 -20.094 1 98.81 87 VAL B N 1
ATOM 3158 C CA . VAL B 1 87 ? -5.781 2.612 -19.349 1 98.81 87 VAL B CA 1
ATOM 3159 C C . VAL B 1 87 ? -6.29 4.051 -19.392 1 98.81 87 VAL B C 1
ATOM 3161 O O . VAL B 1 87 ? -6.579 4.582 -20.467 1 98.81 87 VAL B O 1
ATOM 3164 N N . GLU B 1 88 ? -6.418 4.65 -18.242 1 98.53 88 GLU B N 1
ATOM 3165 C CA . GLU B 1 88 ? -6.811 6.05 -18.115 1 98.53 88 GLU B CA 1
ATOM 3166 C C . GLU B 1 88 ? -5.718 6.87 -17.435 1 98.53 88 GLU B C 1
ATOM 3168 O O . GLU B 1 88 ? -5.173 6.459 -16.409 1 98.53 88 GLU B O 1
ATOM 3173 N N . ASP B 1 89 ? -5.442 8.061 -18.002 1 98.31 89 ASP B N 1
ATOM 3174 C CA . ASP B 1 89 ? -4.488 8.97 -17.374 1 98.31 89 ASP B CA 1
ATOM 3175 C C . ASP B 1 89 ? -5.139 9.745 -16.231 1 98.31 89 ASP B C 1
ATOM 3177 O O . ASP B 1 89 ? -6.066 10.527 -16.454 1 98.31 89 ASP B O 1
ATOM 3181 N N . LEU B 1 90 ? -4.643 9.55 -15.058 1 98.52 90 LEU B N 1
ATOM 3182 C CA . LEU B 1 90 ? -5.129 10.318 -13.917 1 98.52 90 LEU B CA 1
ATOM 3183 C C . LEU B 1 90 ? -4.312 11.592 -13.731 1 98.52 90 LEU B C 1
ATOM 3185 O O . LEU B 1 90 ? -4.831 12.602 -13.25 1 98.52 90 LEU B O 1
ATOM 3189 N N . LYS B 1 91 ? -3.039 11.477 -14.005 1 97.87 91 LYS B N 1
ATOM 3190 C CA . LYS B 1 91 ? -2.108 12.599 -13.924 1 97.87 91 LYS B CA 1
ATOM 3191 C C . LYS B 1 91 ? -1.018 12.487 -14.986 1 97.87 91 LYS B C 1
ATOM 3193 O O . LYS B 1 91 ? -0.432 11.418 -15.172 1 97.87 91 LYS B O 1
ATOM 3198 N N . VAL B 1 92 ? -0.804 13.542 -15.639 1 96.21 92 VAL B N 1
ATOM 3199 C CA . VAL B 1 92 ? 0.272 13.619 -16.621 1 96.21 92 VAL B CA 1
ATOM 3200 C C . VAL B 1 92 ? 1.201 14.782 -16.28 1 96.21 92 VAL B C 1
ATOM 3202 O O . VAL B 1 92 ? 0.762 15.931 -16.196 1 96.21 92 VAL B O 1
ATOM 3205 N N . SER B 1 93 ? 2.393 14.469 -15.998 1 93.73 93 SER B N 1
ATOM 3206 C CA . SER B 1 93 ? 3.427 15.479 -15.792 1 93.73 93 SER B CA 1
ATOM 3207 C C . SER B 1 93 ? 4.67 15.174 -16.621 1 93.73 93 SER B C 1
ATOM 3209 O O . SER B 1 93 ? 4.707 14.183 -17.353 1 93.73 93 SER B O 1
ATOM 3211 N N . LYS B 1 94 ? 5.644 16.021 -16.485 1 92.97 94 LYS B N 1
ATOM 3212 C CA . LYS B 1 94 ? 6.87 15.902 -17.269 1 92.97 94 LYS B CA 1
ATOM 3213 C C . LYS B 1 94 ? 7.642 14.64 -16.893 1 92.97 94 LYS B C 1
ATOM 3215 O O . LYS B 1 94 ? 8.133 13.923 -17.767 1 92.97 94 LYS B O 1
ATOM 3220 N N . ASN B 1 95 ? 7.686 14.341 -15.564 1 94.33 95 ASN B N 1
ATOM 3221 C CA . ASN B 1 95 ? 8.573 13.278 -15.104 1 94.33 95 ASN B CA 1
ATOM 3222 C C . ASN B 1 95 ? 7.789 12.117 -14.498 1 94.33 95 ASN B C 1
ATOM 3224 O O . ASN B 1 95 ? 8.336 11.03 -14.299 1 94.33 95 ASN B O 1
ATOM 3228 N N . TYR B 1 96 ? 6.465 12.375 -14.186 1 95.16 96 TYR B N 1
ATOM 3229 C CA . TYR B 1 96 ? 5.663 11.366 -13.504 1 95.16 96 TYR B CA 1
ATOM 3230 C C . TYR B 1 96 ? 4.261 11.292 -14.096 1 95.16 96 TYR B C 1
ATOM 3232 O O . TYR B 1 96 ? 3.677 12.317 -14.455 1 95.16 96 TYR B O 1
ATOM 3240 N N . GLN B 1 97 ? 3.787 10.122 -14.215 1 97.9 97 GLN B N 1
ATOM 3241 C CA . GLN B 1 97 ? 2.398 9.898 -14.603 1 97.9 97 GLN B CA 1
ATOM 3242 C C . GLN B 1 97 ? 1.728 8.879 -13.686 1 97.9 97 GLN B C 1
ATOM 3244 O O . GLN B 1 97 ? 2.383 7.961 -13.187 1 97.9 97 GLN B O 1
ATOM 3249 N N . VAL B 1 98 ? 0.478 9.124 -13.404 1 98.71 98 VAL B N 1
ATOM 3250 C CA . VAL B 1 98 ? -0.356 8.162 -12.692 1 98.71 98 VAL B CA 1
ATOM 3251 C C . VAL B 1 98 ? -1.466 7.66 -13.612 1 98.71 98 VAL B C 1
ATOM 3253 O O . VAL B 1 98 ? -2.191 8.457 -14.213 1 98.71 98 VAL B O 1
ATOM 3256 N N . LYS B 1 99 ? -1.547 6.341 -13.727 1 98.85 99 LYS B N 1
ATOM 3257 C CA . LYS B 1 99 ? -2.495 5.718 -14.646 1 98.85 99 LYS B CA 1
ATOM 3258 C C . LYS B 1 99 ? -3.376 4.703 -13.924 1 98.85 99 LYS B C 1
ATOM 3260 O O . LYS B 1 99 ? -2.896 3.95 -13.073 1 98.85 99 LYS B O 1
ATOM 3265 N N . GLU B 1 100 ? -4.623 4.745 -14.231 1 98.91 100 GLU B N 1
ATOM 3266 C CA . GLU B 1 100 ? -5.525 3.684 -13.794 1 98.91 100 GLU B CA 1
ATOM 3267 C C . GLU B 1 100 ? -5.703 2.628 -14.882 1 98.91 100 GLU B C 1
ATOM 3269 O O . GLU B 1 100 ? -5.957 2.961 -16.041 1 98.91 100 GLU B O 1
ATOM 3274 N N . VAL B 1 101 ? -5.52 1.383 -14.55 1 98.91 101 VAL B N 1
ATOM 3275 C CA . VAL B 1 101 ? -5.701 0.261 -15.465 1 98.91 101 VAL B CA 1
ATOM 3276 C C . VAL B 1 101 ? -6.859 -0.613 -14.989 1 98.91 101 VAL B C 1
ATOM 3278 O O . VAL B 1 101 ? -6.824 -1.149 -13.878 1 98.91 101 VAL B O 1
ATOM 3281 N N . ARG B 1 102 ? -7.873 -0.778 -15.798 1 98.85 102 ARG B N 1
ATOM 3282 C CA . ARG B 1 102 ? -9.03 -1.612 -15.489 1 98.85 102 ARG B CA 1
ATOM 3283 C C . ARG B 1 102 ? -9.08 -2.836 -16.397 1 98.85 102 ARG B C 1
ATOM 3285 O O . ARG B 1 102 ? -9.001 -2.711 -17.621 1 98.85 102 ARG B O 1
ATOM 3292 N N . LEU B 1 103 ? -9.129 -3.939 -15.8 1 98.8 103 LEU B N 1
ATOM 3293 C CA . LEU B 1 103 ? -9.289 -5.179 -16.551 1 98.8 103 LEU B CA 1
ATOM 3294 C C . LEU B 1 103 ? -10.757 -5.583 -16.628 1 98.8 103 LEU B C 1
ATOM 3296 O O . LEU B 1 103 ? -11.401 -5.799 -15.598 1 98.8 103 LEU B O 1
ATOM 3300 N N . LEU B 1 104 ? -11.198 -5.721 -17.803 1 98.04 104 LEU B N 1
ATOM 3301 C CA . LEU B 1 104 ? -12.565 -6.163 -18.055 1 98.04 104 LEU B CA 1
ATOM 3302 C C . LEU B 1 104 ? -12.579 -7.539 -18.713 1 98.04 104 LEU B C 1
ATOM 3304 O O . LEU B 1 104 ? -11.773 -7.813 -19.605 1 98.04 104 LEU B O 1
ATOM 3308 N N . GLN B 1 105 ? -13.319 -8.37 -18.276 1 94.69 105 GLN B N 1
ATOM 3309 C CA . GLN B 1 105 ? -13.719 -9.593 -18.963 1 94.69 105 GLN B CA 1
ATOM 3310 C C . GLN B 1 105 ? -15.207 -9.574 -19.299 1 94.69 105 GLN B C 1
ATOM 3312 O O . GLN B 1 105 ? -16.051 -9.739 -18.415 1 94.69 105 GLN B O 1
ATOM 3317 N N . GLY B 1 106 ? -15.478 -9.389 -20.565 1 92.07 106 GLY B N 1
ATOM 3318 C CA . GLY B 1 106 ? -16.831 -8.974 -20.903 1 92.07 106 GLY B CA 1
ATOM 3319 C C . GLY B 1 106 ? -17.21 -7.633 -20.305 1 92.07 106 GLY B C 1
ATOM 3320 O O . GLY B 1 106 ? -16.495 -6.644 -20.48 1 92.07 106 GLY B O 1
ATOM 3321 N N . GLU B 1 107 ? -18.302 -7.574 -19.62 1 92.53 107 GLU B N 1
ATOM 3322 C CA . GLU B 1 107 ? -18.765 -6.325 -19.021 1 92.53 107 GLU B CA 1
ATOM 3323 C C . GLU B 1 107 ? -18.374 -6.241 -17.549 1 92.53 107 GLU B C 1
ATOM 3325 O O . GLU B 1 107 ? -18.649 -5.24 -16.884 1 92.53 107 GLU B O 1
ATOM 3330 N N . LYS B 1 108 ? -17.649 -7.177 -17.149 1 95.24 108 LYS B N 1
ATOM 3331 C CA . LYS B 1 108 ? -17.35 -7.261 -15.722 1 95.24 108 LYS B CA 1
ATOM 3332 C C . LYS B 1 108 ? -15.962 -6.704 -15.418 1 95.24 108 LYS B C 1
ATOM 3334 O O . LYS B 1 108 ? -14.979 -7.091 -16.053 1 95.24 108 LYS B O 1
ATOM 3339 N N . LEU B 1 109 ? -15.957 -5.738 -14.542 1 98.43 109 LEU B N 1
ATOM 3340 C CA . LEU B 1 109 ? -14.681 -5.281 -14.004 1 98.43 109 LEU B CA 1
ATOM 3341 C C . LEU B 1 109 ? -14.102 -6.305 -13.033 1 98.43 109 LEU B C 1
ATOM 3343 O O . LEU B 1 109 ? -14.685 -6.562 -11.977 1 98.43 109 LEU B O 1
ATOM 3347 N N . ALA B 1 110 ? -12.936 -6.852 -13.365 1 97.93 110 ALA B N 1
ATOM 3348 C CA . ALA B 1 110 ? -12.416 -7.961 -12.569 1 97.93 110 ALA B CA 1
ATOM 3349 C C . ALA B 1 110 ? -11.184 -7.536 -11.774 1 97.93 110 ALA B C 1
ATOM 3351 O O . ALA B 1 110 ? -10.801 -8.201 -10.809 1 97.93 110 ALA B O 1
ATOM 3352 N N . PHE B 1 111 ? -10.576 -6.535 -12.202 1 98.52 111 PHE B N 1
ATOM 3353 C CA . PHE B 1 111 ? -9.31 -6.097 -11.627 1 98.52 111 PHE B CA 1
ATOM 3354 C C . PHE B 1 111 ? -9.088 -4.61 -11.876 1 98.52 111 PHE B C 1
ATOM 3356 O O . PHE B 1 111 ? -9.429 -4.096 -12.943 1 98.52 111 PHE B O 1
ATOM 3363 N N . ASN B 1 112 ? -8.607 -3.874 -10.877 1 98.87 112 ASN B N 1
ATOM 3364 C CA . ASN B 1 112 ? -8.255 -2.461 -10.969 1 98.87 112 ASN B CA 1
ATOM 3365 C C . ASN B 1 112 ? -6.862 -2.192 -10.407 1 98.87 112 ASN B C 1
ATOM 3367 O O . ASN B 1 112 ? -6.484 -2.754 -9.377 1 98.87 112 ASN B O 1
ATOM 3371 N N . ALA B 1 113 ? -6.14 -1.359 -11.13 1 98.88 113 ALA B N 1
ATOM 3372 C CA . ALA B 1 113 ? -4.813 -0.987 -10.646 1 98.88 113 ALA B CA 1
ATOM 3373 C C . ALA B 1 113 ? -4.524 0.488 -10.915 1 98.88 113 ALA B C 1
ATOM 3375 O O . ALA B 1 113 ? -4.986 1.045 -11.913 1 98.88 113 ALA B O 1
ATOM 3376 N N . VAL B 1 114 ? -3.856 1.106 -10.017 1 98.92 114 VAL B N 1
ATOM 3377 C CA . VAL B 1 114 ? -3.295 2.435 -10.237 1 98.92 114 VAL B CA 1
ATOM 3378 C C . VAL B 1 114 ? -1.772 2.351 -10.295 1 98.92 114 VAL B C 1
ATOM 3380 O O . VAL B 1 114 ? -1.131 1.921 -9.333 1 98.92 114 VAL B O 1
ATOM 3383 N N . CYS B 1 115 ? -1.237 2.755 -11.417 1 98.7 115 CYS B N 1
ATOM 3384 C CA . CYS B 1 115 ? 0.192 2.661 -11.696 1 98.7 115 CYS B CA 1
ATOM 3385 C C . CYS B 1 115 ? 0.831 4.044 -11.737 1 98.7 115 CYS B C 1
ATOM 3387 O O . CYS B 1 115 ? 0.356 4.932 -12.447 1 98.7 115 CYS B O 1
ATOM 3389 N N . THR B 1 116 ? 1.84 4.216 -10.967 1 98.55 116 THR B N 1
ATOM 3390 C CA . THR B 1 116 ? 2.694 5.39 -11.118 1 98.55 116 THR B CA 1
ATOM 3391 C C . THR B 1 116 ? 3.938 5.052 -11.934 1 98.55 116 THR B C 1
ATOM 3393 O O . THR B 1 116 ? 4.647 4.092 -11.627 1 98.55 116 THR B O 1
ATOM 3396 N N . ILE B 1 117 ? 4.183 5.781 -12.996 1 98.19 117 ILE B N 1
ATOM 3397 C CA . ILE B 1 117 ? 5.367 5.553 -13.818 1 98.19 117 ILE B CA 1
ATOM 3398 C C . ILE B 1 117 ? 6.216 6.821 -13.862 1 98.19 117 ILE B C 1
ATOM 3400 O O . ILE B 1 117 ? 5.712 7.922 -13.627 1 98.19 117 ILE B O 1
ATOM 3404 N N . GLN B 1 118 ? 7.448 6.653 -14.099 1 96.75 118 GLN B N 1
ATOM 3405 C CA . GLN B 1 118 ? 8.433 7.73 -14.089 1 96.75 118 GLN B CA 1
ATOM 3406 C C . GLN B 1 118 ? 9.326 7.67 -15.325 1 96.75 118 GLN B C 1
ATOM 3408 O O . GLN B 1 118 ? 9.689 6.585 -15.783 1 96.75 118 GLN B O 1
ATOM 3413 N N . LYS B 1 119 ? 9.662 8.802 -15.767 1 95.97 119 LYS B N 1
ATOM 3414 C CA . LYS B 1 119 ? 10.659 8.828 -16.833 1 95.97 119 LYS B CA 1
ATOM 3415 C C . LYS B 1 119 ? 11.982 8.229 -16.364 1 95.97 119 LYS B C 1
ATOM 3417 O O . LYS B 1 119 ? 12.422 8.486 -15.241 1 95.97 119 LYS B O 1
ATOM 3422 N N . THR B 1 120 ? 12.553 7.452 -17.249 1 94.23 120 THR B N 1
ATOM 3423 C CA . THR B 1 120 ? 13.817 6.802 -16.922 1 94.23 120 THR B CA 1
ATOM 3424 C C . THR B 1 120 ? 14.916 7.838 -16.702 1 94.23 120 THR B C 1
ATOM 3426 O O . THR B 1 120 ? 15.715 7.715 -15.77 1 94.23 120 THR B O 1
ATOM 3429 N N . LEU B 1 121 ? 14.947 8.865 -17.544 1 92.79 121 LEU B N 1
ATOM 3430 C CA . LEU B 1 121 ? 15.831 10.014 -17.385 1 92.79 121 LEU B CA 1
ATOM 3431 C C . LEU B 1 121 ? 15.041 11.257 -16.99 1 92.79 121 LEU B C 1
ATOM 3433 O O . LEU B 1 121 ? 14.314 11.822 -17.811 1 92.79 121 LEU B O 1
ATOM 3437 N N . LEU B 1 122 ? 15.199 11.685 -15.739 1 91.63 122 LEU B N 1
ATOM 3438 C CA . LEU B 1 122 ? 14.446 12.824 -15.225 1 91.63 122 LEU B CA 1
ATOM 3439 C C . LEU B 1 122 ? 14.924 14.124 -15.864 1 91.63 122 LEU B C 1
ATOM 3441 O O . LEU B 1 122 ? 16.12 14.299 -16.106 1 91.63 122 LEU B O 1
ATOM 3445 N N . GLU B 1 123 ? 14.01 14.958 -16.06 1 91.2 123 GLU B N 1
ATOM 3446 C CA . GLU B 1 123 ? 14.309 16.247 -16.676 1 91.2 123 GLU B CA 1
ATOM 3447 C C . GLU B 1 123 ? 14.14 17.389 -15.678 1 91.2 123 GLU B C 1
ATOM 3449 O O . GLU B 1 123 ? 13.484 17.227 -14.647 1 91.2 123 GLU B O 1
ATOM 3454 N N . GLY B 1 124 ? 14.875 18.475 -15.896 1 88.26 124 GLY B N 1
ATOM 3455 C CA . GLY B 1 124 ? 14.73 19.68 -15.095 1 88.26 124 GLY B CA 1
ATOM 3456 C C . GLY B 1 124 ? 15.317 19.547 -13.703 1 88.26 124 GLY B C 1
ATOM 3457 O O . GLY B 1 124 ? 16.371 18.932 -13.524 1 88.26 124 GLY B O 1
ATOM 3458 N N . THR B 1 125 ? 14.641 20.188 -12.724 1 81.36 125 THR B N 1
ATOM 3459 C CA . THR B 1 125 ? 15.147 20.24 -11.357 1 81.36 125 THR B CA 1
ATOM 3460 C C . THR B 1 125 ? 15.188 18.844 -10.742 1 81.36 125 THR B C 1
ATOM 3462 O O . THR B 1 125 ? 16.073 18.539 -9.94 1 81.36 125 THR B O 1
ATOM 3465 N N . ALA B 1 126 ? 14.311 18.062 -11.18 1 80.69 126 ALA B N 1
ATOM 3466 C CA . ALA B 1 126 ? 14.247 16.705 -10.645 1 80.69 126 ALA B CA 1
ATOM 3467 C C . ALA B 1 126 ? 15.493 15.908 -11.023 1 80.69 126 ALA B C 1
ATOM 3469 O O . ALA B 1 126 ? 15.917 15.018 -10.282 1 80.69 126 ALA B O 1
ATOM 3470 N N . GLY B 1 127 ? 16.001 16.217 -12.181 1 79.21 127 GLY B N 1
ATOM 3471 C CA . GLY B 1 127 ? 17.19 15.518 -12.64 1 79.21 127 GLY B CA 1
ATOM 3472 C C . GLY B 1 127 ? 18.468 16.03 -12.003 1 79.21 127 GLY B C 1
ATOM 3473 O O . GLY B 1 127 ? 19.531 15.426 -12.159 1 79.21 127 GLY B O 1
ATOM 3474 N N . LYS B 1 128 ? 18.397 17.142 -11.234 1 79.23 128 LYS B N 1
ATOM 3475 C CA . LYS B 1 128 ? 19.592 17.78 -10.69 1 79.23 128 LYS B CA 1
ATOM 3476 C C . LYS B 1 128 ? 19.6 17.722 -9.165 1 79.23 128 LYS B C 1
ATOM 3478 O O . LYS B 1 128 ? 20.451 18.338 -8.52 1 79.23 128 LYS B O 1
ATOM 3483 N N . VAL B 1 129 ? 18.646 16.98 -8.666 1 76.69 129 VAL B N 1
ATOM 3484 C CA . VAL B 1 129 ? 18.504 16.969 -7.214 1 76.69 129 VAL B CA 1
ATOM 3485 C C . VAL B 1 129 ? 19.7 16.26 -6.583 1 76.69 129 VAL B C 1
ATOM 3487 O O . VAL B 1 129 ? 20.104 15.187 -7.036 1 76.69 129 VAL B O 1
ATOM 3490 N N . THR B 1 130 ? 20.325 16.969 -5.625 1 75.32 130 THR B N 1
ATOM 3491 C CA . THR B 1 130 ? 21.421 16.412 -4.84 1 75.32 130 THR B CA 1
ATOM 3492 C C . THR B 1 130 ? 20.958 16.079 -3.425 1 75.32 130 THR B C 1
ATOM 3494 O O . THR B 1 130 ? 19.927 16.579 -2.97 1 75.32 130 THR B O 1
ATOM 3497 N N . GLY B 1 131 ? 21.559 15.167 -2.696 1 70.62 131 GLY B N 1
ATOM 3498 C CA . GLY B 1 131 ? 21.216 14.839 -1.321 1 70.62 131 GLY B CA 1
ATOM 3499 C C . GLY B 1 131 ? 20.278 13.653 -1.208 1 70.62 131 GLY B C 1
ATOM 3500 O O . GLY B 1 131 ? 19.339 13.671 -0.409 1 70.62 131 GLY B O 1
ATOM 3501 N N . GLN B 1 132 ? 20.649 12.651 -2.022 1 79.4 132 GLN B N 1
ATOM 3502 C CA . GLN B 1 132 ? 19.814 11.457 -2.093 1 79.4 132 GLN B CA 1
ATOM 3503 C C . GLN B 1 132 ? 20.157 10.478 -0.974 1 79.4 132 GLN B C 1
ATOM 3505 O O . GLN B 1 132 ? 21.324 10.334 -0.605 1 79.4 132 GLN B O 1
ATOM 3510 N N . LEU B 1 133 ? 19.112 10.136 -0.301 1 82.68 133 LEU B N 1
ATOM 3511 C CA . LEU B 1 133 ? 19.244 9.056 0.671 1 82.68 133 LEU B CA 1
ATOM 3512 C C . LEU B 1 133 ? 19.29 7.7 -0.026 1 82.68 133 LEU B C 1
ATOM 3514 O O . LEU B 1 133 ? 18.699 7.526 -1.094 1 82.68 133 LEU B O 1
ATOM 3518 N N . HIS B 1 134 ? 20.167 6.856 0.542 1 86.19 134 HIS B N 1
ATOM 3519 C CA . HIS B 1 134 ? 20.244 5.515 -0.028 1 86.19 134 HIS B CA 1
ATOM 3520 C C . HIS B 1 134 ? 20.411 4.462 1.062 1 86.19 134 HIS B C 1
ATOM 3522 O O . HIS B 1 134 ? 21.447 4.412 1.729 1 86.19 134 HIS B O 1
ATOM 3528 N N . HIS B 1 135 ? 19.37 3.669 1.209 1 90.43 135 HIS B N 1
ATOM 3529 C CA . HIS B 1 135 ? 19.49 2.53 2.112 1 90.43 135 HIS B CA 1
ATOM 3530 C C . HIS B 1 135 ? 18.387 1.508 1.86 1 90.43 135 HIS B C 1
ATOM 3532 O O . HIS B 1 135 ? 17.298 1.864 1.404 1 90.43 135 HIS B O 1
ATOM 3538 N N . HIS B 1 136 ? 18.688 0.295 2.044 1 92.5 136 HIS B N 1
ATOM 3539 C CA . HIS B 1 136 ? 17.749 -0.813 2.168 1 92.5 136 HIS B CA 1
ATOM 3540 C C . HIS B 1 136 ? 18.341 -1.947 2.999 1 92.5 136 HIS B C 1
ATOM 3542 O O . HIS B 1 136 ? 19.559 -2.017 3.183 1 92.5 136 HIS B O 1
ATOM 3548 N N . ARG B 1 137 ? 17.568 -2.802 3.534 1 91.98 137 ARG B N 1
ATOM 3549 C CA . ARG B 1 137 ? 18.061 -3.947 4.293 1 91.98 137 ARG B CA 1
ATOM 3550 C C . ARG B 1 137 ? 18.828 -4.911 3.395 1 91.98 137 ARG B C 1
ATOM 3552 O O . ARG B 1 137 ? 18.636 -4.919 2.177 1 91.98 137 ARG B O 1
ATOM 3559 N N . ASN B 1 138 ? 19.704 -5.677 3.993 1 94.59 138 ASN B N 1
ATOM 3560 C CA . ASN B 1 138 ? 20.357 -6.766 3.275 1 94.59 138 ASN B CA 1
ATOM 3561 C C . ASN B 1 138 ? 19.389 -7.911 2.992 1 94.59 138 ASN B C 1
ATOM 3563 O O . ASN B 1 138 ? 18.427 -8.114 3.734 1 94.59 138 ASN B O 1
ATOM 3567 N N . PRO B 1 139 ? 19.619 -8.624 1.883 1 95.57 139 PRO B N 1
ATOM 3568 C CA . PRO B 1 139 ? 18.771 -9.789 1.614 1 95.57 139 PRO B CA 1
ATOM 3569 C C . PRO B 1 139 ? 18.851 -10.843 2.715 1 95.57 139 PRO B C 1
ATOM 3571 O O . PRO B 1 139 ? 19.898 -11.002 3.349 1 95.57 139 PRO B O 1
ATOM 3574 N N . PRO B 1 140 ? 17.774 -11.523 2.937 1 93.63 140 PRO B N 1
ATOM 3575 C CA . PRO B 1 140 ? 17.837 -12.614 3.913 1 93.63 140 PRO B CA 1
ATOM 3576 C C . PRO B 1 140 ? 18.718 -13.771 3.448 1 93.63 140 PRO B C 1
ATOM 3578 O O . PRO B 1 140 ? 18.818 -14.032 2.246 1 93.63 140 PRO B O 1
ATOM 3581 N N . ALA B 1 141 ? 19.288 -14.414 4.423 1 87.99 141 ALA B N 1
ATOM 3582 C CA . ALA B 1 141 ? 20.136 -15.568 4.137 1 87.99 141 ALA B CA 1
ATOM 3583 C C . ALA B 1 141 ? 19.461 -16.866 4.57 1 87.99 141 ALA B C 1
ATOM 3585 O O . ALA B 1 141 ? 18.9 -16.946 5.666 1 87.99 141 ALA B O 1
ATOM 3586 N N . VAL B 1 142 ? 19.356 -17.725 3.618 1 85.33 142 VAL B N 1
ATOM 3587 C CA . VAL B 1 142 ? 18.789 -19.025 3.962 1 85.33 142 VAL B CA 1
ATOM 3588 C C . VAL B 1 142 ? 19.605 -20.135 3.304 1 85.33 142 VAL B C 1
ATOM 3590 O O . VAL B 1 142 ? 20.012 -20.012 2.146 1 85.33 142 VAL B O 1
ATOM 3593 N N . ASP B 1 143 ? 19.868 -21.18 4.074 1 82.45 143 ASP B N 1
ATOM 3594 C CA . ASP B 1 143 ? 20.579 -22.349 3.564 1 82.45 143 ASP B CA 1
ATOM 3595 C C . ASP B 1 143 ? 19.639 -23.543 3.419 1 82.45 143 ASP B C 1
ATOM 3597 O O . ASP B 1 143 ? 18.484 -23.487 3.847 1 82.45 143 ASP B O 1
ATOM 3601 N N . GLY B 1 144 ? 20.099 -24.538 2.635 1 91.41 144 GLY B N 1
ATOM 3602 C CA . GLY B 1 144 ? 19.427 -25.826 2.567 1 91.41 144 GLY B CA 1
ATOM 3603 C C . GLY B 1 144 ? 18.207 -25.815 1.666 1 91.41 144 GLY B C 1
ATOM 3604 O O . GLY B 1 144 ? 17.152 -26.335 2.035 1 91.41 144 GLY B O 1
ATOM 3605 N N . LEU B 1 145 ? 18.303 -25.276 0.524 1 96.1 145 LEU B N 1
ATOM 3606 C CA . LEU B 1 145 ? 17.196 -25.208 -0.424 1 96.1 145 LEU B CA 1
ATOM 3607 C C . LEU B 1 145 ? 17.081 -26.503 -1.221 1 96.1 145 LEU B C 1
ATOM 3609 O O . LEU B 1 145 ? 18.09 -27.153 -1.504 1 96.1 145 LEU B O 1
ATOM 3613 N N . VAL B 1 146 ? 15.9 -26.892 -1.563 1 97.35 146 VAL B N 1
ATOM 3614 C CA . VAL B 1 146 ? 15.621 -28.012 -2.456 1 97.35 146 VAL B CA 1
ATOM 3615 C C . VAL B 1 146 ? 14.849 -27.519 -3.677 1 97.35 146 VAL B C 1
ATOM 3617 O O . VAL B 1 146 ? 14.199 -26.473 -3.628 1 97.35 146 VAL B O 1
ATOM 3620 N N . ASP B 1 147 ? 14.907 -28.213 -4.732 1 97.16 147 ASP B N 1
ATOM 3621 C CA . ASP B 1 147 ? 14.181 -27.823 -5.936 1 97.16 147 ASP B CA 1
ATOM 3622 C C . ASP B 1 147 ? 12.675 -28.001 -5.752 1 97.16 147 ASP B C 1
ATOM 3624 O O . ASP B 1 147 ? 12.234 -28.685 -4.826 1 97.16 147 ASP B O 1
ATOM 3628 N N . GLN B 1 148 ? 11.892 -27.454 -6.622 1 96.75 148 GLN B N 1
ATOM 3629 C CA . GLN B 1 148 ? 10.441 -27.412 -6.477 1 96.75 148 GLN B CA 1
ATOM 3630 C C . GLN B 1 148 ? 9.848 -28.818 -6.456 1 96.75 148 GLN B C 1
ATOM 3632 O O . GLN B 1 148 ? 8.92 -29.095 -5.694 1 96.75 148 GLN B O 1
ATOM 3637 N N . ASN B 1 149 ? 10.334 -29.736 -7.279 1 97.7 149 ASN B N 1
ATOM 3638 C CA . ASN B 1 149 ? 9.754 -31.074 -7.33 1 97.7 149 ASN B CA 1
ATOM 3639 C C . ASN B 1 149 ? 9.992 -31.837 -6.03 1 97.7 149 ASN B C 1
ATOM 3641 O O . ASN B 1 149 ? 9.095 -32.52 -5.533 1 97.7 149 ASN B O 1
ATOM 3645 N N . THR B 1 150 ? 11.223 -31.733 -5.513 1 97.7 150 THR B N 1
ATOM 3646 C CA . THR B 1 150 ? 11.52 -32.321 -4.212 1 97.7 150 THR B CA 1
ATOM 3647 C C . THR B 1 150 ? 10.63 -31.716 -3.129 1 97.7 150 THR B C 1
ATOM 3649 O O . THR B 1 150 ? 10.095 -32.437 -2.284 1 97.7 150 THR B O 1
ATOM 3652 N N . ALA B 1 151 ? 10.466 -30.444 -3.153 1 96.56 151 ALA B N 1
ATOM 3653 C CA . ALA B 1 151 ? 9.605 -29.762 -2.191 1 96.56 151 ALA B CA 1
ATOM 3654 C C . ALA B 1 151 ? 8.17 -30.273 -2.28 1 96.56 151 ALA B C 1
ATOM 3656 O O . ALA B 1 151 ? 7.532 -30.531 -1.257 1 96.56 151 ALA B O 1
ATOM 3657 N N . PHE B 1 152 ? 7.663 -30.414 -3.472 1 96.84 152 PHE B N 1
ATOM 3658 C CA . PHE B 1 152 ? 6.298 -30.881 -3.685 1 96.84 152 PHE B CA 1
ATOM 3659 C C . PHE B 1 152 ? 6.139 -32.322 -3.218 1 96.84 152 PHE B C 1
ATOM 3661 O O . PHE B 1 152 ? 5.087 -32.7 -2.698 1 96.84 152 PHE B O 1
ATOM 3668 N N . GLU B 1 153 ? 7.164 -33.149 -3.404 1 97.77 153 GLU B N 1
ATOM 3669 C CA . GLU B 1 153 ? 7.146 -34.519 -2.899 1 97.77 153 GLU B CA 1
ATOM 3670 C C . GLU B 1 153 ? 7.064 -34.545 -1.376 1 97.77 153 GLU B C 1
ATOM 3672 O O . GLU B 1 153 ? 6.289 -35.313 -0.803 1 97.77 153 GLU B O 1
ATOM 3677 N N . LEU B 1 154 ? 7.856 -33.714 -0.773 1 96.09 154 LEU B N 1
ATOM 3678 C CA . LEU B 1 154 ? 7.81 -33.596 0.68 1 96.09 154 LEU B CA 1
ATOM 3679 C C . LEU B 1 154 ? 6.418 -33.183 1.148 1 96.09 154 LEU B C 1
ATOM 3681 O O . LEU B 1 154 ? 5.888 -33.746 2.108 1 96.09 154 LEU B O 1
ATOM 3685 N N . TRP B 1 155 ? 5.876 -32.196 0.498 1 95.08 155 TRP B N 1
ATOM 3686 C CA . TRP B 1 155 ? 4.539 -31.708 0.819 1 95.08 155 TRP B CA 1
ATOM 3687 C C . TRP B 1 155 ? 3.512 -32.832 0.724 1 95.08 155 TRP B C 1
ATOM 3689 O O . TRP B 1 155 ? 2.717 -33.034 1.645 1 95.08 155 TRP B O 1
ATOM 3699 N N . ALA B 1 156 ? 3.523 -33.575 -0.416 1 96.32 156 ALA B N 1
ATOM 3700 C CA . ALA B 1 156 ? 2.554 -34.642 -0.65 1 96.32 156 ALA B CA 1
ATOM 3701 C C . ALA B 1 156 ? 2.68 -35.738 0.404 1 96.32 156 ALA B C 1
ATOM 3703 O O . ALA B 1 156 ? 1.673 -36.238 0.912 1 96.32 156 ALA B O 1
ATOM 3704 N N . GLU B 1 157 ? 3.878 -36.058 0.751 1 96.23 157 GLU B N 1
ATOM 3705 C CA . GLU B 1 157 ? 4.146 -37.11 1.728 1 96.23 157 GLU B CA 1
ATOM 3706 C C . GLU B 1 157 ? 3.704 -36.689 3.126 1 96.23 157 GLU B C 1
ATOM 3708 O O . GLU B 1 157 ? 3.012 -37.44 3.816 1 96.23 157 GLU B O 1
ATOM 3713 N N . SER B 1 158 ? 4.074 -35.54 3.493 1 94 158 SER B N 1
ATOM 3714 C CA . SER B 1 158 ? 3.854 -35.076 4.859 1 94 158 SER B CA 1
ATOM 3715 C C . SER B 1 158 ? 2.383 -34.757 5.105 1 94 158 SER B C 1
ATOM 3717 O O . SER B 1 158 ? 1.933 -34.722 6.252 1 94 158 SER B O 1
ATOM 3719 N N . ASN B 1 159 ? 1.621 -34.502 4.038 1 92.25 159 ASN B N 1
ATOM 3720 C CA . ASN B 1 159 ? 0.238 -34.076 4.221 1 92.25 159 ASN B CA 1
ATOM 3721 C C . ASN B 1 159 ? -0.744 -35.1 3.659 1 92.25 159 ASN B C 1
ATOM 3723 O O . ASN B 1 159 ? -1.946 -34.839 3.585 1 92.25 159 ASN B O 1
ATOM 3727 N N . GLY B 1 160 ? -0.265 -36.218 3.258 1 93.49 160 GLY B N 1
ATOM 3728 C CA . GLY B 1 160 ? -1.116 -37.271 2.726 1 93.49 160 GLY B CA 1
ATOM 3729 C C . GLY B 1 160 ? -1.813 -36.88 1.437 1 93.49 160 GLY B C 1
ATOM 3730 O O . GLY B 1 160 ? -3.003 -37.149 1.262 1 93.49 160 GLY B O 1
ATOM 3731 N N . ARG B 1 161 ? -1.138 -36.16 0.557 1 94.18 161 ARG B N 1
ATOM 3732 C CA . ARG B 1 161 ? -1.737 -35.627 -0.662 1 94.18 161 ARG B CA 1
ATOM 3733 C C . ARG B 1 161 ? -1.033 -36.169 -1.901 1 94.18 161 ARG B C 1
ATOM 3735 O O . ARG B 1 161 ? -0.781 -35.428 -2.853 1 94.18 161 ARG B O 1
ATOM 3742 N N . GLN B 1 162 ? -0.622 -37.422 -1.876 1 95.76 162 GLN B N 1
ATOM 3743 C CA . GLN B 1 162 ? 0.112 -38.058 -2.964 1 95.76 162 GLN B CA 1
ATOM 3744 C C . GLN B 1 162 ? -0.7 -38.048 -4.256 1 95.76 162 GLN B C 1
ATOM 3746 O O . GLN B 1 162 ? -0.137 -37.974 -5.35 1 95.76 162 GLN B O 1
ATOM 3751 N N . GLY B 1 163 ? -1.987 -38.045 -4.109 1 94.88 163 GLY B N 1
ATOM 3752 C CA . GLY B 1 163 ? -2.862 -38.067 -5.27 1 94.88 163 GLY B CA 1
ATOM 3753 C C . GLY B 1 163 ? -2.818 -36.782 -6.075 1 94.88 163 GLY B C 1
ATOM 3754 O O . GLY B 1 163 ? -3.179 -36.77 -7.254 1 94.88 163 GLY B O 1
ATOM 3755 N N . GLU B 1 164 ? -2.315 -35.695 -5.501 1 95.2 164 GLU B N 1
ATOM 3756 C CA . GLU B 1 164 ? -2.298 -34.385 -6.144 1 95.2 164 GLU B CA 1
ATOM 3757 C C . GLU B 1 164 ? -0.919 -34.067 -6.714 1 95.2 164 GLU B C 1
ATOM 3759 O O . GLU B 1 164 ? -0.747 -33.07 -7.418 1 95.2 164 GLU B O 1
ATOM 3764 N N . LEU B 1 165 ? 0.056 -34.925 -6.433 1 96.57 165 LEU B N 1
ATOM 3765 C CA . LEU B 1 165 ? 1.458 -34.632 -6.707 1 96.57 165 LEU B CA 1
ATOM 3766 C C . LEU B 1 165 ? 1.695 -34.458 -8.203 1 96.57 165 LEU B C 1
ATOM 3768 O O . LEU B 1 165 ? 2.381 -33.523 -8.623 1 96.57 165 LEU B O 1
ATOM 3772 N N . HIS B 1 166 ? 1.14 -35.304 -9.009 1 96.15 166 HIS B N 1
ATOM 3773 C CA . HIS B 1 166 ? 1.363 -35.248 -10.449 1 96.15 166 HIS B CA 1
ATOM 3774 C C . HIS B 1 166 ? 0.834 -33.945 -11.038 1 96.15 166 HIS B C 1
ATOM 3776 O O . HIS B 1 166 ? 1.532 -33.275 -11.802 1 96.15 166 HIS B O 1
ATOM 3782 N N . SER B 1 167 ? -0.39 -33.593 -10.688 1 94.27 167 SER B N 1
ATOM 3783 C CA . SER B 1 167 ? -1.003 -32.367 -11.188 1 94.27 167 SER B CA 1
ATOM 3784 C C . SER B 1 167 ? -0.242 -31.134 -10.711 1 94.27 167 SER B C 1
ATOM 3786 O O . SER B 1 167 ? -0.071 -30.173 -11.464 1 94.27 167 SER B O 1
ATOM 3788 N N . LEU B 1 168 ? 0.196 -31.216 -9.511 1 94.98 168 LEU B N 1
ATOM 3789 C CA . LEU B 1 168 ? 0.963 -30.123 -8.925 1 94.98 168 LEU B CA 1
ATOM 3790 C C . LEU B 1 168 ? 2.274 -29.915 -9.677 1 94.98 168 LEU B C 1
ATOM 3792 O O . LEU B 1 168 ? 2.564 -28.806 -10.131 1 94.98 168 LEU B O 1
ATOM 3796 N N . LYS B 1 169 ? 3.034 -30.969 -9.834 1 96.01 169 LYS B N 1
ATOM 3797 C CA . LYS B 1 169 ? 4.305 -30.903 -10.55 1 96.01 169 LYS B CA 1
ATOM 3798 C C . LYS B 1 169 ? 4.1 -30.452 -11.993 1 96.01 169 LYS B C 1
ATOM 3800 O O . LYS B 1 169 ? 4.859 -29.625 -12.504 1 96.01 169 LYS B O 1
ATOM 3805 N N . HIS B 1 170 ? 3.09 -30.998 -12.592 1 94.05 170 HIS B N 1
ATOM 3806 C CA . HIS B 1 170 ? 2.813 -30.657 -13.983 1 94.05 170 HIS B CA 1
ATOM 3807 C C . HIS B 1 170 ? 2.542 -29.165 -14.14 1 94.05 170 HIS B C 1
ATOM 3809 O O . HIS B 1 170 ? 3.076 -28.525 -15.049 1 94.05 170 HIS B O 1
ATOM 3815 N N . PHE B 1 171 ? 1.79 -28.591 -13.327 1 93.77 171 PHE B N 1
ATOM 3816 C CA . PHE B 1 171 ? 1.446 -27.177 -13.418 1 93.77 171 PHE B CA 1
ATOM 3817 C C . PHE B 1 171 ? 2.69 -26.307 -13.284 1 93.77 171 PHE B C 1
ATOM 3819 O O . PHE B 1 171 ? 2.987 -25.499 -14.167 1 93.77 171 PHE B O 1
ATOM 3826 N N . TYR B 1 172 ? 3.472 -26.528 -12.243 1 94.44 172 TYR B N 1
ATOM 3827 C CA . TYR B 1 172 ? 4.563 -25.612 -11.929 1 94.44 172 TYR B CA 1
ATOM 3828 C C . TYR B 1 172 ? 5.762 -25.861 -12.838 1 94.44 172 TYR B C 1
ATOM 3830 O O . TYR B 1 172 ? 6.541 -24.945 -13.112 1 94.44 172 TYR B O 1
ATOM 3838 N N . ASN B 1 173 ? 5.875 -27.107 -13.314 1 94.21 173 ASN B N 1
ATOM 3839 C CA . ASN B 1 173 ? 6.946 -27.393 -14.263 1 94.21 173 ASN B CA 1
ATOM 3840 C C . ASN B 1 173 ? 6.707 -26.704 -15.603 1 94.21 173 ASN B C 1
ATOM 3842 O O . ASN B 1 173 ? 7.634 -26.546 -16.399 1 94.21 173 ASN B O 1
ATOM 3846 N N . ASN B 1 174 ? 5.476 -26.25 -15.841 1 92.23 174 ASN B N 1
ATOM 3847 C CA . ASN B 1 174 ? 5.153 -25.595 -17.103 1 92.23 174 ASN B CA 1
ATOM 3848 C C . ASN B 1 174 ? 5.117 -24.077 -16.954 1 92.23 174 ASN B C 1
ATOM 3850 O O . ASN B 1 174 ? 4.841 -23.36 -17.918 1 92.23 174 ASN B O 1
ATOM 3854 N N . GLU B 1 175 ? 5.408 -23.617 -15.786 1 93.11 175 GLU B N 1
ATOM 3855 C CA . GLU B 1 175 ? 5.57 -22.184 -15.562 1 93.11 175 GLU B CA 1
ATOM 3856 C C . GLU B 1 175 ? 6.92 -21.693 -16.076 1 93.11 175 GLU B C 1
ATOM 3858 O O . GLU B 1 175 ? 7.901 -22.44 -16.071 1 93.11 175 GLU B O 1
ATOM 3863 N N . PRO B 1 176 ? 6.978 -20.48 -16.501 1 92.8 176 PRO B N 1
ATOM 3864 C CA . PRO B 1 176 ? 8.251 -19.937 -16.98 1 92.8 176 PRO B CA 1
ATOM 3865 C C . PRO B 1 176 ? 9.21 -19.589 -15.843 1 92.8 176 PRO B C 1
ATOM 3867 O O . PRO B 1 176 ? 10.206 -18.894 -16.061 1 92.8 176 PRO B O 1
ATOM 3870 N N . ILE B 1 177 ? 8.96 -20.057 -14.659 1 93.93 177 ILE B N 1
ATOM 3871 C CA . ILE B 1 177 ? 9.723 -19.798 -13.443 1 93.93 177 ILE B CA 1
ATOM 3872 C C . ILE B 1 177 ? 10.094 -21.119 -12.774 1 93.93 177 ILE B C 1
ATOM 3874 O O . ILE B 1 177 ? 9.354 -22.101 -12.873 1 93.93 177 ILE B O 1
ATOM 3878 N N . GLU B 1 178 ? 11.223 -21.155 -12.19 1 94.68 178 GLU B N 1
ATOM 3879 C CA . GLU B 1 178 ? 11.617 -22.259 -11.321 1 94.68 178 GLU B CA 1
ATOM 3880 C C . GLU B 1 178 ? 11.776 -21.795 -9.876 1 94.68 178 GLU B C 1
ATOM 3882 O O . GLU B 1 178 ? 12.165 -20.653 -9.625 1 94.68 178 GLU B O 1
ATOM 3887 N N . TRP B 1 179 ? 11.511 -22.713 -8.999 1 96.44 179 TRP B N 1
ATOM 3888 C CA . TRP B 1 179 ? 11.53 -22.359 -7.583 1 96.44 179 TRP B CA 1
ATOM 3889 C C . TRP B 1 179 ? 12.482 -23.264 -6.808 1 96.44 179 TRP B C 1
ATOM 3891 O O . TRP B 1 179 ? 12.746 -24.396 -7.221 1 96.44 179 TRP B O 1
ATOM 3901 N N . GLN B 1 180 ? 13.011 -22.74 -5.771 1 96.81 180 GLN B N 1
ATOM 3902 C CA . GLN B 1 180 ? 13.646 -23.467 -4.677 1 96.81 180 GLN B CA 1
ATOM 3903 C C . GLN B 1 180 ? 13.074 -23.042 -3.328 1 96.81 180 GLN B C 1
ATOM 3905 O O . GLN B 1 180 ? 12.63 -21.903 -3.167 1 96.81 180 GLN B O 1
ATOM 3910 N N . PHE B 1 181 ? 13.034 -23.969 -2.435 1 96.12 181 PHE B N 1
ATOM 3911 C CA . PHE B 1 181 ? 12.421 -23.707 -1.138 1 96.12 181 PHE B CA 1
ATOM 3912 C C . PHE B 1 181 ? 13.246 -24.323 -0.015 1 96.12 181 PHE B C 1
ATOM 3914 O O . PHE B 1 181 ? 13.875 -25.366 -0.2 1 96.12 181 PHE B O 1
ATOM 3921 N N . PRO B 1 182 ? 13.188 -23.687 1.147 1 94.68 182 PRO B N 1
ATOM 3922 C CA . PRO B 1 182 ? 13.553 -24.475 2.327 1 94.68 182 PRO B CA 1
ATOM 3923 C C . PRO B 1 182 ? 12.59 -25.631 2.586 1 94.68 182 PRO B C 1
ATOM 3925 O O . PRO B 1 182 ? 11.372 -25.45 2.523 1 94.68 182 PRO B O 1
ATOM 3928 N N . PRO B 1 183 ? 13.112 -26.788 2.889 1 94.41 183 PRO B N 1
ATOM 3929 C CA . PRO B 1 183 ? 12.238 -27.948 3.075 1 94.41 183 PRO B CA 1
ATOM 3930 C C . PRO B 1 183 ? 11.187 -27.728 4.161 1 94.41 183 PRO B C 1
ATOM 3932 O O . PRO B 1 183 ? 10.076 -28.255 4.066 1 94.41 183 PRO B O 1
ATOM 3935 N N . HIS B 1 184 ? 11.529 -26.963 5.149 1 93.46 184 HIS B N 1
ATOM 3936 C CA . HIS B 1 184 ? 10.641 -26.772 6.29 1 93.46 184 HIS B CA 1
ATOM 3937 C C . HIS B 1 184 ? 9.414 -25.953 5.902 1 93.46 184 HIS B C 1
ATOM 3939 O O . HIS B 1 184 ? 8.481 -25.811 6.695 1 93.46 184 HIS B O 1
ATOM 3945 N N . MET B 1 185 ? 9.375 -25.367 4.713 1 94.42 185 MET B N 1
ATOM 3946 C CA . MET B 1 185 ? 8.187 -24.679 4.216 1 94.42 185 MET B CA 1
ATOM 3947 C C . MET B 1 185 ? 7.056 -25.668 3.952 1 94.42 185 MET B C 1
ATOM 3949 O O . MET B 1 185 ? 5.881 -25.301 4.002 1 94.42 185 MET B O 1
ATOM 3953 N N . PHE B 1 186 ? 7.437 -26.904 3.7 1 95.12 186 PHE B N 1
ATOM 3954 C CA . PHE B 1 186 ? 6.459 -27.878 3.229 1 95.12 186 PHE B CA 1
ATOM 3955 C C . PHE B 1 186 ? 6.31 -29.021 4.225 1 95.12 186 PHE B C 1
ATOM 3957 O O . PHE B 1 186 ? 5.313 -29.745 4.202 1 95.12 186 PHE B O 1
ATOM 3964 N N . ASP B 1 187 ? 7.324 -29.246 5.034 1 94.36 187 ASP B N 1
ATOM 3965 C CA . ASP B 1 187 ? 7.343 -30.309 6.035 1 94.36 187 ASP B CA 1
ATOM 3966 C C . ASP B 1 187 ? 7.757 -29.768 7.402 1 94.36 187 ASP B C 1
ATOM 3968 O O . ASP B 1 187 ? 8.937 -29.5 7.638 1 94.36 187 ASP B O 1
ATOM 3972 N N . LEU B 1 188 ? 6.862 -29.757 8.274 1 93.22 188 LEU B N 1
ATOM 3973 C CA . LEU B 1 188 ? 7.078 -29.155 9.585 1 93.22 188 LEU B CA 1
ATOM 3974 C C . LEU B 1 188 ? 8.048 -29.991 10.414 1 93.22 188 LEU B C 1
ATOM 3976 O O . LEU B 1 188 ? 8.597 -29.509 11.407 1 93.22 188 LEU B O 1
ATOM 3980 N N . ALA B 1 189 ? 8.202 -31.237 10.029 1 93.55 189 ALA B N 1
ATOM 3981 C CA . ALA B 1 189 ? 9.147 -32.09 10.744 1 93.55 189 ALA B CA 1
ATOM 3982 C C . ALA B 1 189 ? 10.575 -31.572 10.597 1 93.55 189 ALA B C 1
ATOM 3984 O O . ALA B 1 189 ? 11.451 -31.913 11.394 1 93.55 189 ALA B O 1
ATOM 3985 N N . GLN B 1 190 ? 10.778 -30.716 9.629 1 92.13 190 GLN B N 1
ATOM 3986 C CA . GLN B 1 190 ? 12.107 -30.182 9.35 1 92.13 190 GLN B CA 1
ATOM 3987 C C . GLN B 1 190 ? 12.333 -28.86 10.079 1 92.13 190 GLN B C 1
ATOM 3989 O O . GLN B 1 190 ? 13.392 -28.244 9.943 1 92.13 190 GLN B O 1
ATOM 3994 N N . VAL B 1 191 ? 11.363 -28.386 10.8 1 91.95 191 VAL B N 1
ATOM 3995 C CA . VAL B 1 191 ? 11.494 -27.143 11.553 1 91.95 191 VAL B CA 1
ATOM 3996 C C . VAL B 1 191 ? 12.222 -27.41 12.868 1 91.95 191 VAL B C 1
ATOM 3998 O O . VAL B 1 191 ? 11.867 -28.333 13.605 1 91.95 191 VAL B O 1
ATOM 4001 N N . SER B 1 192 ? 13.129 -26.624 13.113 1 90.1 192 SER B N 1
ATOM 4002 C CA . SER B 1 192 ? 13.9 -26.792 14.341 1 90.1 192 SER B CA 1
ATOM 4003 C C . SER B 1 192 ? 13.068 -26.438 15.569 1 90.1 192 SER B C 1
ATOM 4005 O O . SER B 1 192 ? 12.177 -25.588 15.497 1 90.1 192 SER B O 1
ATOM 4007 N N . GLU B 1 193 ? 13.378 -26.977 16.665 1 91.42 193 GLU B N 1
ATOM 4008 C CA . GLU B 1 193 ? 12.65 -26.739 17.907 1 91.42 193 GLU B CA 1
ATOM 4009 C C . GLU B 1 193 ? 12.74 -25.275 18.329 1 91.42 193 GLU B C 1
ATOM 4011 O O . GLU B 1 193 ? 11.734 -24.668 18.702 1 91.42 193 GLU B O 1
ATOM 4016 N N . PRO B 1 194 ? 13.898 -24.701 18.18 1 90.13 194 PRO B N 1
ATOM 4017 C CA . PRO B 1 194 ? 13.976 -23.28 18.526 1 90.13 194 PRO B CA 1
ATOM 4018 C C . PRO B 1 194 ? 13.064 -22.411 17.663 1 90.13 194 PRO B C 1
ATOM 4020 O O . PRO B 1 194 ? 12.468 -21.451 18.159 1 90.13 194 PRO B O 1
ATOM 4023 N N . GLU B 1 195 ? 12.881 -22.692 16.453 1 87.17 195 GLU B N 1
ATOM 4024 C CA . GLU B 1 195 ? 12.057 -21.895 15.55 1 87.17 195 GLU B CA 1
ATOM 4025 C C . GLU B 1 195 ? 10.579 -21.998 15.916 1 87.17 195 GLU B C 1
ATOM 4027 O O . GLU B 1 195 ? 9.829 -21.03 15.773 1 87.17 195 GLU B O 1
ATOM 4032 N N . LYS B 1 196 ? 10.244 -23.095 16.335 1 88.18 196 LYS B N 1
ATOM 4033 C CA . LYS B 1 196 ? 8.849 -23.317 16.705 1 88.18 196 LYS B CA 1
ATOM 4034 C C . LYS B 1 196 ? 8.43 -22.392 17.845 1 88.18 196 LYS B C 1
ATOM 4036 O O . LYS B 1 196 ? 7.242 -22.113 18.019 1 88.18 196 LYS B O 1
ATOM 4041 N N . LYS B 1 197 ? 9.41 -21.934 18.548 1 86.77 197 LYS B N 1
ATOM 4042 C CA . LYS B 1 197 ? 9.122 -21.124 19.728 1 86.77 197 LYS B CA 1
ATOM 4043 C C . LYS B 1 197 ? 9.249 -19.635 19.416 1 86.77 197 LYS B C 1
ATOM 4045 O O . LYS B 1 197 ? 8.937 -18.791 20.259 1 86.77 197 LYS B O 1
ATOM 4050 N N . LEU B 1 198 ? 9.66 -19.362 18.245 1 82.15 198 LEU B N 1
ATOM 4051 C CA . LEU B 1 198 ? 9.887 -17.971 17.866 1 82.15 198 LEU B CA 1
ATOM 4052 C C . LEU B 1 198 ? 8.602 -17.332 17.351 1 82.15 198 LEU B C 1
ATOM 4054 O O . LEU B 1 198 ? 7.755 -18.013 16.768 1 82.15 198 LEU B O 1
ATOM 4058 N N . PRO B 1 199 ? 8.534 -16.008 17.628 1 80.47 199 PRO B N 1
ATOM 4059 C CA . PRO B 1 199 ? 7.426 -15.279 17.008 1 80.47 199 PRO B CA 1
ATOM 4060 C C . PRO B 1 199 ? 7.441 -15.366 15.483 1 80.47 199 PRO B C 1
ATOM 4062 O O . PRO B 1 199 ? 8.441 -15.785 14.896 1 80.47 199 PRO B O 1
ATOM 4065 N N . VAL B 1 200 ? 6.348 -15.023 14.962 1 81.56 200 VAL B N 1
ATOM 4066 C CA . VAL B 1 200 ? 6.208 -15.005 13.51 1 81.56 200 VAL B CA 1
ATOM 4067 C C . VAL B 1 200 ? 7.403 -14.288 12.885 1 81.56 200 VAL B C 1
ATOM 4069 O O . VAL B 1 200 ? 7.686 -13.135 13.217 1 81.56 200 VAL B O 1
ATOM 4072 N N . SER B 1 201 ? 8.152 -15.107 12.079 1 85.67 201 SER B N 1
ATOM 4073 C CA . SER B 1 201 ? 9.383 -14.59 11.49 1 85.67 201 SER B CA 1
ATOM 4074 C C . SER B 1 201 ? 9.314 -14.601 9.967 1 85.67 201 SER B C 1
ATOM 4076 O O . SER B 1 201 ? 8.36 -15.123 9.387 1 85.67 201 SER B O 1
ATOM 4078 N N . GLU B 1 202 ? 10.305 -14.081 9.39 1 93.3 202 GLU B N 1
ATOM 4079 C CA . GLU B 1 202 ? 10.404 -13.963 7.938 1 93.3 202 GLU B CA 1
ATOM 4080 C C . GLU B 1 202 ? 10.63 -15.325 7.287 1 93.3 202 GLU B C 1
ATOM 4082 O O . GLU B 1 202 ? 11.381 -16.151 7.809 1 93.3 202 GLU B O 1
ATOM 4087 N N . ARG B 1 203 ? 9.975 -15.554 6.139 1 95.29 203 ARG B N 1
ATOM 4088 C CA . ARG B 1 203 ? 10.201 -16.714 5.283 1 95.29 203 ARG B CA 1
ATOM 4089 C C . ARG B 1 203 ? 10.637 -16.287 3.886 1 95.29 203 ARG B C 1
ATOM 4091 O O . ARG B 1 203 ? 10.306 -15.189 3.435 1 95.29 203 ARG B O 1
ATOM 4098 N N . THR B 1 204 ? 11.365 -17.22 3.27 1 95.99 204 THR B N 1
ATOM 4099 C CA . THR B 1 204 ? 11.923 -16.822 1.983 1 95.99 204 THR B CA 1
ATOM 4100 C C . THR B 1 204 ? 11.386 -17.708 0.862 1 95.99 204 THR B C 1
ATOM 4102 O O . THR B 1 204 ? 11.179 -18.907 1.057 1 95.99 204 THR B O 1
ATOM 4105 N N . LEU B 1 205 ? 11.137 -17.111 -0.244 1 95.63 205 LEU B N 1
ATOM 4106 C CA . LEU B 1 205 ? 10.828 -17.737 -1.525 1 95.63 205 LEU B CA 1
ATOM 4107 C C . LEU B 1 205 ? 11.92 -17.446 -2.55 1 95.63 205 LEU B C 1
ATOM 4109 O O . LEU B 1 205 ? 12.424 -16.323 -2.625 1 95.63 205 LEU B O 1
ATOM 4113 N N . TRP B 1 206 ? 12.278 -18.508 -3.318 1 96.52 206 TRP B N 1
ATOM 4114 C CA . TRP B 1 206 ? 13.334 -18.346 -4.312 1 96.52 206 TRP B CA 1
ATOM 4115 C C . TRP B 1 206 ? 12.811 -18.639 -5.714 1 96.52 206 TRP B C 1
ATOM 4117 O O . TRP B 1 206 ? 12.169 -19.667 -5.942 1 96.52 206 TRP B O 1
ATOM 4127 N N . TYR B 1 207 ? 13.077 -17.685 -6.62 1 94.01 207 TYR B N 1
ATOM 4128 C CA . TYR B 1 207 ? 12.6 -17.745 -7.997 1 94.01 207 TYR B CA 1
ATOM 4129 C C . TYR B 1 207 ? 13.748 -17.549 -8.98 1 94.01 207 TYR B C 1
ATOM 4131 O O . TYR B 1 207 ? 14.747 -16.902 -8.657 1 94.01 207 TYR B O 1
ATOM 4139 N N . LYS B 1 208 ? 13.585 -18.082 -10.079 1 94.52 208 LYS B N 1
ATOM 4140 C CA . LYS B 1 208 ? 14.449 -17.761 -11.212 1 94.52 208 LYS B CA 1
ATOM 4141 C C . LYS B 1 208 ? 13.718 -17.965 -12.536 1 94.52 208 LYS B C 1
ATOM 4143 O O . LYS B 1 208 ? 12.932 -18.904 -12.679 1 94.52 208 LYS B O 1
ATOM 4148 N N . LEU B 1 209 ? 13.93 -17.079 -13.477 1 94.02 209 LEU B N 1
ATOM 4149 C CA . LEU B 1 209 ? 13.382 -17.263 -14.817 1 94.02 209 LEU B CA 1
ATOM 4150 C C . LEU B 1 209 ? 14.038 -18.451 -15.513 1 94.02 209 LEU B C 1
ATOM 4152 O O . LEU B 1 209 ? 15.261 -18.603 -15.471 1 94.02 209 LEU B O 1
ATOM 4156 N N . ARG B 1 210 ? 13.233 -19.279 -16.095 1 92.97 210 ARG B N 1
ATOM 4157 C CA . ARG B 1 210 ? 13.802 -20.367 -16.884 1 92.97 210 ARG B CA 1
ATOM 4158 C C . ARG B 1 210 ? 14.531 -19.83 -18.111 1 92.97 210 ARG B C 1
ATOM 4160 O O . ARG B 1 210 ? 14.034 -18.929 -18.789 1 92.97 210 ARG B O 1
ATOM 4167 N N . PRO B 1 211 ? 15.664 -20.368 -18.417 1 85.97 211 PRO B N 1
ATOM 4168 C CA . PRO B 1 211 ? 16.472 -19.864 -19.53 1 85.97 211 PRO B CA 1
ATOM 4169 C C . PRO B 1 211 ? 15.704 -19.831 -20.85 1 85.97 211 PRO B C 1
ATOM 4171 O O . PRO B 1 211 ? 15.947 -18.96 -21.689 1 85.97 211 PRO B O 1
ATOM 4174 N N . LYS B 1 212 ? 14.843 -20.616 -21.067 1 83.35 212 LYS B N 1
ATOM 4175 C CA . LYS B 1 212 ? 14.122 -20.741 -22.33 1 83.35 212 LYS B CA 1
ATOM 4176 C C . LYS B 1 212 ? 13.065 -19.649 -22.47 1 83.35 212 LYS B C 1
ATOM 4178 O O . LYS B 1 212 ? 12.498 -19.461 -23.549 1 83.35 212 LYS B O 1
ATOM 4183 N N . PHE B 1 213 ? 12.918 -18.879 -21.422 1 83.18 213 PHE B N 1
ATOM 4184 C CA . PHE B 1 213 ? 11.888 -17.847 -21.439 1 83.18 213 PHE B CA 1
ATOM 4185 C C . PHE B 1 213 ? 12.465 -16.5 -21.022 1 83.18 213 PHE B C 1
ATOM 4187 O O . PHE B 1 213 ? 12.035 -15.916 -20.025 1 83.18 213 PHE B O 1
ATOM 4194 N N . PRO B 1 214 ? 13.276 -15.985 -21.876 1 80.07 214 PRO B N 1
ATOM 4195 C CA . PRO B 1 214 ? 13.835 -14.674 -21.54 1 80.07 214 PRO B CA 1
ATOM 4196 C C . PRO B 1 214 ? 12.839 -13.536 -21.749 1 80.07 214 PRO B C 1
ATOM 4198 O O . PRO B 1 214 ? 11.854 -13.699 -22.474 1 80.07 214 PRO B O 1
ATOM 4201 N N . ALA B 1 215 ? 13.116 -12.46 -21.018 1 85.62 215 ALA B N 1
ATOM 4202 C CA . ALA B 1 215 ? 12.344 -11.252 -21.301 1 85.62 215 ALA B CA 1
ATOM 4203 C C . ALA B 1 215 ? 12.644 -10.725 -22.702 1 85.62 215 ALA B C 1
ATOM 4205 O O . ALA B 1 215 ? 13.803 -10.681 -23.12 1 85.62 215 ALA B O 1
ATOM 4206 N N . ALA B 1 216 ? 11.665 -10.306 -23.371 1 85.28 216 ALA B N 1
ATOM 4207 C CA . ALA B 1 216 ? 11.834 -9.838 -24.744 1 85.28 216 ALA B CA 1
ATOM 4208 C C . ALA B 1 216 ? 12.357 -8.404 -24.774 1 85.28 216 ALA B C 1
ATOM 4210 O O . ALA B 1 216 ? 13.045 -8.007 -25.718 1 85.28 216 ALA B O 1
ATOM 4211 N N . ASN B 1 217 ? 12.006 -7.591 -23.899 1 90.35 217 ASN B N 1
ATOM 4212 C CA . ASN B 1 217 ? 12.389 -6.186 -23.811 1 90.35 217 ASN B CA 1
ATOM 4213 C C . ASN B 1 217 ? 12.265 -5.66 -22.384 1 90.35 217 ASN B C 1
ATOM 4215 O O . ASN B 1 217 ? 11.898 -6.404 -21.473 1 90.35 217 ASN B O 1
ATOM 4219 N N . GLU B 1 218 ? 12.532 -4.442 -22.197 1 91.81 218 GLU B N 1
ATOM 4220 C CA . GLU B 1 218 ? 12.556 -3.844 -20.865 1 91.81 218 GLU B CA 1
ATOM 4221 C C . GLU B 1 218 ? 11.154 -3.774 -20.267 1 91.81 218 GLU B C 1
ATOM 4223 O O . GLU B 1 218 ? 10.978 -3.956 -19.06 1 91.81 218 GLU B O 1
ATOM 4228 N N . ILE B 1 219 ? 10.201 -3.478 -21.06 1 95.11 219 ILE B N 1
ATOM 4229 C CA . ILE B 1 219 ? 8.821 -3.409 -20.593 1 95.11 219 ILE B CA 1
ATOM 4230 C C . ILE B 1 219 ? 8.4 -4.761 -20.023 1 95.11 219 ILE B C 1
ATOM 4232 O O . ILE B 1 219 ? 7.813 -4.83 -18.94 1 95.11 219 ILE B O 1
ATOM 4236 N N . GLN B 1 220 ? 8.762 -5.819 -20.698 1 94.11 220 GLN B N 1
ATOM 4237 C CA . GLN B 1 220 ? 8.431 -7.157 -20.22 1 94.11 220 GLN B CA 1
ATOM 4238 C C . GLN B 1 220 ? 9.157 -7.47 -18.916 1 94.11 220 GLN B C 1
ATOM 4240 O O . GLN B 1 220 ? 8.626 -8.178 -18.058 1 94.11 220 GLN B O 1
ATOM 4245 N N . ARG B 1 221 ? 10.346 -6.983 -18.799 1 95.18 221 ARG B N 1
ATOM 4246 C CA . ARG B 1 221 ? 11.096 -7.24 -17.574 1 95.18 221 ARG B CA 1
ATOM 4247 C C . ARG B 1 221 ? 10.369 -6.675 -16.358 1 95.18 221 ARG B C 1
ATOM 4249 O O . ARG B 1 221 ? 10.338 -7.305 -15.299 1 95.18 221 ARG B O 1
ATOM 4256 N N . TRP B 1 222 ? 9.82 -5.514 -16.537 1 97.38 222 TRP B N 1
ATOM 4257 C CA . TRP B 1 222 ? 9.039 -4.934 -15.449 1 97.38 222 TRP B CA 1
ATOM 4258 C C . TRP B 1 222 ? 7.782 -5.756 -15.183 1 97.38 222 TRP B C 1
ATOM 4260 O O . TRP B 1 222 ? 7.401 -5.963 -14.028 1 97.38 222 TRP B O 1
ATOM 4270 N N . GLY B 1 223 ? 7.118 -6.208 -16.295 1 97.57 223 GLY B N 1
ATOM 4271 C CA . GLY B 1 223 ? 5.991 -7.113 -16.141 1 97.57 223 GLY B CA 1
ATOM 4272 C C . GLY B 1 223 ? 6.348 -8.393 -15.41 1 97.57 223 GLY B C 1
ATOM 4273 O O . GLY B 1 223 ? 5.61 -8.838 -14.529 1 97.57 223 GLY B O 1
ATOM 4274 N N . ILE B 1 224 ? 7.487 -8.962 -15.736 1 96.94 224 ILE B N 1
ATOM 4275 C CA . ILE B 1 224 ? 7.957 -10.194 -15.113 1 96.94 224 ILE B CA 1
ATOM 4276 C C . ILE B 1 224 ? 8.216 -9.955 -13.627 1 96.94 224 ILE B C 1
ATOM 4278 O O . ILE B 1 224 ? 7.898 -10.803 -12.791 1 96.94 224 ILE B O 1
ATOM 4282 N N . THR B 1 225 ? 8.769 -8.804 -13.286 1 97.29 225 THR B N 1
ATOM 4283 C CA . THR B 1 225 ? 8.976 -8.454 -11.885 1 97.29 225 THR B CA 1
ATOM 4284 C C . THR B 1 225 ? 7.664 -8.523 -11.11 1 97.29 225 THR B C 1
ATOM 4286 O O . THR B 1 225 ? 7.6 -9.131 -10.039 1 97.29 225 THR B O 1
ATOM 4289 N N . ALA B 1 226 ? 6.653 -7.956 -11.685 1 98.23 226 ALA B N 1
ATOM 4290 C CA . ALA B 1 226 ? 5.344 -7.985 -11.037 1 98.23 226 ALA B CA 1
ATOM 4291 C C . ALA B 1 226 ? 4.807 -9.411 -10.95 1 98.23 226 ALA B C 1
ATOM 4293 O O . ALA B 1 226 ? 4.26 -9.813 -9.92 1 98.23 226 ALA B O 1
ATOM 4294 N N . TYR B 1 227 ? 4.962 -10.178 -11.968 1 97.16 227 TYR B N 1
ATOM 4295 C CA . TYR B 1 227 ? 4.463 -11.544 -12.067 1 97.16 227 TYR B CA 1
ATOM 4296 C C . TYR B 1 227 ? 4.987 -12.402 -10.921 1 97.16 227 TYR B C 1
ATOM 4298 O O . TYR B 1 227 ? 4.24 -13.187 -10.333 1 97.16 227 TYR B O 1
ATOM 4306 N N . LEU B 1 228 ? 6.183 -12.223 -10.56 1 96.52 228 LEU B N 1
ATOM 4307 C CA . LEU B 1 228 ? 6.882 -13.075 -9.605 1 96.52 228 LEU B CA 1
ATOM 4308 C C . LEU B 1 228 ? 6.425 -12.783 -8.179 1 96.52 228 LEU B C 1
ATOM 4310 O O . LEU B 1 228 ? 6.434 -13.672 -7.325 1 96.52 228 LEU B O 1
ATOM 4314 N N . THR B 1 229 ? 5.973 -11.604 -7.908 1 97.3 229 THR B N 1
ATOM 4315 C CA . THR B 1 229 ? 5.833 -11.115 -6.541 1 97.3 229 THR B CA 1
ATOM 4316 C C . THR B 1 229 ? 4.609 -11.73 -5.869 1 97.3 229 THR B C 1
ATOM 4318 O O . THR B 1 229 ? 4.494 -11.714 -4.642 1 97.3 229 THR B O 1
ATOM 4321 N N . ASP B 1 230 ? 3.726 -12.278 -6.668 1 96.42 230 ASP B N 1
ATOM 4322 C CA . ASP B 1 230 ? 2.466 -12.734 -6.09 1 96.42 230 ASP B CA 1
ATOM 4323 C C . ASP B 1 230 ? 2.484 -14.243 -5.856 1 96.42 230 ASP B C 1
ATOM 4325 O O . ASP B 1 230 ? 1.579 -14.789 -5.221 1 96.42 230 ASP B O 1
ATOM 4329 N N . TYR B 1 231 ? 3.438 -14.963 -6.35 1 94.82 231 TYR B N 1
ATOM 4330 C CA . TYR B 1 231 ? 3.461 -16.417 -6.232 1 94.82 231 TYR B CA 1
ATOM 4331 C C . TYR B 1 231 ? 3.742 -16.844 -4.797 1 94.82 231 TYR B C 1
ATOM 4333 O O . TYR B 1 231 ? 4.694 -16.366 -4.175 1 94.82 231 TYR B O 1
ATOM 4341 N N . PHE B 1 232 ? 2.966 -17.682 -4.226 1 94.3 232 PHE B N 1
ATOM 4342 C CA . PHE B 1 232 ? 3.059 -18.301 -2.909 1 94.3 232 PHE B CA 1
ATOM 4343 C C . PHE B 1 232 ? 3.06 -17.243 -1.812 1 94.3 232 PHE B C 1
ATOM 4345 O O . PHE B 1 232 ? 3.332 -17.547 -0.649 1 94.3 232 PHE B O 1
ATOM 4352 N N . TYR B 1 233 ? 2.825 -16.016 -2.199 1 94.76 233 TYR B N 1
ATOM 4353 C CA . TYR B 1 233 ? 2.979 -14.888 -1.287 1 94.76 233 TYR B CA 1
ATOM 4354 C C . TYR B 1 233 ? 2.047 -15.025 -0.089 1 94.76 233 TYR B C 1
ATOM 4356 O O . TYR B 1 233 ? 2.502 -15.234 1.038 1 94.76 233 TYR B O 1
ATOM 4364 N N . LEU B 1 234 ? 0.792 -15.074 -0.329 1 92.81 234 LEU B N 1
ATOM 4365 C CA . LEU B 1 234 ? -0.174 -15.186 0.758 1 92.81 234 LEU B CA 1
ATOM 4366 C C . LEU B 1 234 ? -0.094 -16.559 1.417 1 92.81 234 LEU B C 1
ATOM 4368 O O . LEU B 1 234 ? -0.322 -16.688 2.622 1 92.81 234 LEU B O 1
ATOM 4372 N N . ASN B 1 235 ? 0.302 -17.558 0.667 1 92.82 235 ASN B N 1
ATOM 4373 C CA . ASN B 1 235 ? 0.445 -18.91 1.196 1 92.82 235 ASN B CA 1
ATOM 4374 C C . ASN B 1 235 ? 1.538 -18.982 2.26 1 92.82 235 ASN B C 1
ATOM 4376 O O . ASN B 1 235 ? 1.499 -19.847 3.137 1 92.82 235 ASN B O 1
ATOM 4380 N N . THR B 1 236 ? 2.487 -18.085 2.151 1 94.23 236 THR B N 1
ATOM 4381 C CA . THR B 1 236 ? 3.583 -18.061 3.113 1 94.23 236 THR B CA 1
ATOM 4382 C C . THR B 1 236 ? 3.057 -17.829 4.527 1 94.23 236 THR B C 1
ATOM 4384 O O . THR B 1 236 ? 3.696 -18.222 5.505 1 94.23 236 THR B O 1
ATOM 4387 N N . ASN B 1 237 ? 1.887 -17.246 4.6 1 91.92 237 ASN B N 1
ATOM 4388 C CA . ASN B 1 237 ? 1.262 -17.034 5.901 1 91.92 237 ASN B CA 1
ATOM 4389 C C . ASN B 1 237 ? 1.066 -18.35 6.649 1 91.92 237 ASN B C 1
ATOM 4391 O O . ASN B 1 237 ? 1.106 -18.381 7.881 1 91.92 237 ASN B O 1
ATOM 4395 N N . MET B 1 238 ? 0.843 -19.454 5.922 1 91.57 238 MET B N 1
ATOM 4396 C CA . MET B 1 238 ? 0.721 -20.765 6.552 1 91.57 238 MET B CA 1
ATOM 4397 C C . MET B 1 238 ? 1.993 -21.125 7.311 1 91.57 238 MET B C 1
ATOM 4399 O O . MET B 1 238 ? 1.941 -21.454 8.498 1 91.57 238 MET B O 1
ATOM 4403 N N . ARG B 1 239 ? 3.083 -20.908 6.678 1 92.36 239 ARG B N 1
ATOM 4404 C CA . ARG B 1 239 ? 4.341 -21.271 7.323 1 92.36 239 ARG B CA 1
ATOM 4405 C C . ARG B 1 239 ? 4.674 -20.304 8.454 1 92.36 239 ARG B C 1
ATOM 4407 O O . ARG B 1 239 ? 5.258 -20.701 9.464 1 92.36 239 ARG B O 1
ATOM 4414 N N . LEU B 1 240 ? 4.317 -19.139 8.276 1 90.75 240 LEU B N 1
ATOM 4415 C CA . LEU B 1 240 ? 4.525 -18.142 9.32 1 90.75 240 LEU B CA 1
ATOM 4416 C C . LEU B 1 240 ? 3.727 -18.491 10.572 1 90.75 240 LEU B C 1
ATOM 4418 O O . LEU B 1 240 ? 4.026 -17.997 11.662 1 90.75 240 LEU B O 1
ATOM 4422 N N . ASN B 1 241 ? 2.744 -19.395 10.417 1 88.72 241 ASN B N 1
ATOM 4423 C CA . ASN B 1 241 ? 1.918 -19.846 11.532 1 88.72 241 ASN B CA 1
ATOM 4424 C C . ASN B 1 241 ? 2.044 -21.351 11.75 1 88.72 241 ASN B C 1
ATOM 4426 O O . ASN B 1 241 ? 1.066 -22.017 12.093 1 88.72 241 ASN B O 1
ATOM 4430 N N . MET B 1 242 ? 3.098 -21.922 11.416 1 90.52 242 MET B N 1
ATOM 4431 C CA . MET B 1 242 ? 3.507 -23.295 11.697 1 90.52 242 MET B CA 1
ATOM 4432 C C . MET B 1 242 ? 2.555 -24.291 11.043 1 90.52 242 MET B C 1
ATOM 4434 O O . MET B 1 242 ? 2.114 -25.247 11.683 1 90.52 242 MET B O 1
ATOM 4438 N N . ARG B 1 243 ? 2.3 -23.953 9.831 1 91.25 243 ARG B N 1
ATOM 4439 C CA . ARG B 1 243 ? 1.59 -24.844 8.92 1 91.25 243 ARG B CA 1
ATOM 4440 C C . ARG B 1 243 ? 2.31 -24.944 7.579 1 91.25 243 ARG B C 1
ATOM 4442 O O . ARG B 1 243 ? 2.88 -23.962 7.1 1 91.25 243 ARG B O 1
ATOM 4449 N N . PRO B 1 244 ? 2.2 -26.105 6.986 1 93.07 244 PRO B N 1
ATOM 4450 C CA . PRO B 1 244 ? 2.884 -26.235 5.697 1 93.07 244 PRO B CA 1
ATOM 4451 C C . PRO B 1 244 ? 2.29 -25.33 4.62 1 93.07 244 PRO B C 1
ATOM 4453 O O . PRO B 1 244 ? 1.086 -25.062 4.629 1 93.07 244 PRO B O 1
ATOM 4456 N N . LEU B 1 245 ? 3.107 -24.912 3.794 1 92.59 245 LEU B N 1
ATOM 4457 C CA . LEU B 1 245 ? 2.651 -24.172 2.622 1 92.59 245 LEU B CA 1
ATOM 4458 C C . LEU B 1 245 ? 1.6 -24.965 1.854 1 92.59 245 LEU B C 1
ATOM 4460 O O . LEU B 1 245 ? 1.606 -26.198 1.877 1 92.59 245 LEU B O 1
ATOM 4464 N N . MET B 1 246 ? 0.595 -24.239 1.198 1 90.3 246 MET B N 1
ATOM 4465 C CA . MET B 1 246 ? -0.423 -24.784 0.304 1 90.3 246 MET B CA 1
ATOM 4466 C C . MET B 1 246 ? -1.423 -25.638 1.075 1 90.3 246 MET B C 1
ATOM 4468 O O . MET B 1 246 ? -1.913 -26.645 0.56 1 90.3 246 MET B O 1
ATOM 4472 N N . THR B 1 247 ? -1.612 -25.436 2.375 1 87.78 247 THR B N 1
ATOM 4473 C CA . THR B 1 247 ? -2.575 -26.174 3.185 1 87.78 247 THR B CA 1
ATOM 4474 C C . THR B 1 247 ? -3.684 -25.252 3.683 1 87.78 247 THR B C 1
ATOM 4476 O O . THR B 1 247 ? -4.44 -25.613 4.586 1 87.78 247 THR B O 1
ATOM 4479 N N . THR B 1 248 ? -3.702 -24.035 3.144 1 84.41 248 THR B N 1
ATOM 4480 C CA . THR B 1 248 ? -4.699 -23.06 3.573 1 84.41 248 THR B CA 1
ATOM 4481 C C . THR B 1 248 ? -6.103 -23.514 3.182 1 84.41 248 THR B C 1
ATOM 4483 O O . THR B 1 248 ? -6.291 -24.129 2.131 1 84.41 248 THR B O 1
ATOM 4486 N N . LYS B 1 249 ? -7.105 -23.233 4.023 1 83.1 249 LYS B N 1
ATOM 4487 C CA . LYS B 1 249 ? -8.503 -23.525 3.717 1 83.1 249 LYS B CA 1
ATOM 4488 C C . LYS B 1 249 ? -9.093 -22.472 2.783 1 83.1 249 LYS B C 1
ATOM 4490 O O . LYS B 1 249 ? -9.711 -22.81 1.771 1 83.1 249 LYS B O 1
ATOM 4495 N N . ILE B 1 250 ? -8.879 -21.216 3.148 1 82.49 250 ILE B N 1
ATOM 4496 C CA . ILE B 1 250 ? -9.29 -20.071 2.344 1 82.49 250 ILE B CA 1
ATOM 4497 C C . ILE B 1 250 ? -8.127 -19.09 2.211 1 82.49 250 ILE B C 1
ATOM 4499 O O . ILE B 1 250 ? -7.485 -18.74 3.204 1 82.49 250 ILE B O 1
ATOM 4503 N N . SER B 1 251 ? -7.793 -18.799 1.07 1 87.45 251 SER B N 1
ATOM 4504 C CA . SER B 1 251 ? -6.762 -17.808 0.778 1 87.45 251 SER B CA 1
ATOM 4505 C C . SER B 1 251 ? -7.146 -16.946 -0.42 1 87.45 251 SER B C 1
ATOM 4507 O O . SER B 1 251 ? -7.108 -17.409 -1.562 1 87.45 251 SER B O 1
ATOM 4509 N N . VAL B 1 252 ? -7.535 -15.747 -0.132 1 89.82 252 VAL B N 1
ATOM 4510 C CA . VAL B 1 252 ? -7.943 -14.827 -1.188 1 89.82 252 VAL B CA 1
ATOM 4511 C C . VAL B 1 252 ? -7.214 -13.495 -1.024 1 89.82 252 VAL B C 1
ATOM 4513 O O . VAL B 1 252 ? -7.319 -12.848 0.02 1 89.82 252 VAL B O 1
ATOM 4516 N N . SER B 1 253 ? -6.491 -13.185 -2.052 1 94.69 253 SER B N 1
ATOM 4517 C CA . SER B 1 253 ? -5.839 -11.88 -2.054 1 94.69 253 SER B CA 1
ATOM 4518 C C . SER B 1 253 ? -6.839 -10.763 -2.333 1 94.69 253 SER B C 1
ATOM 4520 O O . SER B 1 253 ? -7.666 -10.875 -3.24 1 94.69 253 SER B O 1
ATOM 4522 N N . LEU B 1 254 ? -6.78 -9.722 -1.57 1 96.36 254 LEU B N 1
ATOM 4523 C CA . LEU B 1 254 ? -7.665 -8.582 -1.778 1 96.36 254 LEU B CA 1
ATOM 4524 C C . LEU B 1 254 ? -6.969 -7.495 -2.591 1 96.36 254 LEU B C 1
ATOM 4526 O O . LEU B 1 254 ? -7.588 -6.865 -3.451 1 96.36 254 LEU B O 1
ATOM 4530 N N . ASP B 1 255 ? -5.751 -7.311 -2.326 1 98.37 255 ASP B N 1
ATOM 4531 C CA . ASP B 1 255 ? -4.943 -6.306 -3.01 1 98.37 255 ASP B CA 1
ATOM 4532 C C . ASP B 1 255 ? -3.49 -6.758 -3.129 1 98.37 255 ASP B C 1
ATOM 4534 O O . ASP B 1 255 ? -3.123 -7.825 -2.634 1 98.37 255 ASP B O 1
ATOM 4538 N N . HIS B 1 256 ? -2.727 -6.075 -3.881 1 98.67 256 HIS B N 1
ATOM 4539 C CA . HIS B 1 256 ? -1.297 -6.306 -4.047 1 98.67 256 HIS B CA 1
ATOM 4540 C C . HIS B 1 256 ? -0.58 -5.033 -4.482 1 98.67 256 HIS B C 1
ATOM 4542 O O . HIS B 1 256 ? -0.932 -4.434 -5.5 1 98.67 256 HIS B O 1
ATOM 4548 N N . ILE B 1 257 ? 0.371 -4.606 -3.679 1 98.85 257 ILE B N 1
ATOM 4549 C CA . ILE B 1 257 ? 1.129 -3.393 -3.966 1 98.85 257 ILE B CA 1
ATOM 4550 C C . ILE B 1 257 ? 2.589 -3.749 -4.237 1 98.85 257 ILE B C 1
ATOM 4552 O O . ILE B 1 257 ? 3.172 -4.58 -3.536 1 98.85 257 ILE B O 1
ATOM 4556 N N . ILE B 1 258 ? 3.107 -3.145 -5.233 1 98.82 258 ILE B N 1
ATOM 4557 C CA . ILE B 1 258 ? 4.519 -3.304 -5.563 1 98.82 258 ILE B CA 1
ATOM 4558 C C . ILE B 1 258 ? 5.177 -1.932 -5.691 1 98.82 258 ILE B C 1
ATOM 4560 O O . ILE B 1 258 ? 4.696 -1.073 -6.435 1 98.82 258 ILE B O 1
ATOM 4564 N N . TYR B 1 259 ? 6.188 -1.698 -4.964 1 98.62 259 TYR B N 1
ATOM 4565 C CA . TYR B 1 259 ? 7.1 -0.585 -5.199 1 98.62 259 TYR B CA 1
ATOM 4566 C C . TYR B 1 259 ? 8.356 -1.053 -5.925 1 98.62 259 TYR B C 1
ATOM 4568 O O . TYR B 1 259 ? 9.18 -1.771 -5.353 1 98.62 259 TYR B O 1
ATOM 4576 N N . PHE B 1 260 ? 8.516 -0.56 -7.095 1 97.96 260 PHE B N 1
ATOM 4577 C CA . PHE B 1 260 ? 9.586 -1.051 -7.956 1 97.96 260 PHE B CA 1
ATOM 4578 C C . PHE B 1 260 ? 10.879 -0.288 -7.701 1 97.96 260 PHE B C 1
ATOM 4580 O O . PHE B 1 260 ? 10.86 0.93 -7.509 1 97.96 260 PHE B O 1
ATOM 4587 N N . ARG B 1 261 ? 11.958 -1.045 -7.733 1 96.22 261 ARG B N 1
ATOM 4588 C CA . ARG B 1 261 ? 13.27 -0.413 -7.634 1 96.22 261 ARG B CA 1
ATOM 4589 C C . ARG B 1 261 ? 14.115 -0.709 -8.868 1 96.22 261 ARG B C 1
ATOM 4591 O O . ARG B 1 261 ? 14.637 0.209 -9.505 1 96.22 261 ARG B O 1
ATOM 4598 N N . GLU B 1 262 ? 14.215 -2.001 -9.195 1 94.54 262 GLU B N 1
ATOM 4599 C CA . GLU B 1 262 ? 14.968 -2.469 -10.354 1 94.54 262 GLU B CA 1
ATOM 4600 C C . GLU B 1 262 ? 14.236 -3.603 -11.066 1 94.54 262 GLU B C 1
ATOM 4602 O O . GLU B 1 262 ? 13.544 -4.399 -10.429 1 94.54 262 GLU B O 1
ATOM 4607 N N . PRO B 1 263 ? 14.356 -3.633 -12.415 1 94.16 263 PRO B N 1
ATOM 4608 C CA . PRO B 1 263 ? 13.788 -4.792 -13.107 1 94.16 263 PRO B CA 1
ATOM 4609 C C . PRO B 1 263 ? 14.592 -6.07 -12.876 1 94.16 263 PRO B C 1
ATOM 4611 O O . PRO B 1 263 ? 15.81 -6.012 -12.692 1 94.16 263 PRO B O 1
ATOM 4614 N N . VAL B 1 264 ? 13.952 -7.197 -12.937 1 95.07 264 VAL B N 1
ATOM 4615 C CA . VAL B 1 264 ? 14.628 -8.473 -12.722 1 95.07 264 VAL B CA 1
ATOM 4616 C C . VAL B 1 264 ? 15.563 -8.766 -13.892 1 95.07 264 VAL B C 1
ATOM 4618 O O . VAL B 1 264 ? 15.262 -8.422 -15.038 1 95.07 264 VAL B O 1
ATOM 4621 N N . ALA B 1 265 ? 16.687 -9.367 -13.6 1 92.39 265 ALA B N 1
ATOM 4622 C CA . ALA B 1 265 ? 17.626 -9.853 -14.608 1 92.39 265 ALA B CA 1
ATOM 4623 C C . ALA B 1 265 ? 17.362 -11.319 -14.942 1 92.39 265 ALA B C 1
ATOM 4625 O O . ALA B 1 265 ? 16.787 -12.052 -14.134 1 92.39 265 ALA B O 1
ATOM 4626 N N . ASP B 1 266 ? 17.798 -11.669 -16.063 1 90.86 266 ASP B N 1
ATOM 4627 C CA . ASP B 1 266 ? 17.564 -13.038 -16.512 1 90.86 266 ASP B CA 1
ATOM 4628 C C . ASP B 1 266 ? 18.499 -14.017 -15.804 1 90.86 266 ASP B C 1
ATOM 4630 O O . ASP B 1 266 ? 19.661 -13.696 -15.547 1 90.86 266 ASP B O 1
ATOM 4634 N N . HIS B 1 267 ? 17.957 -15.078 -15.447 1 87.91 267 HIS B N 1
ATOM 4635 C CA . HIS B 1 267 ? 18.667 -16.309 -15.118 1 87.91 267 HIS B CA 1
ATOM 4636 C C . HIS B 1 267 ? 19.429 -16.171 -13.804 1 87.91 267 HIS B C 1
ATOM 4638 O O . HIS B 1 267 ? 20.487 -16.78 -13.629 1 87.91 267 HIS B O 1
ATOM 4644 N N . GLN B 1 268 ? 19.057 -15.301 -12.981 1 92.85 268 GLN B N 1
ATOM 4645 C CA . GLN B 1 268 ? 19.594 -15.177 -11.63 1 92.85 268 GLN B CA 1
ATOM 4646 C C . GLN B 1 268 ? 18.513 -15.429 -10.583 1 92.85 268 GLN B C 1
ATOM 4648 O O . GLN B 1 268 ? 17.346 -15.093 -10.795 1 92.85 268 GLN B O 1
ATOM 4653 N N . TRP B 1 269 ? 18.991 -15.963 -9.544 1 95.65 269 TRP B N 1
ATOM 4654 C CA . TRP B 1 269 ? 18.042 -16.261 -8.477 1 95.65 269 TRP B CA 1
ATOM 4655 C C . TRP B 1 269 ? 17.597 -14.985 -7.771 1 95.65 269 TRP B C 1
ATOM 4657 O O . TRP B 1 269 ? 18.399 -14.072 -7.561 1 95.65 269 TRP B O 1
ATOM 4667 N N . LEU B 1 270 ? 16.383 -14.994 -7.475 1 96.87 270 LEU B N 1
ATOM 4668 C CA . LEU B 1 270 ? 15.769 -13.966 -6.643 1 96.87 270 LEU B CA 1
ATOM 4669 C C . LEU B 1 270 ? 15.341 -14.539 -5.296 1 96.87 270 LEU B C 1
ATOM 4671 O O . LEU B 1 270 ? 14.929 -15.698 -5.213 1 96.87 270 LEU B O 1
ATOM 4675 N N . VAL B 1 271 ? 15.447 -13.745 -4.299 1 97.46 271 VAL B N 1
ATOM 4676 C CA . VAL B 1 271 ? 14.968 -14.136 -2.977 1 97.46 271 VAL B CA 1
ATOM 4677 C C . VAL B 1 271 ? 13.914 -13.143 -2.493 1 97.46 271 VAL B C 1
ATOM 4679 O O . VAL B 1 271 ? 14.161 -11.935 -2.459 1 97.46 271 VAL B O 1
ATOM 4682 N N . HIS B 1 272 ? 12.808 -13.653 -2.229 1 97.49 272 HIS B N 1
ATOM 4683 C CA . HIS B 1 272 ? 11.701 -12.869 -1.693 1 97.49 272 HIS B CA 1
ATOM 4684 C C . HIS B 1 272 ? 11.51 -13.132 -0.203 1 97.49 272 HIS B C 1
ATOM 4686 O O . HIS B 1 272 ? 11.005 -14.187 0.186 1 97.49 272 HIS B O 1
ATOM 4692 N N . GLY B 1 273 ? 11.966 -12.17 0.652 1 97.08 273 GLY B N 1
ATOM 4693 C CA . GLY B 1 273 ? 11.677 -12.253 2.075 1 97.08 273 GLY B CA 1
ATOM 4694 C C . GLY B 1 273 ? 10.283 -11.771 2.43 1 97.08 273 GLY B C 1
ATOM 4695 O O . GLY B 1 273 ? 9.937 -10.615 2.179 1 97.08 273 GLY B O 1
ATOM 4696 N N . VAL B 1 274 ? 9.457 -12.654 3 1 96.91 274 VAL B N 1
ATOM 4697 C CA . VAL B 1 274 ? 8.048 -12.363 3.244 1 96.91 274 VAL B CA 1
ATOM 4698 C C . VAL B 1 274 ? 7.76 -12.424 4.742 1 96.91 274 VAL B C 1
ATOM 4700 O O . VAL B 1 274 ? 8.203 -13.347 5.429 1 96.91 274 VAL B O 1
ATOM 4703 N N . LYS B 1 275 ? 7.033 -11.466 5.251 1 95.38 275 LYS B N 1
ATOM 4704 C CA . LYS B 1 275 ? 6.648 -11.368 6.656 1 95.38 275 LYS B CA 1
ATOM 4705 C C . LYS B 1 275 ? 5.154 -11.088 6.798 1 95.38 275 LYS B C 1
ATOM 4707 O O . LYS B 1 275 ? 4.539 -10.505 5.903 1 95.38 275 LYS B O 1
ATOM 4712 N N . SER B 1 276 ? 4.648 -11.547 7.853 1 94.67 276 SER B N 1
ATOM 4713 C CA . SER B 1 276 ? 3.294 -11.172 8.245 1 94.67 276 SER B CA 1
ATOM 4714 C C . SER B 1 276 ? 3.307 -10.028 9.253 1 94.67 276 SER B C 1
ATOM 4716 O O . SER B 1 276 ? 3.821 -10.178 10.364 1 94.67 276 SER B O 1
ATOM 4718 N N . LEU B 1 277 ? 2.718 -8.93 8.895 1 94.06 277 LEU B N 1
ATOM 4719 C CA . LEU B 1 277 ? 2.691 -7.781 9.793 1 94.06 277 LEU B CA 1
ATOM 4720 C C . LEU B 1 277 ? 1.653 -7.975 10.893 1 94.06 277 LEU B C 1
ATOM 4722 O O . LEU B 1 277 ? 1.913 -7.671 12.059 1 94.06 277 LEU B O 1
ATOM 4726 N N . SER B 1 278 ? 0.539 -8.424 10.497 1 94.36 278 SER B N 1
ATOM 4727 C CA . SER B 1 278 ? -0.538 -8.667 11.451 1 94.36 278 SER B CA 1
ATOM 4728 C C . SER B 1 278 ? -1.606 -9.58 10.858 1 94.36 278 SER B C 1
ATOM 4730 O O . SER B 1 278 ? -1.738 -9.678 9.637 1 94.36 278 SER B O 1
ATOM 4732 N N . CYS B 1 279 ? -2.268 -10.214 11.731 1 93.14 279 CYS B N 1
ATOM 4733 C CA . CYS B 1 279 ? -3.448 -10.998 11.387 1 93.14 279 CYS B CA 1
ATOM 4734 C C . CYS B 1 279 ? -4.568 -10.769 12.396 1 93.14 279 CYS B C 1
ATOM 4736 O O . CYS B 1 279 ? -4.308 -10.554 13.581 1 93.14 279 CYS B O 1
ATOM 4738 N N . GLY B 1 280 ? -5.742 -10.803 11.879 1 88.9 280 GLY B N 1
ATOM 4739 C CA . GLY B 1 280 ? -6.938 -10.704 12.7 1 88.9 280 GLY B CA 1
ATOM 4740 C C . GLY B 1 280 ? -8.22 -10.709 11.889 1 88.9 280 GLY B C 1
ATOM 4741 O O . GLY B 1 280 ? -8.25 -10.211 10.762 1 88.9 280 GLY B O 1
ATOM 4742 N N . ASP B 1 281 ? -9.208 -11.249 12.473 1 85.52 281 ASP B N 1
ATOM 4743 C CA . ASP B 1 281 ? -10.516 -11.288 11.826 1 85.52 281 ASP B CA 1
ATOM 4744 C C . ASP B 1 281 ? -10.423 -11.918 10.438 1 85.52 281 ASP B C 1
ATOM 4746 O O . ASP B 1 281 ? -10.932 -11.361 9.463 1 85.52 281 ASP B O 1
ATOM 4750 N N . SER B 1 282 ? -9.613 -12.91 10.284 1 87.73 282 SER B N 1
ATOM 4751 C CA . SER B 1 282 ? -9.46 -13.725 9.083 1 87.73 282 SER B CA 1
ATOM 4752 C C . SER B 1 282 ? -8.69 -12.975 8.001 1 87.73 282 SER B C 1
ATOM 4754 O O . SER B 1 282 ? -8.727 -13.354 6.829 1 87.73 282 SER B O 1
ATOM 4756 N N . LYS B 1 283 ? -8.068 -11.891 8.413 1 92.19 283 LYS B N 1
ATOM 4757 C CA . LYS B 1 283 ? -7.279 -11.12 7.457 1 92.19 283 LYS B CA 1
ATOM 4758 C C . LYS B 1 283 ? -5.82 -11.026 7.897 1 92.19 283 LYS B C 1
ATOM 4760 O O . LYS B 1 283 ? -5.527 -11.022 9.094 1 92.19 283 LYS B O 1
ATOM 4765 N N . CYS B 1 284 ? -5.001 -10.976 6.924 1 94.56 284 CYS B N 1
ATOM 4766 C CA . CYS B 1 284 ? -3.575 -10.81 7.181 1 94.56 284 CYS B CA 1
ATOM 4767 C C . CYS B 1 284 ? -2.977 -9.744 6.27 1 94.56 284 CYS B C 1
ATOM 4769 O O . CYS B 1 284 ? -3.386 -9.608 5.116 1 94.56 284 CYS B O 1
ATOM 4771 N N . ILE B 1 285 ? -2.092 -9.007 6.826 1 96.77 285 ILE B N 1
ATOM 4772 C CA . ILE B 1 285 ? -1.293 -8.063 6.052 1 96.77 285 ILE B CA 1
ATOM 4773 C C . ILE B 1 285 ? 0.144 -8.567 5.95 1 96.77 285 ILE B C 1
ATOM 4775 O O . ILE B 1 285 ? 0.818 -8.753 6.966 1 96.77 285 ILE B O 1
ATOM 4779 N N . MET B 1 286 ? 0.523 -8.743 4.719 1 96.8 286 MET B N 1
ATOM 4780 C CA . MET B 1 286 ? 1.859 -9.264 4.442 1 96.8 286 MET B CA 1
ATOM 4781 C C . MET B 1 286 ? 2.742 -8.192 3.814 1 96.8 286 MET B C 1
ATOM 4783 O O . MET B 1 286 ? 2.248 -7.306 3.114 1 96.8 286 MET B O 1
ATOM 4787 N N . THR B 1 287 ? 3.979 -8.313 4.079 1 97.17 287 THR B N 1
ATOM 4788 C CA . THR B 1 287 ? 4.974 -7.47 3.424 1 97.17 287 THR B CA 1
ATOM 4789 C C . THR B 1 287 ? 6.146 -8.309 2.922 1 97.17 287 THR B C 1
ATOM 4791 O O . THR B 1 287 ? 6.36 -9.429 3.389 1 97.17 287 THR B O 1
ATOM 4794 N N . GLY B 1 288 ? 6.806 -7.789 1.882 1 97.4 288 GLY B N 1
ATOM 4795 C CA . GLY B 1 288 ? 7.928 -8.523 1.318 1 97.4 288 GLY B CA 1
ATOM 4796 C C . GLY B 1 288 ? 8.957 -7.625 0.658 1 97.4 288 GLY B C 1
ATOM 4797 O O . GLY B 1 288 ? 8.665 -6.472 0.333 1 97.4 288 GLY B O 1
ATOM 4798 N N . GLU B 1 289 ? 10.109 -8.154 0.557 1 97.68 289 GLU B N 1
ATOM 4799 C CA . GLU B 1 289 ? 11.214 -7.552 -0.183 1 97.68 289 GLU B CA 1
ATOM 4800 C C . GLU B 1 289 ? 11.845 -8.554 -1.145 1 97.68 289 GLU B C 1
ATOM 4802 O O . GLU B 1 289 ? 12.22 -9.658 -0.742 1 97.68 289 GLU B O 1
ATOM 4807 N N . LEU B 1 290 ? 11.897 -8.161 -2.346 1 97.95 290 LEU B N 1
ATOM 4808 C CA . LEU B 1 290 ? 12.477 -8.994 -3.394 1 97.95 290 LEU B CA 1
ATOM 4809 C C . LEU B 1 290 ? 13.895 -8.54 -3.726 1 97.95 290 LEU B C 1
ATOM 4811 O O . LEU B 1 290 ? 14.119 -7.368 -4.038 1 97.95 290 LEU B O 1
ATOM 4815 N N . PHE B 1 291 ? 14.816 -9.516 -3.701 1 97.85 291 PHE B N 1
ATOM 4816 C CA . PHE B 1 291 ? 16.218 -9.199 -3.948 1 97.85 291 PHE B CA 1
ATOM 4817 C C . PHE B 1 291 ? 16.766 -10.029 -5.103 1 97.85 291 PHE B C 1
ATOM 4819 O O . PHE B 1 291 ? 16.361 -11.177 -5.295 1 97.85 291 PHE B O 1
ATOM 4826 N N . GLN B 1 292 ? 17.595 -9.524 -5.803 1 97.11 292 GLN B N 1
ATOM 4827 C CA . GLN B 1 292 ? 18.5 -10.217 -6.715 1 97.11 292 GLN B CA 1
ATOM 4828 C C . GLN B 1 292 ? 19.957 -9.914 -6.38 1 97.11 292 GLN B C 1
ATOM 4830 O O . GLN B 1 292 ? 20.451 -8.821 -6.664 1 97.11 292 GLN B O 1
ATOM 4835 N N . GLY B 1 293 ? 20.649 -10.928 -5.804 1 94.42 293 GLY B N 1
ATOM 4836 C CA . GLY B 1 293 ? 21.894 -10.605 -5.124 1 94.42 293 GLY B CA 1
ATOM 4837 C C . GLY B 1 293 ? 21.716 -9.611 -3.993 1 94.42 293 GLY B C 1
ATOM 4838 O O . GLY B 1 293 ? 20.858 -9.795 -3.126 1 94.42 293 GLY B O 1
ATOM 4839 N N . ASP B 1 294 ? 22.48 -8.552 -4.005 1 94.17 294 ASP B N 1
ATOM 4840 C CA . ASP B 1 294 ? 22.408 -7.537 -2.958 1 94.17 294 ASP B CA 1
ATOM 4841 C C . ASP B 1 294 ? 21.466 -6.403 -3.357 1 94.17 294 ASP B C 1
ATOM 4843 O O . ASP B 1 294 ? 21.207 -5.496 -2.564 1 94.17 294 ASP B O 1
ATOM 4847 N N . ASN B 1 295 ? 20.892 -6.526 -4.522 1 95.01 295 ASN B N 1
ATOM 4848 C CA . ASN B 1 295 ? 20.055 -5.441 -5.023 1 95.01 295 ASN B CA 1
ATOM 4849 C C . ASN B 1 295 ? 18.593 -5.632 -4.628 1 95.01 295 ASN B C 1
ATOM 4851 O O . ASN B 1 295 ? 18.031 -6.712 -4.817 1 95.01 295 ASN B O 1
ATOM 4855 N N . LEU B 1 296 ? 18.054 -4.601 -4.097 1 97.06 296 LEU B N 1
ATOM 4856 C CA . LEU B 1 296 ? 16.617 -4.59 -3.845 1 97.06 296 LEU B CA 1
ATOM 4857 C C . LEU B 1 296 ? 15.84 -4.361 -5.137 1 97.06 296 LEU B C 1
ATOM 4859 O O . LEU B 1 296 ? 16.029 -3.343 -5.807 1 97.06 296 LEU B O 1
ATOM 4863 N N . VAL B 1 297 ? 14.996 -5.293 -5.475 1 97.39 297 VAL B N 1
ATOM 4864 C CA . VAL B 1 297 ? 14.249 -5.256 -6.728 1 97.39 297 VAL B CA 1
ATOM 4865 C C . VAL B 1 297 ? 12.887 -4.605 -6.498 1 97.39 297 VAL B C 1
ATOM 4867 O O . VAL B 1 297 ? 12.422 -3.815 -7.324 1 97.39 297 VAL B O 1
ATOM 4870 N N . ALA B 1 298 ? 12.253 -4.943 -5.339 1 98 298 ALA B N 1
ATOM 4871 C CA . ALA B 1 298 ? 10.921 -4.403 -5.077 1 98 298 ALA B CA 1
ATOM 4872 C C . ALA B 1 298 ? 10.52 -4.615 -3.62 1 98 298 ALA B C 1
ATOM 4874 O O . ALA B 1 298 ? 11.043 -5.507 -2.949 1 98 298 ALA B O 1
ATOM 4875 N N . HIS B 1 299 ? 9.641 -3.786 -3.148 1 98.15 299 HIS B N 1
ATOM 4876 C CA . HIS B 1 299 ? 8.856 -4.01 -1.939 1 98.15 299 HIS B CA 1
ATOM 4877 C C . HIS B 1 299 ? 7.428 -4.424 -2.278 1 98.15 299 HIS B C 1
ATOM 4879 O O . HIS B 1 299 ? 6.84 -3.916 -3.235 1 98.15 299 HIS B O 1
ATOM 4885 N N . THR B 1 300 ? 6.889 -5.299 -1.469 1 98.46 300 THR B N 1
ATOM 4886 C CA . THR B 1 300 ? 5.527 -5.754 -1.726 1 98.46 300 THR B CA 1
ATOM 4887 C C . THR B 1 300 ? 4.688 -5.696 -0.453 1 98.46 300 THR B C 1
ATOM 4889 O O . THR B 1 300 ? 5.204 -5.909 0.647 1 98.46 300 THR B O 1
ATOM 4892 N N . ILE B 1 301 ? 3.423 -5.398 -0.602 1 98.45 301 ILE B N 1
ATOM 4893 C CA . ILE B 1 301 ? 2.435 -5.434 0.472 1 98.45 301 ILE B CA 1
ATOM 4894 C C . ILE B 1 301 ? 1.143 -6.068 -0.037 1 98.45 301 ILE B C 1
ATOM 4896 O O . ILE B 1 301 ? 0.731 -5.827 -1.174 1 98.45 301 ILE B O 1
ATOM 4900 N N . GLN B 1 302 ? 0.515 -6.816 0.835 1 98.16 302 GLN B N 1
ATOM 4901 C CA . GLN B 1 302 ? -0.728 -7.465 0.432 1 98.16 30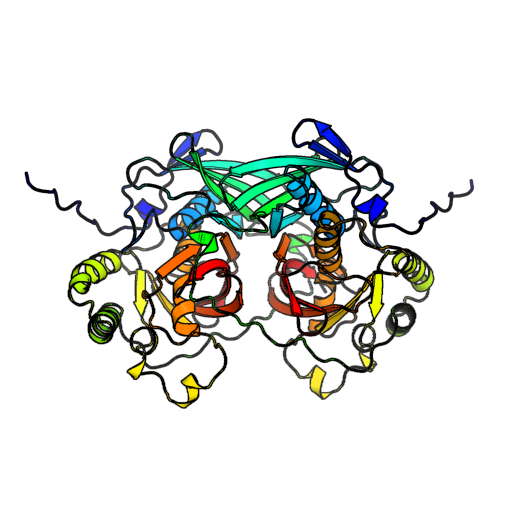2 GLN B CA 1
ATOM 4902 C C . GLN B 1 302 ? -1.618 -7.747 1.639 1 98.16 302 GLN B C 1
ATOM 4904 O O . GLN B 1 302 ? -1.132 -8.17 2.69 1 98.16 302 GLN B O 1
ATOM 4909 N N . GLN B 1 303 ? -2.822 -7.432 1.478 1 97.75 303 GLN B N 1
ATOM 4910 C CA . GLN B 1 303 ? -3.835 -7.922 2.407 1 97.75 303 GLN B CA 1
ATOM 4911 C C . GLN B 1 303 ? -4.64 -9.063 1.792 1 97.75 303 GLN B C 1
ATOM 4913 O O . GLN B 1 303 ? -4.986 -9.019 0.609 1 97.75 303 GLN B O 1
ATOM 4918 N N . GLY B 1 304 ? -4.902 -10.081 2.565 1 94.96 304 GLY B N 1
ATOM 4919 C CA . GLY B 1 304 ? -5.708 -11.196 2.094 1 94.96 304 GLY B CA 1
ATOM 4920 C C . GLY B 1 304 ? -6.539 -11.836 3.19 1 94.96 304 GLY B C 1
ATOM 4921 O O . GLY B 1 304 ? -6.28 -11.625 4.376 1 94.96 304 GLY B O 1
ATOM 4922 N N . LEU B 1 305 ? -7.601 -12.502 2.764 1 90.59 305 LEU B N 1
ATOM 4923 C CA . LEU B 1 305 ? -8.331 -13.41 3.641 1 90.59 305 LEU B CA 1
ATOM 4924 C C . LEU B 1 305 ? -7.589 -14.733 3.794 1 90.59 305 LEU B C 1
ATOM 4926 O O . LEU B 1 305 ? -7.201 -15.351 2.799 1 90.59 305 LEU B O 1
ATOM 4930 N N . SER B 1 306 ? -7.345 -15.03 4.964 1 87.27 306 SER B N 1
ATOM 4931 C CA . SER B 1 306 ? -6.625 -16.271 5.229 1 87.27 306 SER B CA 1
ATOM 4932 C C . SER B 1 306 ? -7.207 -17.001 6.435 1 87.27 306 SER B C 1
ATOM 4934 O O . SER B 1 306 ? -7.167 -16.489 7.556 1 87.27 306 SER B O 1
ATOM 4936 N N . VAL B 1 307 ? -7.785 -18.133 6.163 1 83.8 307 VAL B N 1
ATOM 4937 C CA . VAL B 1 307 ? -8.339 -18.987 7.207 1 83.8 307 VAL B CA 1
ATOM 4938 C C . VAL B 1 307 ? -7.61 -20.329 7.219 1 83.8 307 VAL B C 1
ATOM 4940 O O . VAL B 1 307 ? -7.389 -20.931 6.166 1 83.8 307 VAL B O 1
ATOM 4943 N N . ILE B 1 308 ? -7.157 -20.685 8.386 1 83.05 308 ILE B N 1
ATOM 4944 C CA . ILE B 1 308 ? -6.335 -21.886 8.495 1 83.05 308 ILE B CA 1
ATOM 4945 C C . ILE B 1 308 ? -7.141 -23.005 9.15 1 83.05 308 ILE B C 1
ATOM 4947 O O . ILE B 1 308 ? -8.056 -22.742 9.934 1 83.05 308 ILE B O 1
#

InterPro domains:
  IPR003703 Acyl-CoA thioesterase [PTHR11066] (9-305)
  IPR025652 Acyl-CoA thioesterase 2, C-terminal domain [PF02551] (201-305)
  IPR029069 HotDog domain superfamily [SSF54637] (12-118)
  IPR029069 HotDog domain superfamily [SSF54637] (170-305)
  IPR042171 Acyl-CoA thioesterase, double hotdog domain [G3DSA:2.40.160.210] (7-306)
  IPR049449 Acyl-CoA thioesterase-like, N-terminal HotDog domain [PF13622] (39-117)

Secondary structure (DSSP, 8-state):
------------HHHHT--EEEETTEEEE-S---PPTT-SSS-HHHHHHHHHHHHHHTS-TTSEEEEEEEEEE-SPPPTTS-EEEEEEEEEE-SSEEEEEEEEEETTEEEEEEEEEEEESS--GGGGG------EEPPPP-----EEHHHHHHHHHHHHT-GGGHHHHHHHHHTSSEEEEE-GGGT-GGGS-HHHHTSPS--EEEEEEE-TTS---SHHHHHHHHHHHHTTTTTTHHHHHTT--TT--SEEEE-EEEEEESSPPPTT--EEEEEEEEEEETTEEEEEEEEEETTEEEEEEEEEEEEE-/------------HHHHT--EEEETTEEEE-S---PPTT-SSS-HHHHHHHHHHHHHHTS-TTSEEEEEEEEEE-SPPPTTS-EEEEEEEEEE-SSEEEEEEEEEETTEEEEEEEEEEEESS--GGGGG------EEPPPP-----EEHHHHHHHHHHHHT-GGGHHHHHHHHHTSSEEEEE-GGGT-GGGS-HHHHTSPS--EEEEEEE-TTS---SHHHHHHHHHHHHTTTTTTHHHHHTT--TT--SEEEE-EEEEEESSPPPTT--EEEEEEEEEEETTEEEEEEEEEETTEEEEEEEEEEEEE-

Radius of gyration: 24.41 Å; Cα contacts (8 Å, |Δi|>4): 1401; chains: 2; bounding box: 52×87×58 Å

Sequence (616 aa):
MLKTARRYSTRAFENILHLRPTQHNVFVNDSHMVVPFRGRGLYGGALAAQAIVAALQTEQCGEWKPLSIHCHFLAAVQPDMPLVYKVEDLKVSKNYQVKEVRLLQGEKLAFNAVCTIQKTLLEGTAGKVTGQLHHHRNPPAVDGLVDQNTAFELWAESNGRQGELHSLKHFYNNEPIEWQFPPHMFDLAQVSEPEKKLPVSERTLWYKLRPKFPAANEIQRWGITAYLTDYFYLNTNMRLNMRPLMTTKISVSLDHIIYFREPVADHQWLVHGVKSLSCGDSKCIMTGELFQGDNLVAHTIQQGLSVIMLKTARRYSTRAFENILHLRPTQHNVFVNDSHMVVPFRGRGLYGGALAAQAIVAALQTEQCGEWKPLSIHCHFLAAVQPDMPLVYKVEDLKVSKNYQVKEVRLLQGEKLAFNAVCTIQKTLLEGTAGKVTGQLHHHRNPPAVDGLVDQNTAFELWAESNGRQGELHSLKHFYNNEPIEWQFPPHMFDLAQVSEPEKKLPVSERTLWYKLRPKFPAANEIQRWGITAYLTDYFYLNTNMRLNMRPLMTTKISVSLDHIIYFREPVADHQWLVHGVKSLSCGDSKCIMTGELFQGDNLVAHTIQQGLSVI

Foldseek 3Di:
DPPPPPPLAQDFLCLLQDWPDDDQLKTKRLGQFDAADVGPAGDVLSVVLNQLLSAQVNDDPPFKDWFKKKKFFAAGHHRNFMKMWHKDWPDDDDFKTKIKIFIDGDNDTGMIMIIMMGTPQDDDPVNVDDDDDDDDDFFDDDDDKDWPLVLLVLLCVQVVNVVCSVVNCVRVVSYQKTWIAHSCLRHVVPPDPVVVPDAQAKGKIKMAGHPVHDQPGDSSLSSVLSSPCRPLQQQSVQVSVSHHGPPWPDKFWGMKMKGFDAGDDHGFMKMKIKTWPDDDPQKTKMKIWIDGRRDTGIIMITMIRTDD/DPPPPPPLAQDFLCLLQDWPDDDQLKTKRLGQFDAADVGPAGDVLSVVLNQLLSAQVNDDPPFKDWFKKKKFFAAGHHRNFMKMWHKDWPDDDDFKTKIKIFIDGDNDTGMIMIIMMGTPQDDDPVNVDPDDDDDDDFDDDDDDKDWPLVLLVLLCVQVVNVVCSVVNCVRVVSYQKTWIAHSCLRHVVPPDPVVVPDAQDKGKIKMAGHPVHDQPGDSSLSSVLSSPCRPLQQQSVQVSVSHHGPPWPDKFWGMKMKGFDAGDDHGFMKMKIKTWPDDDPQKTKMKIWIDGRRDTGIIMITMIRTDD